Protein AF-0000000078787786 (afdb_homodimer)

Solvent-accessible surface area (backbone atoms only — not comparable to full-atom values): 36176 Å² total; per-residue (Å²): 115,69,46,60,46,60,42,38,33,33,38,33,33,24,65,62,28,63,72,50,50,63,59,51,37,56,68,69,70,52,68,28,29,32,33,30,22,33,55,64,39,53,73,71,43,48,48,46,62,55,50,49,53,33,54,74,64,67,44,51,71,46,81,47,42,77,45,44,83,74,20,34,51,67,42,32,54,52,46,40,52,50,42,66,71,64,69,38,66,29,35,36,20,39,29,42,47,34,21,37,24,38,44,34,52,30,20,31,26,71,51,30,58,92,35,67,80,49,68,67,39,44,38,74,38,89,70,77,41,58,26,44,50,28,40,23,31,46,36,55,36,18,70,22,42,44,35,17,33,50,35,56,39,24,38,73,91,74,49,35,58,33,55,22,37,35,85,45,40,42,22,55,30,23,32,45,20,26,64,50,37,40,79,50,51,45,66,58,42,32,21,22,38,35,26,18,44,45,44,10,53,29,18,46,51,11,66,55,38,47,73,72,38,35,53,31,13,48,51,16,39,27,37,38,62,69,15,41,64,52,26,33,77,36,40,69,38,62,67,26,36,35,40,30,42,51,20,13,43,39,14,16,54,20,23,58,54,29,36,30,15,49,42,56,10,54,20,44,38,43,27,41,71,67,64,41,58,61,26,51,42,28,42,44,39,37,40,60,46,42,60,70,37,37,84,65,37,33,74,60,28,35,51,47,6,48,35,59,70,64,54,56,91,86,51,51,53,68,54,22,27,52,41,30,33,49,52,51,44,50,48,38,51,76,51,66,50,64,75,34,43,43,82,72,71,52,50,80,86,51,39,63,62,41,17,55,48,14,60,68,28,86,32,26,78,24,25,58,46,90,76,52,48,69,55,46,36,50,53,50,59,73,37,72,116,68,46,61,46,62,41,38,32,32,37,32,32,23,67,63,30,64,72,51,49,64,59,53,37,55,67,70,69,52,67,29,30,32,32,29,21,31,55,66,38,53,73,71,44,49,51,47,62,54,49,49,53,34,54,75,64,67,43,52,70,44,82,47,41,76,45,46,83,74,21,34,52,67,43,31,53,52,45,41,52,50,41,66,71,63,68,38,67,30,35,36,19,40,28,42,47,33,20,37,25,38,44,34,52,29,21,30,25,71,51,29,59,91,36,67,81,50,68,68,39,44,38,73,38,88,69,77,41,57,25,47,51,28,41,24,32,46,36,55,35,18,70,22,42,44,36,16,32,49,35,56,40,24,38,73,91,73,50,35,60,33,56,23,38,34,86,47,40,42,21,55,29,24,32,46,20,25,64,51,37,39,80,49,50,46,67,56,43,32,22,22,38,34,26,18,44,46,43,10,53,30,19,46,51,10,67,54,37,48,74,71,38,36,54,31,12,49,50,16,38,27,37,38,62,70,15,41,64,52,26,33,77,36,38,71,38,63,67,27,35,35,41,30,41,50,18,14,42,39,14,16,55,20,24,58,53,30,37,30,14,48,43,57,10,54,20,44,40,43,26,40,73,69,65,43,57,62,26,51,42,30,41,42,40,37,40,61,48,44,60,70,37,36,84,64,38,34,74,59,28,34,51,47,7,48,33,58,69,63,54,58,92,85,51,50,53,67,53,19,26,53,42,30,32,48,50,50,44,50,50,38,53,74,51,66,50,64,77,34,43,44,81,74,71,52,50,78,86,50,40,64,61,41,17,54,48,13,60,67,27,87,32,26,79,24,25,57,46,90,78,50,49,68,55,45,36,50,53,50,59,74,37,72

Structure (mmCIF, N/CA/C/O backbone):
data_AF-0000000078787786-model_v1
#
loop_
_entity.id
_entity.type
_entity.pdbx_description
1 polymer 'Lactaldehyde reductase'
#
loop_
_atom_site.group_PDB
_atom_site.id
_atom_site.type_symbol
_atom_site.label_atom_id
_atom_site.label_alt_id
_atom_site.label_comp_id
_atom_site.label_asym_id
_atom_site.label_entity_id
_atom_site.label_seq_id
_atom_site.pdbx_PDB_ins_code
_atom_site.Cartn_x
_atom_site.Cartn_y
_atom_site.Cartn_z
_atom_site.occupancy
_atom_site.B_iso_or_equiv
_atom_site.auth_seq_id
_atom_site.auth_comp_id
_atom_site.auth_asym_id
_atom_site.auth_atom_id
_atom_site.pdbx_PDB_model_num
ATOM 1 N N . MET A 1 1 ? -3.117 5.035 -19.766 1 86.44 1 MET A N 1
ATOM 2 C CA . MET A 1 1 ? -2.4 5.852 -18.781 1 86.44 1 MET A CA 1
ATOM 3 C C . MET A 1 1 ? -1.603 4.977 -17.828 1 86.44 1 MET A C 1
ATOM 5 O O . MET A 1 1 ? -2.059 3.9 -17.438 1 86.44 1 MET A O 1
ATOM 9 N N . ILE A 1 2 ? -0.351 5.309 -17.609 1 96.25 2 ILE A N 1
ATOM 10 C CA . ILE A 1 2 ? 0.52 4.586 -16.672 1 96.25 2 ILE A CA 1
ATOM 11 C C . ILE A 1 2 ? 0.457 5.234 -15.297 1 96.25 2 ILE A C 1
ATOM 13 O O . ILE A 1 2 ? 0.658 6.445 -15.164 1 96.25 2 ILE A O 1
ATOM 17 N N . ASN A 1 3 ? 0.019 4.5 -14.344 1 97.88 3 ASN A N 1
ATOM 18 C CA . ASN A 1 3 ? -0.032 4.965 -12.961 1 97.88 3 ASN A CA 1
ATOM 19 C C . ASN A 1 3 ? 1.188 4.5 -12.172 1 97.88 3 ASN A C 1
ATOM 21 O O . ASN A 1 3 ? 1.718 3.414 -12.422 1 97.88 3 ASN A O 1
ATOM 25 N N . ARG A 1 4 ? 1.645 5.301 -11.25 1 97.75 4 ARG A N 1
ATOM 26 C CA . ARG A 1 4 ? 2.754 4.977 -10.359 1 97.75 4 ARG A CA 1
ATOM 27 C C . ARG A 1 4 ? 2.318 5.023 -8.906 1 97.75 4 ARG A C 1
ATOM 29 O O . ARG A 1 4 ? 1.57 5.918 -8.5 1 97.75 4 ARG A O 1
ATOM 36 N N . PHE A 1 5 ? 2.779 4.102 -8.109 1 98.31 5 PHE A N 1
ATOM 37 C CA . PHE A 1 5 ? 2.664 4.168 -6.656 1 98.31 5 PHE A CA 1
ATOM 38 C C . PHE A 1 5 ? 4.035 4.094 -6 1 98.31 5 PHE A C 1
ATOM 40 O O . PHE A 1 5 ? 4.848 3.232 -6.34 1 98.31 5 PHE A O 1
ATOM 47 N N . ILE A 1 6 ? 4.262 5.004 -5.109 1 98.06 6 ILE A N 1
ATOM 48 C CA . ILE A 1 6 ? 5.422 4.996 -4.227 1 98.06 6 ILE A CA 1
ATOM 49 C C . ILE A 1 6 ? 4.965 4.816 -2.779 1 98.06 6 ILE A C 1
ATOM 51 O O . ILE A 1 6 ? 4.148 5.59 -2.277 1 98.06 6 ILE A O 1
ATOM 55 N N . LEU A 1 7 ? 5.453 3.752 -2.117 1 97.94 7 LEU A N 1
ATOM 56 C CA . LEU A 1 7 ? 5.094 3.406 -0.746 1 97.94 7 LEU A CA 1
ATOM 57 C C . LEU A 1 7 ? 6.336 3.09 0.078 1 97.94 7 LEU A C 1
ATOM 59 O O . LEU A 1 7 ? 7.414 2.873 -0.477 1 97.94 7 LEU A O 1
ATOM 63 N N . ASN A 1 8 ? 6.184 3.08 1.455 1 96.31 8 ASN A N 1
ATOM 64 C CA . ASN A 1 8 ? 7.238 2.508 2.287 1 96.31 8 ASN A CA 1
ATOM 65 C C . ASN A 1 8 ? 7.477 1.037 1.96 1 96.31 8 ASN A C 1
ATOM 67 O O . ASN A 1 8 ? 6.527 0.287 1.726 1 96.31 8 ASN A O 1
ATOM 71 N N . GLU A 1 9 ? 8.703 0.71 1.987 1 96.81 9 GLU A N 1
ATOM 72 C CA . GLU A 1 9 ? 8.938 -0.725 1.862 1 96.81 9 GLU A CA 1
ATOM 73 C C . GLU A 1 9 ? 8.492 -1.469 3.117 1 96.81 9 GLU A C 1
ATOM 75 O O . GLU A 1 9 ? 7.895 -2.541 3.029 1 96.81 9 GLU A O 1
ATOM 80 N N . VAL A 1 10 ? 8.82 -0.86 4.324 1 98 10 VAL A N 1
ATOM 81 C CA . VAL A 1 10 ? 8.5 -1.518 5.586 1 98 10 VAL A CA 1
ATOM 82 C C . VAL A 1 10 ? 7.707 -0.568 6.48 1 98 10 VAL A C 1
ATOM 84 O O . VAL A 1 10 ? 8.062 0.606 6.617 1 98 10 VAL A O 1
ATOM 87 N N . SER A 1 11 ? 6.629 -1.024 7.055 1 98.75 11 SER A N 1
ATOM 88 C CA . SER A 1 11 ? 5.844 -0.267 8.023 1 98.75 11 SER A CA 1
ATOM 89 C C . SER A 1 11 ? 5.352 -1.164 9.156 1 98.75 11 SER A C 1
ATOM 91 O O . SER A 1 11 ? 5.176 -2.369 8.969 1 98.75 11 SER A O 1
ATOM 93 N N . TYR A 1 12 ? 5.223 -0.622 10.312 1 98.81 12 TYR A N 1
ATOM 94 C CA . TYR A 1 12 ? 4.707 -1.3 11.492 1 98.81 12 TYR A CA 1
ATOM 95 C C . TYR A 1 12 ? 3.539 -0.53 12.102 1 98.81 12 TYR A C 1
ATOM 97 O O . TYR A 1 12 ? 3.518 0.703 12.07 1 98.81 12 TYR A O 1
ATOM 105 N N . PHE A 1 13 ? 2.621 -1.293 12.695 1 98.69 13 PHE A N 1
ATOM 106 C CA . PHE A 1 13 ? 1.399 -0.708 13.234 1 98.69 13 PHE A CA 1
ATOM 107 C C . PHE A 1 13 ? 1.06 -1.317 14.586 1 98.69 13 PHE A C 1
ATOM 109 O O . PHE A 1 13 ? 1.234 -2.52 14.797 1 98.69 13 PHE A O 1
ATOM 116 N N . GLY A 1 14 ? 0.566 -0.478 15.453 1 98.06 14 GLY A N 1
ATOM 117 C CA . GLY A 1 14 ? 0.041 -0.967 16.719 1 98.06 14 GLY A CA 1
ATOM 118 C C . GLY A 1 14 ? 0.709 -0.337 17.922 1 98.06 14 GLY A C 1
ATOM 119 O O . GLY A 1 14 ? 1.821 0.186 17.828 1 98.06 14 GLY A O 1
ATOM 120 N N . PRO A 1 15 ? -0.01 -0.318 19.125 1 97.12 15 PRO A N 1
ATOM 121 C CA . PRO A 1 15 ? 0.596 0.215 20.344 1 97.12 15 PRO A CA 1
ATOM 122 C C . PRO A 1 15 ? 1.897 -0.493 20.719 1 97.12 15 PRO A C 1
ATOM 124 O O . PRO A 1 15 ? 1.93 -1.723 20.812 1 97.12 15 PRO A O 1
ATOM 127 N N . GLY A 1 16 ? 2.971 0.284 20.828 1 97.88 16 GLY A N 1
ATOM 128 C CA . GLY A 1 16 ? 4.254 -0.281 21.219 1 97.88 16 GLY A CA 1
ATOM 129 C C . GLY A 1 16 ? 5.137 -0.629 20.047 1 97.88 16 GLY A C 1
ATOM 130 O O . GLY A 1 16 ? 6.246 -1.139 20.219 1 97.88 16 GLY A O 1
ATOM 131 N N . ALA A 1 17 ? 4.699 -0.266 18.859 1 98.62 17 ALA A N 1
ATOM 132 C CA . ALA A 1 17 ? 5.414 -0.636 17.641 1 98.62 17 ALA A CA 1
ATOM 133 C C . ALA A 1 17 ? 6.836 -0.077 17.656 1 98.62 17 ALA A C 1
ATOM 135 O O . ALA A 1 17 ? 7.711 -0.58 16.938 1 98.62 17 ALA A O 1
ATOM 136 N N . ARG A 1 18 ? 7.152 0.932 18.453 1 98.75 18 ARG A N 1
ATOM 137 C CA . ARG A 1 18 ? 8.477 1.536 18.547 1 98.75 18 ARG A CA 1
ATOM 138 C C . ARG A 1 18 ? 9.531 0.5 18.922 1 98.75 18 ARG A C 1
ATOM 140 O O . ARG A 1 18 ? 10.711 0.663 18.625 1 98.75 18 ARG A O 1
ATOM 147 N N . GLU A 1 19 ? 9.141 -0.578 19.516 1 98.56 19 GLU A N 1
ATOM 148 C CA . GLU A 1 19 ? 10.055 -1.597 20.016 1 98.56 19 GLU A CA 1
ATOM 149 C C . GLU A 1 19 ? 10.773 -2.307 18.875 1 98.56 19 GLU A C 1
ATOM 151 O O . GLU A 1 19 ? 11.773 -2.996 19.094 1 98.56 19 GLU A O 1
ATOM 156 N N . VAL A 1 20 ? 10.336 -2.105 17.625 1 98.31 20 VAL A N 1
ATOM 157 C CA . VAL A 1 20 ? 10.938 -2.775 16.484 1 98.31 20 VAL A CA 1
ATOM 158 C C . VAL A 1 20 ? 12.203 -2.031 16.047 1 98.31 20 VAL A C 1
ATOM 160 O O . VAL A 1 20 ? 12.992 -2.545 15.258 1 98.31 20 VAL A O 1
ATOM 163 N N . LEU A 1 21 ? 12.477 -0.837 16.562 1 98.62 21 LEU A N 1
ATOM 164 C CA . LEU A 1 21 ? 13.492 0.09 16.094 1 98.62 21 LEU A CA 1
ATOM 165 C C . LEU A 1 21 ? 14.867 -0.566 16.078 1 98.62 21 LEU A C 1
ATOM 167 O O . LEU A 1 21 ? 15.57 -0.547 15.07 1 98.62 21 LEU A O 1
ATOM 171 N N . PRO A 1 22 ? 15.281 -1.214 17.234 1 98.31 22 PRO A N 1
ATOM 172 C CA . PRO A 1 22 ? 16.625 -1.795 17.219 1 98.31 22 PRO A CA 1
ATOM 173 C C . PRO A 1 22 ? 16.812 -2.828 16.109 1 98.31 22 PRO A C 1
ATOM 175 O O . PRO A 1 22 ? 17.859 -2.846 15.461 1 98.31 22 PRO A O 1
ATOM 178 N N . LYS A 1 23 ? 15.82 -3.621 15.914 1 96.12 23 LYS A N 1
ATOM 179 C CA . LYS A 1 23 ? 15.875 -4.648 14.875 1 96.12 23 LYS A CA 1
ATOM 180 C C . LYS A 1 23 ? 16.016 -4.027 13.492 1 96.12 23 LYS A C 1
ATOM 182 O O . LYS A 1 23 ? 16.828 -4.469 12.688 1 96.12 23 LYS A O 1
ATOM 187 N N . GLU A 1 24 ? 15.242 -3.039 13.18 1 97 24 GLU A N 1
ATOM 188 C CA . GLU A 1 24 ? 15.258 -2.402 11.867 1 97 24 GLU A CA 1
ATOM 189 C C . GLU A 1 24 ? 16.547 -1.627 11.641 1 97 24 GLU A C 1
ATOM 191 O O . GLU A 1 24 ? 17.094 -1.614 10.531 1 97 24 GLU A O 1
ATOM 196 N N . ILE A 1 25 ? 17.031 -0.942 12.703 1 97.88 25 ILE A N 1
ATOM 197 C CA . ILE A 1 25 ? 18.297 -0.213 12.617 1 97.88 25 ILE A CA 1
ATOM 198 C C . ILE A 1 25 ? 19.422 -1.177 12.266 1 97.88 25 ILE A C 1
ATOM 200 O O . ILE A 1 25 ? 20.234 -0.899 11.383 1 97.88 25 ILE A O 1
ATOM 204 N N . ALA A 1 26 ? 19.438 -2.297 12.938 1 95.75 26 ALA A N 1
ATOM 205 C CA . ALA A 1 26 ? 20.453 -3.318 12.672 1 95.75 26 ALA A CA 1
ATOM 206 C C . ALA A 1 26 ? 20.297 -3.883 11.258 1 95.75 26 ALA A C 1
ATOM 208 O O . ALA A 1 26 ? 21.281 -4.043 10.539 1 95.75 26 ALA A O 1
ATOM 209 N N . ARG A 1 27 ? 19.109 -4.234 10.836 1 93.19 27 ARG A N 1
ATOM 210 C CA . ARG A 1 27 ? 18.828 -4.812 9.531 1 93.19 27 ARG A CA 1
ATOM 211 C C . ARG A 1 27 ? 19.312 -3.904 8.406 1 93.19 27 ARG A C 1
ATOM 213 O O . ARG A 1 27 ? 19.828 -4.383 7.395 1 93.19 27 ARG A O 1
ATOM 220 N N . LEU A 1 28 ? 19.219 -2.588 8.625 1 94.31 28 LEU A N 1
ATOM 221 C CA . LEU A 1 28 ? 19.547 -1.611 7.594 1 94.31 28 LEU A CA 1
ATOM 222 C C . LEU A 1 28 ? 21.031 -1.231 7.668 1 94.31 28 LEU A C 1
ATOM 224 O O . LEU A 1 28 ? 21.516 -0.476 6.828 1 94.31 28 LEU A O 1
ATOM 228 N N . GLY A 1 29 ? 21.719 -1.704 8.672 1 95.25 29 GLY A N 1
ATOM 229 C CA . GLY A 1 29 ? 23.125 -1.398 8.836 1 95.25 29 GLY A CA 1
ATOM 230 C C . GLY A 1 29 ? 23.391 0.025 9.297 1 95.25 29 GLY A C 1
ATOM 231 O O . GLY A 1 29 ? 24.391 0.631 8.93 1 95.25 29 GLY A O 1
ATOM 232 N N . LEU A 1 30 ? 22.438 0.604 9.977 1 97.69 30 LEU A N 1
ATOM 233 C CA . LEU A 1 30 ? 22.531 1.965 10.5 1 97.69 30 LEU A CA 1
ATOM 234 C C . LEU A 1 30 ? 23.172 1.974 11.883 1 97.69 30 LEU A C 1
ATOM 236 O O . LEU A 1 30 ? 23.062 0.996 12.625 1 97.69 30 LEU A O 1
ATOM 240 N N . HIS A 1 31 ? 23.75 3.127 12.266 1 98.25 31 HIS A N 1
ATOM 241 C CA . HIS A 1 31 ? 24.578 3.09 13.469 1 98.25 31 HIS A CA 1
ATOM 242 C C . HIS A 1 31 ? 24.203 4.223 14.422 1 98.25 31 HIS A C 1
ATOM 244 O O . HIS A 1 31 ? 24.062 3.998 15.625 1 98.25 31 HIS A O 1
ATOM 250 N N . LYS A 1 32 ? 24.141 5.453 13.93 1 98.69 32 LYS A N 1
ATOM 251 C CA . LYS A 1 32 ? 23.891 6.613 14.781 1 98.69 32 LYS A CA 1
ATOM 252 C C . LYS A 1 32 ? 22.766 7.484 14.203 1 98.69 32 LYS A C 1
ATOM 254 O O . LYS A 1 32 ? 22.781 7.805 13.008 1 98.69 32 LYS A O 1
ATOM 259 N N . ALA A 1 33 ? 21.891 7.926 15.055 1 98.88 33 ALA A N 1
ATOM 260 C CA . ALA A 1 33 ? 20.719 8.68 14.609 1 98.88 33 ALA A CA 1
ATOM 261 C C . ALA A 1 33 ? 20.875 10.164 14.922 1 98.88 33 ALA A C 1
ATOM 263 O O . ALA A 1 33 ? 21.422 10.531 15.961 1 98.88 33 ALA A O 1
ATOM 264 N N . LEU A 1 34 ? 20.484 10.977 14 1 98.94 34 LEU A N 1
ATOM 265 C CA . LEU A 1 34 ? 19.969 12.281 14.406 1 98.94 34 LEU A CA 1
ATOM 266 C C . LEU A 1 34 ? 18.469 12.227 14.656 1 98.94 34 LEU A C 1
ATOM 268 O O . LEU A 1 34 ? 17.688 12.016 13.727 1 98.94 34 LEU A O 1
ATOM 272 N N . VAL A 1 35 ? 18.109 12.422 15.875 1 98.88 35 VAL A N 1
ATOM 273 C CA . VAL A 1 35 ? 16.688 12.484 16.234 1 98.88 35 VAL A CA 1
ATOM 274 C C . VAL A 1 35 ? 16.156 13.883 15.953 1 98.88 35 VAL A C 1
ATOM 276 O O . VAL A 1 35 ? 16.656 14.867 16.5 1 98.88 35 VAL A O 1
ATOM 279 N N . VAL A 1 36 ? 15.211 13.953 15.07 1 98.81 36 VAL A N 1
ATOM 280 C CA . VAL A 1 36 ? 14.555 15.219 14.742 1 98.81 36 VAL A CA 1
ATOM 281 C C . VAL A 1 36 ? 13.148 15.242 15.344 1 98.81 36 VAL A C 1
ATOM 283 O O . VAL A 1 36 ? 12.32 14.383 15.023 1 98.81 36 VAL A O 1
ATOM 286 N N . THR A 1 37 ? 12.898 16.172 16.203 1 98.31 37 THR A N 1
ATOM 287 C CA . THR A 1 37 ? 11.625 16.281 16.906 1 98.31 37 THR A CA 1
ATOM 288 C C . THR A 1 37 ? 11.352 17.734 17.312 1 98.31 37 THR A C 1
ATOM 290 O O . THR A 1 37 ? 11.938 18.656 16.75 1 98.31 37 THR A O 1
ATOM 293 N N . ASP A 1 38 ? 10.32 17.938 18.094 1 95.25 38 ASP A N 1
ATOM 294 C CA . ASP A 1 38 ? 10.047 19.297 18.578 1 95.25 38 ASP A CA 1
ATOM 295 C C . ASP A 1 38 ? 10.125 19.344 20.094 1 95.25 38 ASP A C 1
ATOM 297 O O . ASP A 1 38 ? 10.094 18.312 20.766 1 95.25 38 ASP A O 1
ATOM 301 N N . LYS A 1 39 ? 10.25 20.531 20.625 1 94.94 39 LYS A N 1
ATOM 302 C CA . LYS A 1 39 ? 10.523 20.75 22.031 1 94.94 39 LYS A CA 1
ATOM 303 C C . LYS A 1 39 ? 9.359 20.25 22.891 1 94.94 39 LYS A C 1
ATOM 305 O O . LYS A 1 39 ? 9.562 19.781 24.016 1 94.94 39 LYS A O 1
ATOM 310 N N . ASP A 1 40 ? 8.172 20.359 22.375 1 92.81 40 ASP A N 1
ATOM 311 C CA . ASP A 1 40 ? 6.996 19.938 23.141 1 92.81 40 ASP A CA 1
ATOM 312 C C . ASP A 1 40 ? 6.984 18.422 23.359 1 92.81 40 ASP A C 1
ATOM 314 O O . ASP A 1 40 ? 6.609 17.953 24.422 1 92.81 40 ASP A O 1
ATOM 318 N N . LEU A 1 41 ? 7.441 17.688 22.391 1 95.12 41 LEU A N 1
ATOM 319 C CA . LEU A 1 41 ? 7.457 16.234 22.484 1 95.12 41 LEU A CA 1
ATOM 320 C C . LEU A 1 41 ? 8.5 15.781 23.5 1 95.12 41 LEU A C 1
ATOM 322 O O . LEU A 1 41 ? 8.328 14.742 24.141 1 95.12 41 LEU A O 1
ATOM 326 N N . ILE A 1 42 ? 9.531 16.562 23.625 1 94.88 42 ILE A N 1
ATOM 327 C CA . ILE A 1 42 ? 10.516 16.281 24.672 1 94.88 42 ILE A CA 1
ATOM 328 C C . ILE A 1 42 ? 9.922 16.625 26.031 1 94.88 42 ILE A C 1
ATOM 330 O O . ILE A 1 42 ? 9.992 15.828 26.969 1 94.88 42 ILE A O 1
ATOM 334 N N . LYS A 1 43 ? 9.32 17.734 26.078 1 93.25 43 LYS A N 1
ATOM 335 C CA . LYS A 1 43 ? 8.766 18.25 27.328 1 93.25 43 LYS A CA 1
ATOM 336 C C . LYS A 1 43 ? 7.719 17.297 27.891 1 93.25 43 LYS A C 1
ATOM 338 O O . LYS A 1 43 ? 7.676 17.078 29.109 1 93.25 43 LYS A O 1
ATOM 343 N N . PHE A 1 44 ? 6.926 16.719 27.047 1 92.5 44 PHE A N 1
ATOM 344 C CA . PHE A 1 44 ? 5.801 15.914 27.516 1 92.5 44 PHE A CA 1
ATOM 345 C C . PHE A 1 44 ? 6.172 14.438 27.562 1 92.5 44 PHE A C 1
ATOM 347 O O . PHE A 1 44 ? 5.316 13.586 27.797 1 92.5 44 PHE A O 1
ATOM 354 N N . GLY A 1 45 ? 7.414 14.117 27.234 1 94.69 45 GLY A N 1
ATOM 355 C CA . GLY A 1 45 ? 7.93 12.773 27.438 1 94.69 45 GLY A CA 1
ATOM 356 C C . GLY A 1 45 ? 7.586 11.828 26.312 1 94.69 45 GLY A C 1
ATOM 357 O O . GLY A 1 45 ? 7.82 10.617 26.422 1 94.69 45 GLY A O 1
ATOM 358 N N . VAL A 1 46 ? 6.973 12.305 25.234 1 96.25 46 VAL A N 1
ATOM 359 C CA . VAL A 1 46 ? 6.602 11.453 24.109 1 96.25 46 VAL A CA 1
ATOM 360 C C . VAL A 1 46 ? 7.859 10.977 23.391 1 96.25 46 VAL A C 1
ATOM 362 O O . VAL A 1 46 ? 8.016 9.781 23.125 1 96.25 46 VAL A O 1
ATOM 365 N N . ALA A 1 47 ? 8.758 11.914 23.078 1 97.38 47 ALA A N 1
ATOM 366 C CA . ALA A 1 47 ? 10.023 11.555 22.438 1 97.38 47 ALA A CA 1
ATOM 367 C C . ALA A 1 47 ? 10.828 10.602 23.312 1 97.38 47 ALA A C 1
ATOM 369 O O . ALA A 1 47 ? 11.516 9.711 22.797 1 97.38 47 ALA A O 1
ATOM 370 N N . ASP A 1 48 ? 10.688 10.727 24.625 1 97.44 48 ASP A N 1
ATOM 371 C CA . ASP A 1 48 ? 11.438 9.922 25.594 1 97.44 48 ASP A CA 1
ATOM 372 C C . ASP A 1 48 ? 11.102 8.438 25.438 1 97.44 48 ASP A C 1
ATOM 374 O O . ASP A 1 48 ? 11.961 7.578 25.641 1 97.44 48 ASP A O 1
ATOM 378 N N . LYS A 1 49 ? 9.836 8.164 25.156 1 97.88 49 LYS A N 1
ATOM 379 C CA . LYS A 1 49 ? 9.43 6.773 24.953 1 97.88 49 LYS A CA 1
ATOM 380 C C . LYS A 1 49 ? 10.266 6.102 23.875 1 97.88 49 LYS A C 1
ATOM 382 O O . LYS A 1 49 ? 10.609 4.926 23.984 1 97.88 49 LYS A O 1
ATOM 387 N N . VAL A 1 50 ? 10.57 6.84 22.812 1 98.69 50 VAL A N 1
ATOM 388 C CA . VAL A 1 50 ? 11.336 6.316 21.688 1 98.69 50 VAL A CA 1
ATOM 389 C C . VAL A 1 50 ? 12.82 6.289 22.047 1 98.69 50 VAL A C 1
ATOM 391 O O . VAL A 1 50 ? 13.516 5.316 21.75 1 98.69 50 VAL A O 1
ATOM 394 N N . LEU A 1 51 ? 13.305 7.383 22.688 1 98.5 51 LEU A N 1
ATOM 395 C CA . LEU A 1 51 ? 14.711 7.488 23.047 1 98.5 51 LEU A CA 1
ATOM 396 C C . LEU A 1 51 ? 15.117 6.371 24.016 1 98.5 51 LEU A C 1
ATOM 398 O O . LEU A 1 51 ? 16.234 5.855 23.938 1 98.5 51 LEU A O 1
ATOM 402 N N . LYS A 1 52 ? 14.234 6.004 24.891 1 98.44 52 LYS A N 1
ATOM 403 C CA . LYS A 1 52 ? 14.5 4.918 25.844 1 98.44 52 LYS A CA 1
ATOM 404 C C . LYS A 1 52 ? 14.75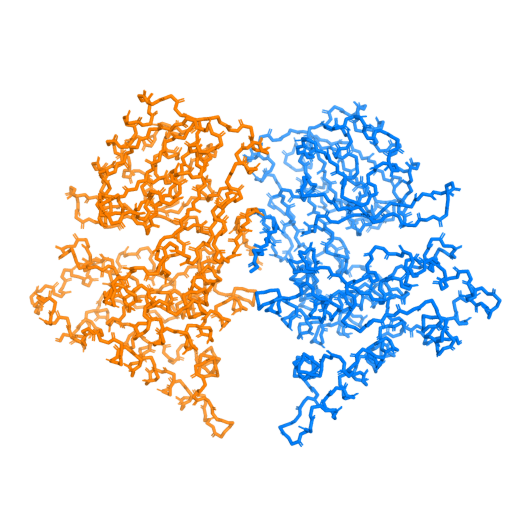8 3.605 25.094 1 98.44 52 LYS A C 1
ATOM 406 O O . LYS A 1 52 ? 15.586 2.801 25.531 1 98.44 52 LYS A O 1
ATOM 411 N N . VAL A 1 53 ? 13.984 3.375 24.031 1 98.69 53 VAL A N 1
ATOM 412 C CA . VAL A 1 53 ? 14.203 2.184 23.203 1 98.69 53 VAL A CA 1
ATOM 413 C C . VAL A 1 53 ? 15.617 2.207 22.625 1 98.69 53 VAL A C 1
ATOM 415 O O . VAL A 1 53 ? 16.312 1.189 22.641 1 98.69 53 VAL A O 1
ATOM 418 N N . LEU A 1 54 ? 16.094 3.365 22.109 1 98.69 54 LEU A N 1
ATOM 419 C CA . LEU A 1 54 ? 17.438 3.508 21.547 1 98.69 54 LEU A CA 1
ATOM 420 C C . LEU A 1 54 ? 18.484 3.279 22.625 1 98.69 54 LEU A C 1
ATOM 422 O O . LEU A 1 54 ? 19.484 2.594 22.391 1 98.69 54 LEU A O 1
ATOM 426 N N . GLU A 1 55 ? 18.234 3.863 23.781 1 98.56 55 GLU A N 1
ATOM 427 C CA . GLU A 1 55 ? 19.188 3.738 24.891 1 98.56 55 GLU A CA 1
ATOM 428 C C . GLU A 1 55 ? 19.312 2.285 25.344 1 98.56 55 GLU A C 1
ATOM 430 O O . GLU A 1 55 ? 20.422 1.796 25.547 1 98.56 55 GLU A O 1
ATOM 435 N N . THR A 1 56 ? 18.203 1.634 25.5 1 98.38 56 THR A N 1
ATOM 436 C CA . THR A 1 56 ? 18.203 0.236 25.906 1 98.38 56 THR A CA 1
ATOM 437 C C . THR A 1 56 ? 18.969 -0.626 24.922 1 98.38 56 THR A C 1
ATOM 439 O O . THR A 1 56 ? 19.641 -1.584 25.312 1 98.38 56 THR A O 1
ATOM 442 N N . ALA A 1 57 ? 18.906 -0.276 23.688 1 98.38 57 ALA A N 1
ATOM 443 C CA . ALA A 1 57 ? 19.578 -1.038 22.625 1 98.38 57 ALA A CA 1
ATOM 444 C C . ALA A 1 57 ? 20.984 -0.504 22.375 1 98.38 57 ALA A C 1
ATOM 446 O O . ALA A 1 57 ? 21.688 -1 21.484 1 98.38 57 ALA A O 1
ATOM 447 N N . SER A 1 58 ? 21.406 0.537 23.047 1 98.5 58 SER A N 1
ATOM 448 C CA . SER A 1 58 ? 22.719 1.157 22.938 1 98.5 58 SER A CA 1
ATOM 449 C C . SER A 1 58 ? 22.938 1.735 21.547 1 98.5 58 SER A C 1
ATOM 451 O O . SER A 1 58 ? 24.031 1.604 20.984 1 98.5 58 SER A O 1
ATOM 453 N N . VAL A 1 59 ? 21.922 2.283 20.922 1 98.62 59 VAL A N 1
ATOM 454 C CA . VAL A 1 59 ? 22.031 3.025 19.672 1 98.62 59 VAL A CA 1
ATOM 455 C C . VAL A 1 59 ? 22.375 4.488 19.969 1 98.62 59 VAL A C 1
ATOM 457 O O . VAL A 1 59 ? 21.578 5.191 20.609 1 98.62 59 VAL A O 1
ATOM 460 N N . PRO A 1 60 ? 23.516 4.945 19.547 1 98.75 60 PRO A N 1
ATOM 461 C CA . PRO A 1 60 ? 23.859 6.344 19.812 1 98.75 60 PRO A CA 1
ATOM 462 C C . PRO A 1 60 ? 22.984 7.316 19.031 1 98.75 60 PRO A C 1
ATOM 464 O O . PRO A 1 60 ? 22.547 7.012 17.922 1 98.75 60 PRO A O 1
ATOM 467 N N . TYR A 1 61 ? 22.75 8.484 19.594 1 98.75 61 TYR A N 1
ATOM 468 C CA . TYR A 1 61 ? 21.938 9.484 18.906 1 98.75 61 TYR A CA 1
ATOM 469 C C . TYR A 1 61 ? 22.266 10.891 19.406 1 98.75 61 TYR A C 1
ATOM 471 O O . TYR A 1 61 ? 22.844 11.047 20.484 1 98.75 61 TYR A O 1
ATOM 479 N N . GLU A 1 62 ? 22.016 11.906 18.609 1 98.69 62 GLU A N 1
ATOM 480 C CA . GLU A 1 62 ? 21.891 13.312 18.953 1 98.69 62 GLU A CA 1
ATOM 481 C C . GLU A 1 62 ? 20.484 13.844 18.688 1 98.69 62 GLU A C 1
ATOM 483 O O . GLU A 1 62 ? 19.781 13.312 17.828 1 98.69 62 GLU A O 1
ATOM 488 N N . VAL A 1 63 ? 20.094 14.867 19.469 1 98.56 63 VAL A N 1
ATOM 489 C CA . VAL A 1 63 ? 18.734 15.367 19.344 1 98.56 63 VAL A CA 1
ATOM 490 C C . VAL A 1 63 ? 18.75 16.781 18.75 1 98.56 63 VAL A C 1
ATOM 492 O O . VAL A 1 63 ? 19.516 17.641 19.188 1 98.56 63 VAL A O 1
ATOM 495 N N . PHE A 1 64 ? 18.047 16.969 17.688 1 98.5 64 PHE A N 1
ATOM 496 C CA . PHE A 1 64 ? 17.656 18.266 17.141 1 98.5 64 PHE A CA 1
ATOM 497 C C . PHE A 1 64 ? 16.172 18.531 17.375 1 98.5 64 PHE A C 1
ATOM 499 O O . PHE A 1 64 ? 15.32 17.969 16.688 1 98.5 64 PHE A O 1
ATOM 506 N N . SER A 1 65 ? 15.836 19.422 18.297 1 96.88 65 SER A N 1
ATOM 507 C CA . SER A 1 65 ? 14.445 19.578 18.719 1 96.88 65 SER A CA 1
ATOM 508 C C . SER A 1 65 ? 13.93 20.984 18.375 1 96.88 65 SER A C 1
ATOM 510 O O . SER A 1 65 ? 12.898 21.406 18.891 1 96.88 65 SER A O 1
ATOM 512 N N . ASP A 1 66 ? 14.617 21.672 17.547 1 93.94 66 ASP A N 1
ATOM 513 C CA . ASP A 1 66 ? 14.242 23.047 17.25 1 93.94 66 ASP A CA 1
ATOM 514 C C . ASP A 1 66 ? 13.352 23.125 16 1 93.94 66 ASP A C 1
ATOM 516 O O . ASP A 1 66 ? 13.562 23.969 15.133 1 93.94 66 ASP A O 1
ATOM 520 N N . VAL A 1 67 ? 12.492 22.156 15.844 1 94.44 67 VAL A N 1
ATOM 521 C CA . VAL A 1 67 ? 11.516 22.172 14.758 1 94.44 67 VAL A CA 1
ATOM 522 C C . VAL A 1 67 ? 10.242 22.859 15.211 1 94.44 67 VAL A C 1
ATOM 524 O O . VAL A 1 67 ? 9.703 22.562 16.281 1 94.44 67 VAL A O 1
ATOM 527 N N . LYS A 1 68 ? 9.797 23.797 14.453 1 89.25 68 LYS A N 1
ATOM 528 C CA . LYS A 1 68 ? 8.555 24.5 14.734 1 89.25 68 LYS A CA 1
ATOM 529 C C . LYS A 1 68 ? 7.418 23.984 13.852 1 89.25 68 LYS A C 1
ATOM 531 O O . LYS A 1 68 ? 7.664 23.406 12.789 1 89.25 68 LYS A O 1
ATOM 536 N N . PRO A 1 69 ? 6.125 24.156 14.367 1 86.88 69 PRO A N 1
ATOM 537 C CA . PRO A 1 69 ? 5.02 23.953 13.43 1 86.88 69 PRO A CA 1
ATOM 538 C C . PRO A 1 69 ? 5.16 24.781 12.156 1 86.88 69 PRO A C 1
ATOM 540 O O . PRO A 1 69 ? 5.613 25.938 12.219 1 86.88 69 PRO A O 1
ATOM 543 N N . ASN A 1 70 ? 4.812 24.266 11.039 1 89.12 70 ASN A N 1
ATOM 544 C CA . ASN A 1 70 ? 5.07 24.922 9.758 1 89.12 70 ASN A CA 1
ATOM 545 C C . ASN A 1 70 ? 6.555 25.219 9.57 1 89.12 70 ASN A C 1
ATOM 547 O O . ASN A 1 70 ? 6.953 26.375 9.484 1 89.12 70 ASN A O 1
ATOM 551 N N . PRO A 1 71 ? 7.293 24.094 9.445 1 94.38 71 PRO A N 1
ATOM 552 C CA . PRO A 1 71 ? 8.75 24.25 9.469 1 94.38 71 PRO A CA 1
ATOM 553 C C . PRO A 1 71 ? 9.266 25.172 8.375 1 94.38 71 PRO A C 1
ATOM 555 O O . PRO A 1 71 ? 8.75 25.156 7.254 1 94.38 71 PRO A O 1
ATOM 558 N N . THR A 1 72 ? 10.352 25.938 8.688 1 95.31 72 THR A N 1
ATOM 559 C CA . THR A 1 72 ? 10.859 27 7.824 1 95.31 72 THR A CA 1
ATOM 560 C C . THR A 1 72 ? 12.18 26.578 7.176 1 95.31 72 THR A C 1
ATOM 562 O O . THR A 1 72 ? 12.773 25.578 7.559 1 95.31 72 THR A O 1
ATOM 565 N N . VAL A 1 73 ? 12.586 27.422 6.215 1 97.38 73 VAL A N 1
ATOM 566 C CA . VAL A 1 73 ? 13.898 27.266 5.598 1 97.38 73 VAL A CA 1
ATOM 567 C C . VAL A 1 73 ? 14.984 27.328 6.672 1 97.38 73 VAL A C 1
ATOM 569 O O . VAL A 1 73 ? 15.938 26.547 6.641 1 97.38 73 VAL A O 1
ATOM 572 N N . ALA A 1 74 ? 14.789 28.188 7.625 1 96.81 74 ALA A N 1
ATOM 573 C CA . ALA A 1 74 ? 15.758 28.344 8.711 1 96.81 74 ALA A CA 1
ATOM 574 C C . ALA A 1 74 ? 15.844 27.062 9.547 1 96.81 74 ALA A C 1
ATOM 576 O O . ALA A 1 74 ? 16.938 26.672 9.961 1 96.81 74 ALA A O 1
ATOM 577 N N . ASN A 1 75 ? 14.758 26.438 9.836 1 96.88 75 ASN A N 1
ATOM 578 C CA . ASN A 1 75 ? 14.75 25.172 10.562 1 96.88 75 ASN A CA 1
ATOM 579 C C . ASN A 1 75 ? 15.547 24.094 9.828 1 96.88 75 ASN A C 1
ATOM 581 O O . ASN A 1 75 ? 16.328 23.359 10.445 1 96.88 75 ASN A O 1
ATOM 585 N N . VAL A 1 76 ? 15.32 24.016 8.516 1 98.38 76 VAL A N 1
ATOM 586 C CA . VAL A 1 76 ? 16 23.016 7.703 1 98.38 76 VAL A CA 1
ATOM 587 C C . VAL A 1 76 ? 17.5 23.25 7.738 1 98.38 76 VAL A C 1
ATOM 589 O O . VAL A 1 76 ? 18.281 22.297 7.918 1 98.38 76 VAL A O 1
ATOM 592 N N . LYS A 1 77 ? 17.906 24.516 7.59 1 98.19 77 LYS A N 1
ATOM 593 C CA . LYS A 1 77 ? 19.328 24.859 7.594 1 98.19 77 LYS A CA 1
ATOM 594 C C . LYS A 1 77 ? 19.969 24.516 8.938 1 98.19 77 LYS A C 1
ATOM 596 O O . LYS A 1 77 ? 21.078 23.969 8.984 1 98.19 77 LYS A O 1
ATOM 601 N N . ALA A 1 78 ? 19.297 24.844 9.984 1 98.31 78 ALA A N 1
ATOM 602 C CA . ALA A 1 78 ? 19.781 24.484 11.312 1 98.31 78 ALA A CA 1
ATOM 603 C C . ALA A 1 78 ? 19.891 22.969 11.469 1 98.31 78 ALA A C 1
ATOM 605 O O . ALA A 1 78 ? 20.844 22.469 12.07 1 98.31 78 ALA A O 1
ATOM 606 N N . GLY A 1 79 ? 18.906 22.234 10.969 1 98.5 79 GLY A N 1
ATOM 607 C CA . GLY A 1 79 ? 18.922 20.781 11.008 1 98.5 79 GLY A CA 1
ATOM 608 C C . GLY A 1 79 ? 20.062 20.172 10.211 1 98.5 79 GLY A C 1
ATOM 609 O O . GLY A 1 79 ? 20.641 19.156 10.609 1 98.5 79 GLY A O 1
ATOM 610 N N . LEU A 1 80 ? 20.359 20.797 9.047 1 98.62 80 LEU A N 1
ATOM 611 C CA . LEU A 1 80 ? 21.484 20.359 8.227 1 98.62 80 LEU A CA 1
ATOM 612 C C . LEU A 1 80 ? 22.797 20.469 9 1 98.62 80 LEU A C 1
ATOM 614 O O . LEU A 1 80 ? 23.625 19.547 8.945 1 98.62 80 LEU A O 1
ATOM 618 N N . GLN A 1 81 ? 22.938 21.578 9.672 1 98.56 81 GLN A N 1
ATOM 619 C CA . GLN A 1 81 ? 24.125 21.781 10.5 1 98.56 81 GLN A CA 1
ATOM 620 C C . GLN A 1 81 ? 24.203 20.75 11.617 1 98.56 81 GLN A C 1
ATOM 622 O O . GLN A 1 81 ? 25.266 20.188 11.891 1 98.56 81 GLN A O 1
ATOM 627 N N . ALA A 1 82 ? 23.094 20.5 12.25 1 98.69 82 ALA A N 1
ATOM 628 C CA . ALA A 1 82 ? 23.047 19.516 13.328 1 98.69 82 ALA A CA 1
ATOM 629 C C . ALA A 1 82 ? 23.391 18.125 12.82 1 98.69 82 ALA A C 1
ATOM 631 O O . ALA A 1 82 ? 24.109 17.375 13.492 1 98.69 82 ALA A O 1
ATOM 632 N N . PHE A 1 83 ? 22.844 17.75 11.68 1 98.75 83 PHE A N 1
ATOM 633 C CA . PHE A 1 83 ? 23.141 16.438 11.109 1 98.75 83 PHE A CA 1
ATOM 634 C C . PHE A 1 83 ? 24.625 16.281 10.828 1 98.75 83 PHE A C 1
ATOM 636 O O . PHE A 1 83 ? 25.234 15.281 11.203 1 98.75 83 PHE A O 1
ATOM 643 N N . ALA A 1 84 ? 25.156 17.281 10.172 1 98.56 84 ALA A N 1
ATOM 644 C CA . ALA A 1 84 ? 26.578 17.25 9.828 1 98.56 84 ALA A CA 1
ATOM 645 C C . ALA A 1 84 ? 27.438 17.141 11.078 1 98.56 84 ALA A C 1
ATOM 647 O O . ALA A 1 84 ? 28.422 16.391 11.102 1 98.56 84 ALA A O 1
ATOM 648 N N . ALA A 1 85 ? 27.094 17.875 12.102 1 98.56 85 ALA A N 1
ATOM 649 C CA . ALA A 1 85 ? 27.859 17.922 13.336 1 98.56 85 ALA A CA 1
ATOM 650 C C . ALA A 1 85 ? 27.734 16.625 14.109 1 98.56 85 ALA A C 1
ATOM 652 O O . ALA A 1 85 ? 28.656 16.234 14.836 1 98.56 85 ALA A O 1
ATOM 653 N N . SER A 1 86 ? 26.688 15.93 13.961 1 98.38 86 SER A N 1
ATOM 654 C CA . SER A 1 86 ? 26.375 14.758 14.773 1 98.38 86 SER A CA 1
ATOM 655 C C . SER A 1 86 ? 27.188 13.539 14.312 1 98.38 86 SER A C 1
ATOM 657 O O . SER A 1 86 ? 27.438 12.633 15.102 1 98.38 86 SER A O 1
ATOM 659 N N . GLY A 1 87 ? 27.469 13.477 12.984 1 98.12 87 GLY A N 1
ATOM 660 C CA . GLY A 1 87 ? 28.062 12.266 12.422 1 98.12 87 GLY A CA 1
ATOM 661 C C . GLY A 1 87 ? 27.062 11.141 12.25 1 98.12 87 GLY A C 1
ATOM 662 O O . GLY A 1 87 ? 27.438 9.977 12.109 1 98.12 87 GLY A O 1
ATOM 663 N N . ALA A 1 88 ? 25.812 11.445 12.312 1 98.75 88 ALA A N 1
ATOM 664 C CA . ALA A 1 88 ? 24.75 10.453 12.164 1 98.75 88 ALA A CA 1
ATOM 665 C C . ALA A 1 88 ? 24.703 9.914 10.734 1 98.75 88 ALA A C 1
ATOM 667 O O . ALA A 1 88 ? 25.141 10.586 9.797 1 98.75 88 ALA A O 1
ATOM 668 N N . ASP A 1 89 ? 24.219 8.695 10.602 1 98.81 89 ASP A N 1
ATOM 669 C CA . ASP A 1 89 ? 24.078 8.117 9.266 1 98.81 89 ASP A CA 1
ATOM 670 C C . ASP A 1 89 ? 22.609 7.867 8.93 1 98.81 89 ASP A C 1
ATOM 672 O O . ASP A 1 89 ? 22.281 7.363 7.848 1 98.81 89 ASP A O 1
ATOM 676 N N . PHE A 1 90 ? 21.719 8.133 9.82 1 98.88 90 PHE A N 1
ATOM 677 C CA . PHE A 1 90 ? 20.281 8.125 9.508 1 98.88 90 PHE A CA 1
ATOM 678 C C . PHE A 1 90 ? 19.531 9.125 10.375 1 98.88 90 PHE A C 1
ATOM 680 O O . PHE A 1 90 ? 20.094 9.664 11.336 1 98.88 90 PHE A O 1
ATOM 687 N N . ILE A 1 91 ? 18.297 9.445 10.016 1 98.94 91 ILE A N 1
ATOM 688 C CA . ILE A 1 91 ? 17.438 10.375 10.75 1 98.94 91 ILE A CA 1
ATOM 689 C C . ILE A 1 91 ? 16.281 9.609 11.375 1 98.94 91 ILE A C 1
ATOM 691 O O . ILE A 1 91 ? 15.648 8.781 10.711 1 98.94 91 ILE A O 1
ATOM 695 N N . LEU A 1 92 ? 16.094 9.758 12.617 1 98.94 92 LEU A N 1
ATOM 696 C CA . LEU A 1 92 ? 14.906 9.297 13.32 1 98.94 92 LEU A CA 1
ATOM 697 C C . LEU A 1 92 ? 13.93 10.445 13.555 1 98.94 92 LEU A C 1
ATOM 699 O O . LEU A 1 92 ? 14.148 11.289 14.43 1 98.94 92 LEU A O 1
ATOM 703 N N . ALA A 1 93 ? 12.883 10.477 12.766 1 98.88 93 ALA A N 1
ATOM 704 C CA . ALA A 1 93 ? 11.914 11.562 12.82 1 98.88 93 ALA A CA 1
ATOM 705 C C . ALA A 1 93 ? 10.766 11.227 13.773 1 98.88 93 ALA A C 1
ATOM 707 O O . ALA A 1 93 ? 10.008 10.289 13.539 1 98.88 93 ALA A O 1
ATOM 708 N N . ILE A 1 94 ? 10.664 11.938 14.852 1 98.69 94 ILE A N 1
ATOM 709 C CA . ILE A 1 94 ? 9.617 11.734 15.844 1 98.69 94 ILE A CA 1
ATOM 710 C C . ILE A 1 94 ? 8.727 12.969 15.906 1 98.69 94 ILE A C 1
ATOM 712 O O . ILE A 1 94 ? 9.172 14.055 16.297 1 98.69 94 ILE A O 1
ATOM 716 N N . GLY A 1 95 ? 7.5 12.867 15.5 1 97.56 95 GLY A N 1
ATOM 717 C CA . GLY A 1 95 ? 6.609 14.008 15.594 1 97.56 95 GLY A CA 1
ATOM 718 C C . GLY A 1 95 ? 5.539 14.023 14.523 1 97.56 95 GLY A C 1
ATOM 719 O O . GLY A 1 95 ? 5.234 12.992 13.93 1 97.56 95 GLY A O 1
ATOM 720 N N . GLY A 1 96 ? 4.898 15.141 14.406 1 94.69 96 GLY A N 1
ATOM 721 C CA . GLY A 1 96 ? 3.932 15.312 13.336 1 94.69 96 GLY A CA 1
ATOM 722 C C . GLY A 1 96 ? 4.574 15.648 12.008 1 94.69 96 GLY A C 1
ATOM 723 O O . GLY A 1 96 ? 5.723 15.289 11.75 1 94.69 96 GLY A O 1
ATOM 724 N N . GLY A 1 97 ? 3.787 16.25 11.164 1 95.5 97 GLY A N 1
ATOM 725 C CA . GLY A 1 97 ? 4.238 16.594 9.828 1 95.5 97 GLY A CA 1
ATOM 726 C C . GLY A 1 97 ? 5.449 17.516 9.82 1 95.5 97 GLY A C 1
ATOM 727 O O . GLY A 1 97 ? 6.348 17.359 8.992 1 95.5 97 GLY A O 1
ATOM 728 N N . SER A 1 98 ? 5.512 18.422 10.75 1 95.75 98 SER A N 1
ATOM 729 C CA . SER A 1 98 ? 6.594 19.406 10.766 1 95.75 98 SER A CA 1
ATOM 730 C C . SER A 1 98 ? 7.945 18.734 10.984 1 95.75 98 SER A C 1
ATOM 732 O O . SER A 1 98 ? 8.914 19.031 10.289 1 95.75 98 SER A O 1
ATOM 734 N N . SER A 1 99 ? 8.016 17.797 11.961 1 97.94 99 SER A N 1
ATOM 735 C CA . SER A 1 99 ? 9.258 17.094 12.25 1 97.94 99 SER A CA 1
ATOM 736 C C . SER A 1 99 ? 9.664 16.203 11.086 1 97.94 99 SER A C 1
ATOM 738 O O . SER A 1 99 ? 10.836 16.156 10.711 1 97.94 99 SER A O 1
ATOM 740 N N . ILE A 1 100 ? 8.742 15.539 10.516 1 98.62 100 ILE A N 1
ATOM 741 C CA . ILE A 1 100 ? 9.039 14.594 9.453 1 98.62 100 ILE A CA 1
ATOM 742 C C . ILE A 1 100 ? 9.383 15.344 8.172 1 98.62 100 ILE A C 1
ATOM 744 O O . ILE A 1 100 ? 10.305 14.969 7.445 1 98.62 100 ILE A O 1
ATOM 748 N N . ASP A 1 101 ? 8.656 16.422 7.875 1 98.31 101 ASP A N 1
ATOM 749 C CA . ASP A 1 101 ? 8.969 17.234 6.707 1 98.31 101 ASP A CA 1
ATOM 750 C C . ASP A 1 101 ? 10.367 17.828 6.805 1 98.31 101 ASP A C 1
ATOM 752 O O . ASP A 1 101 ? 11.117 17.844 5.824 1 98.31 101 ASP A O 1
ATOM 756 N N . THR A 1 102 ? 10.68 18.359 8 1 98.56 102 THR A N 1
ATOM 757 C CA . THR A 1 102 ? 12.023 18.875 8.227 1 98.56 102 THR A CA 1
ATOM 758 C C . THR A 1 102 ? 13.07 17.781 7.988 1 98.56 102 THR A C 1
ATOM 760 O O . THR A 1 102 ? 14.094 18.031 7.34 1 98.56 102 THR A O 1
ATOM 763 N N . SER A 1 103 ? 12.812 16.594 8.492 1 98.88 103 SER A N 1
ATOM 764 C CA . SER A 1 103 ? 13.703 15.461 8.32 1 98.88 103 SER A CA 1
ATOM 765 C C . SER A 1 103 ? 13.914 15.141 6.844 1 98.88 103 SER A C 1
ATOM 767 O O . SER A 1 103 ? 15.039 14.859 6.414 1 98.88 103 SER A O 1
ATOM 769 N N . LYS A 1 104 ? 12.836 15.164 6.09 1 98.69 104 LYS A N 1
ATOM 770 C CA . LYS A 1 104 ? 12.922 14.883 4.656 1 98.69 104 LYS A CA 1
ATOM 771 C C . LYS A 1 104 ? 13.805 15.906 3.947 1 98.69 104 LYS A C 1
ATOM 773 O O . LYS A 1 104 ? 14.648 15.539 3.125 1 98.69 104 LYS A O 1
ATOM 778 N N . ALA A 1 105 ? 13.617 17.172 4.27 1 98.69 105 ALA A N 1
ATOM 779 C CA . ALA A 1 105 ? 14.438 18.219 3.66 1 98.69 105 ALA A CA 1
ATOM 780 C C . ALA A 1 105 ? 15.906 18.047 4.027 1 98.69 105 ALA A C 1
ATOM 782 O O . ALA A 1 105 ? 16.781 18.125 3.16 1 98.69 105 ALA A O 1
ATOM 783 N N . ILE A 1 106 ? 16.172 17.781 5.332 1 98.75 106 ILE A N 1
ATOM 784 C CA . ILE A 1 106 ? 17.531 17.562 5.797 1 98.75 106 ILE A CA 1
ATOM 785 C C . ILE A 1 106 ? 18.156 16.391 5.043 1 98.75 106 ILE A C 1
ATOM 787 O O . ILE A 1 106 ? 19.266 16.5 4.504 1 98.75 106 ILE A O 1
ATOM 791 N N . GLY A 1 107 ? 17.453 15.266 4.973 1 98.75 107 GLY A N 1
ATOM 792 C CA . GLY A 1 107 ? 17.969 14.062 4.34 1 98.75 107 GLY A CA 1
ATOM 793 C C . GLY A 1 107 ? 18.234 14.234 2.859 1 98.75 107 GLY A C 1
ATOM 794 O O . GLY A 1 107 ? 19.297 13.844 2.369 1 98.75 107 GLY A O 1
ATOM 795 N N . ILE A 1 108 ? 17.312 14.844 2.119 1 98.69 108 ILE A N 1
ATOM 796 C CA . ILE A 1 108 ? 17.422 15.055 0.68 1 98.69 108 ILE A CA 1
ATOM 797 C C . ILE A 1 108 ? 18.609 15.961 0.383 1 98.69 108 ILE A C 1
ATOM 799 O O . ILE A 1 108 ? 19.453 15.641 -0.47 1 98.69 108 ILE A O 1
ATOM 803 N N . ILE A 1 109 ? 18.719 17.062 1.118 1 98.75 109 ILE A N 1
ATOM 804 C CA . ILE A 1 109 ? 19.766 18.047 0.834 1 98.75 109 ILE A CA 1
ATOM 805 C C . ILE A 1 109 ? 21.125 17.469 1.179 1 98.75 109 ILE A C 1
ATOM 807 O O . ILE A 1 109 ? 22.109 17.703 0.473 1 98.75 109 ILE A O 1
ATOM 811 N N . THR A 1 110 ? 21.188 16.703 2.252 1 98.75 110 THR A N 1
ATOM 812 C CA . THR A 1 110 ? 22.453 16.078 2.646 1 98.75 110 THR A CA 1
ATOM 813 C C . THR A 1 110 ? 23.031 15.258 1.5 1 98.75 110 THR A C 1
ATOM 815 O O . THR A 1 110 ? 24.234 15.336 1.218 1 98.75 110 THR A O 1
ATOM 818 N N . ASN A 1 111 ? 22.172 14.508 0.803 1 98.31 111 ASN A N 1
ATOM 819 C CA . ASN A 1 111 ? 22.641 13.641 -0.274 1 98.31 111 ASN A CA 1
ATOM 820 C C . ASN A 1 111 ? 22.547 14.336 -1.631 1 98.31 111 ASN A C 1
ATOM 822 O O . ASN A 1 111 ? 22.984 13.781 -2.646 1 98.31 111 ASN A O 1
ATOM 826 N N . ASN A 1 112 ? 21.969 15.5 -1.713 1 98.25 112 ASN A N 1
ATOM 827 C CA . ASN A 1 112 ? 21.844 16.344 -2.902 1 98.25 112 ASN A CA 1
ATOM 828 C C . ASN A 1 112 ? 22.172 17.797 -2.59 1 98.25 112 ASN A C 1
ATOM 830 O O . ASN A 1 112 ? 21.281 18.656 -2.674 1 98.25 112 ASN A O 1
ATOM 834 N N . PRO A 1 113 ? 23.406 18.141 -2.367 1 98.12 113 PRO A N 1
ATOM 835 C CA . PRO A 1 113 ? 23.797 19.438 -1.809 1 98.12 113 PRO A CA 1
ATOM 836 C C . PRO A 1 113 ? 23.531 20.594 -2.762 1 98.12 113 PRO A C 1
ATOM 838 O O . PRO A 1 113 ? 23.594 21.75 -2.355 1 98.12 113 PRO A O 1
ATOM 841 N N . GLU A 1 114 ? 23.266 20.344 -4.02 1 97.88 114 GLU A N 1
ATOM 842 C CA . GLU A 1 114 ? 22.922 21.406 -4.965 1 97.88 114 GLU A CA 1
ATOM 843 C C . GLU A 1 114 ? 21.609 22.078 -4.59 1 97.88 114 GLU A C 1
ATOM 845 O O . GLU A 1 114 ? 21.297 23.172 -5.078 1 97.88 114 GLU A O 1
ATOM 850 N N . PHE A 1 115 ? 20.859 21.484 -3.637 1 98.38 115 PHE A N 1
ATOM 851 C CA . PHE A 1 115 ? 19.594 22.047 -3.197 1 98.38 115 PHE A CA 1
ATOM 852 C C . PHE A 1 115 ? 19.719 22.672 -1.817 1 98.38 115 PHE A C 1
ATOM 854 O O . PHE A 1 115 ? 18.734 22.812 -1.095 1 98.38 115 PHE A O 1
ATOM 861 N N . SER A 1 116 ? 20.891 23.094 -1.433 1 97.81 116 SER A N 1
ATOM 862 C CA . SER A 1 116 ? 21.188 23.609 -0.099 1 97.81 116 SER A CA 1
ATOM 863 C C . SER A 1 116 ? 20.469 24.922 0.174 1 97.81 116 SER A C 1
ATOM 865 O O . SER A 1 116 ? 20.359 25.344 1.325 1 97.81 116 SER A O 1
ATOM 867 N N . ASP A 1 117 ? 19.953 25.609 -0.828 1 97.56 117 ASP A N 1
ATOM 868 C CA . ASP A 1 117 ? 19.188 26.828 -0.643 1 97.56 117 ASP A CA 1
ATOM 869 C C . ASP A 1 117 ? 17.766 26.516 -0.141 1 97.56 117 ASP A C 1
ATOM 871 O O . ASP A 1 117 ? 17.047 27.422 0.278 1 97.56 117 ASP A O 1
ATOM 875 N N . VAL A 1 118 ? 17.297 25.25 -0.117 1 97.75 118 VAL A N 1
ATOM 876 C CA . VAL A 1 118 ? 16.031 24.703 0.384 1 97.75 118 VAL A CA 1
ATOM 877 C C . VAL A 1 118 ? 14.891 25.109 -0.55 1 97.75 118 VAL A C 1
ATOM 879 O O . VAL A 1 118 ? 14.047 24.281 -0.895 1 97.75 118 VAL A O 1
ATOM 882 N N . VAL A 1 119 ? 14.805 26.297 -1.019 1 97 119 VAL A N 1
ATOM 883 C CA . VAL A 1 119 ? 13.688 26.812 -1.789 1 97 119 VAL A CA 1
ATOM 884 C C . VAL A 1 119 ? 13.617 26.109 -3.145 1 97 119 VAL A C 1
ATOM 886 O O . VAL A 1 119 ? 12.531 25.969 -3.717 1 97 119 VAL A O 1
ATOM 889 N N . SER A 1 120 ? 14.805 25.641 -3.623 1 97 120 SER A N 1
ATOM 890 C CA . SER A 1 120 ? 14.859 24.953 -4.91 1 97 120 SER A CA 1
ATOM 891 C C . SER A 1 120 ? 14.203 23.578 -4.836 1 97 120 SER A C 1
ATOM 893 O O . SER A 1 120 ? 13.992 22.938 -5.863 1 97 120 SER A O 1
ATOM 895 N N . LEU A 1 121 ? 13.836 23.125 -3.631 1 97.06 121 LEU A N 1
ATOM 896 C CA . LEU A 1 121 ? 13.156 21.844 -3.457 1 97.06 121 LEU A CA 1
ATOM 897 C C . LEU A 1 121 ? 11.688 21.938 -3.854 1 97.06 121 LEU A C 1
ATOM 899 O O . LEU A 1 121 ? 11.016 20.922 -4.02 1 97.06 121 LEU A O 1
ATOM 903 N N . GLU A 1 122 ? 11.094 23.109 -3.943 1 94.88 122 GLU A N 1
ATOM 904 C CA . GLU A 1 122 ? 9.672 23.281 -4.219 1 94.88 122 GLU A CA 1
ATOM 905 C C . GLU A 1 122 ? 9.258 22.562 -5.5 1 94.88 122 GLU A C 1
ATOM 907 O O . GLU A 1 122 ? 9.992 22.578 -6.488 1 94.88 122 GLU A O 1
ATOM 912 N N . GLY A 1 123 ? 8.07 21.984 -5.469 1 93.5 123 GLY A N 1
ATOM 913 C CA . GLY A 1 123 ? 7.625 21.188 -6.609 1 93.5 123 GLY A CA 1
ATOM 914 C C . GLY A 1 123 ? 8.359 19.875 -6.738 1 93.5 123 GLY A C 1
ATOM 915 O O . GLY A 1 123 ? 8.633 19.203 -5.738 1 93.5 123 GLY A O 1
ATOM 916 N N . VAL A 1 124 ? 8.531 19.453 -7.949 1 93.62 124 VAL A N 1
ATOM 917 C CA . VAL A 1 124 ? 9.234 18.219 -8.227 1 93.62 124 VAL A CA 1
ATOM 918 C C . VAL A 1 124 ? 10.711 18.5 -8.492 1 93.62 124 VAL A C 1
ATOM 920 O O . VAL A 1 124 ? 11.117 18.688 -9.641 1 93.62 124 VAL A O 1
ATOM 923 N N . ALA A 1 125 ? 11.453 18.516 -7.422 1 94 125 ALA A N 1
ATOM 924 C CA . ALA A 1 125 ? 12.883 18.781 -7.555 1 94 125 ALA A CA 1
ATOM 925 C C . ALA A 1 125 ? 13.602 17.625 -8.219 1 94 125 ALA A C 1
ATOM 927 O O . ALA A 1 125 ? 13.266 16.453 -7.977 1 94 125 ALA A O 1
ATOM 928 N N . ASP A 1 126 ? 14.578 17.875 -9.055 1 93.88 126 ASP A N 1
ATOM 929 C CA . ASP A 1 126 ? 15.312 16.844 -9.797 1 93.88 126 ASP A CA 1
ATOM 930 C C . ASP A 1 126 ? 16.484 16.312 -8.969 1 93.88 126 ASP A C 1
ATOM 932 O O . ASP A 1 126 ? 17.625 16.375 -9.406 1 93.88 126 ASP A O 1
ATOM 936 N N . THR A 1 127 ? 16.156 15.82 -7.793 1 96.12 127 THR A N 1
ATOM 937 C CA . THR A 1 127 ? 17.203 15.227 -6.965 1 96.12 127 THR A CA 1
ATOM 938 C C . THR A 1 127 ? 17.703 13.922 -7.578 1 96.12 127 THR A C 1
ATOM 940 O O . THR A 1 127 ? 16.922 13.164 -8.164 1 96.12 127 THR A O 1
ATOM 943 N N . LYS A 1 128 ? 18.984 13.68 -7.434 1 93.94 128 LYS A N 1
ATOM 944 C CA . LYS A 1 128 ? 19.594 12.523 -8.086 1 93.94 128 LYS A CA 1
ATOM 945 C C . LYS A 1 128 ? 19.75 11.359 -7.117 1 93.94 128 LYS A C 1
ATOM 947 O O . LYS A 1 128 ? 19.688 10.195 -7.516 1 93.94 128 LYS A O 1
ATOM 952 N N . ASN A 1 129 ? 19.984 11.766 -5.895 1 96.06 129 ASN A N 1
ATOM 953 C CA . ASN A 1 129 ? 20.281 10.742 -4.902 1 96.06 129 ASN A CA 1
ATOM 954 C C . ASN A 1 129 ? 19.141 10.57 -3.904 1 96.06 129 ASN A C 1
ATOM 956 O O . ASN A 1 129 ? 18.453 11.531 -3.576 1 96.06 129 ASN A O 1
ATOM 960 N N . LYS A 1 130 ? 19.016 9.305 -3.43 1 96.06 130 LYS A N 1
ATOM 961 C CA . LYS A 1 130 ? 18.078 9.039 -2.344 1 96.06 130 LYS A CA 1
ATOM 962 C C . LYS A 1 130 ? 18.453 9.82 -1.089 1 96.06 130 LYS A C 1
ATOM 964 O O . LYS A 1 130 ? 19.625 10.07 -0.834 1 96.06 130 LYS A O 1
ATOM 969 N N . SER A 1 131 ? 17.453 10.188 -0.32 1 98 131 SER A N 1
ATOM 970 C CA . SER A 1 131 ? 17.625 10.836 0.977 1 98 131 SER A CA 1
ATOM 971 C C . SER A 1 131 ? 18.438 9.953 1.924 1 98 131 SER A C 1
ATOM 973 O O . SER A 1 131 ? 18.469 8.734 1.771 1 98 131 SER A O 1
ATOM 975 N N . VAL A 1 132 ? 19.141 10.625 2.898 1 98.38 132 VAL A N 1
ATOM 976 C CA . VAL A 1 132 ? 19.578 9.898 4.086 1 98.38 132 VAL A CA 1
ATOM 977 C C . VAL A 1 132 ? 18.422 9.062 4.633 1 98.38 132 VAL A C 1
ATOM 979 O O . VAL A 1 132 ? 17.281 9.523 4.688 1 98.38 132 VAL A O 1
ATOM 982 N N . PRO A 1 133 ? 18.703 7.785 4.988 1 98.56 133 PRO A N 1
ATOM 983 C CA . PRO A 1 133 ? 17.609 6.965 5.488 1 98.56 133 PRO A CA 1
ATOM 984 C C . PRO A 1 133 ? 16.844 7.633 6.633 1 98.56 133 PRO A C 1
ATOM 986 O O . PRO A 1 133 ? 17.469 8.148 7.566 1 98.56 133 PRO A O 1
ATOM 989 N N . ILE A 1 134 ? 15.547 7.668 6.52 1 98.88 134 ILE A N 1
ATOM 990 C CA . ILE A 1 134 ? 14.672 8.219 7.551 1 98.88 134 ILE A CA 1
ATOM 991 C C . ILE A 1 134 ? 13.781 7.117 8.117 1 98.88 134 ILE A C 1
ATOM 993 O O . ILE A 1 134 ? 13.141 6.375 7.363 1 98.88 134 ILE A O 1
ATOM 997 N N . ILE A 1 135 ? 13.781 6.871 9.375 1 98.94 135 ILE A N 1
ATOM 998 C CA . ILE A 1 135 ? 12.773 6.105 10.102 1 98.94 135 ILE A CA 1
ATOM 999 C C . ILE A 1 135 ? 11.805 7.062 10.797 1 98.94 135 ILE A C 1
ATOM 1001 O O . ILE A 1 135 ? 12.219 7.879 11.625 1 98.94 135 ILE A O 1
ATOM 1005 N N . ALA A 1 136 ? 10.547 6.992 10.422 1 98.94 136 ALA A N 1
ATOM 1006 C CA . ALA A 1 136 ? 9.578 7.988 10.883 1 98.94 136 ALA A CA 1
ATOM 1007 C C . ALA A 1 136 ? 8.602 7.387 11.891 1 98.94 136 ALA A C 1
ATOM 1009 O O . ALA A 1 136 ? 8.102 6.277 11.688 1 98.94 136 ALA A O 1
ATOM 1010 N N . LEU A 1 137 ? 8.398 8.039 13 1 98.88 137 LEU A N 1
ATOM 1011 C CA . LEU A 1 137 ? 7.402 7.723 14.016 1 98.88 137 LEU A CA 1
ATOM 1012 C C . LEU A 1 137 ? 6.43 8.883 14.203 1 98.88 137 LEU A C 1
ATOM 1014 O O . LEU A 1 137 ? 6.684 9.789 14.992 1 98.88 137 LEU A O 1
ATOM 1018 N N . PRO A 1 138 ? 5.309 8.812 13.5 1 98.75 138 PRO A N 1
ATOM 1019 C CA . PRO A 1 138 ? 4.355 9.914 13.648 1 98.75 138 PRO A CA 1
ATOM 1020 C C . PRO A 1 138 ? 3.736 9.977 15.047 1 98.75 138 PRO A C 1
ATOM 1022 O O . PRO A 1 138 ? 3.477 8.938 15.656 1 98.75 138 PRO A O 1
ATOM 1025 N N . THR A 1 139 ? 3.498 11.195 15.469 1 98.06 139 THR A N 1
ATOM 1026 C CA . THR A 1 139 ? 2.893 11.391 16.781 1 98.06 139 THR A CA 1
ATOM 1027 C C . THR A 1 139 ? 1.523 12.055 16.656 1 98.06 139 THR A C 1
ATOM 1029 O O . THR A 1 139 ? 0.903 12.398 17.656 1 98.06 139 THR A O 1
ATOM 1032 N N . THR A 1 140 ? 1.114 12.32 15.453 1 96.81 140 THR A N 1
ATOM 1033 C CA . THR A 1 140 ? -0.239 12.758 15.133 1 96.81 140 THR A CA 1
ATOM 1034 C C . THR A 1 140 ? -0.835 11.898 14.023 1 96.81 140 THR A C 1
ATOM 1036 O O . THR A 1 140 ? -0.104 11.242 13.281 1 96.81 140 THR A O 1
ATOM 1039 N N . ALA A 1 141 ? -2.119 11.805 14.016 1 97.81 141 ALA A N 1
ATOM 1040 C CA . ALA A 1 141 ? -2.828 11.062 12.977 1 97.81 141 ALA A CA 1
ATOM 1041 C C . ALA A 1 141 ? -3.488 12.016 11.984 1 97.81 141 ALA A C 1
ATOM 1043 O O . ALA A 1 141 ? -4.715 12.133 11.945 1 97.81 141 ALA A O 1
ATOM 1044 N N . GLY A 1 142 ? -2.641 12.695 11.164 1 97.19 142 GLY A N 1
ATOM 1045 C CA . GLY A 1 142 ? -3.195 13.695 10.266 1 97.19 142 GLY A CA 1
ATOM 1046 C C . GLY A 1 142 ? -2.48 13.75 8.93 1 97.19 142 GLY A C 1
ATOM 1047 O O . GLY A 1 142 ? -3.004 13.281 7.914 1 97.19 142 GLY A O 1
ATOM 1048 N N . THR A 1 143 ? -1.23 14.062 8.914 1 95.44 143 THR A N 1
ATOM 1049 C CA . THR A 1 143 ? -0.488 14.422 7.711 1 95.44 143 THR A CA 1
ATOM 1050 C C . THR A 1 143 ? -0.056 13.172 6.949 1 95.44 143 THR A C 1
ATOM 1052 O O . THR A 1 143 ? 0.152 13.219 5.734 1 95.44 143 THR A O 1
ATOM 1055 N N . ALA A 1 144 ? 0.168 12.102 7.652 1 98.31 144 ALA A N 1
ATOM 1056 C CA . ALA A 1 144 ? 0.683 10.859 7.09 1 98.31 144 ALA A CA 1
ATOM 1057 C C . ALA A 1 144 ? 2.047 11.07 6.441 1 98.31 144 ALA A C 1
ATOM 1059 O O . ALA A 1 144 ? 2.404 10.375 5.488 1 98.31 144 ALA A O 1
ATOM 1060 N N . ALA A 1 145 ? 2.789 12.023 6.941 1 98.31 145 ALA A N 1
ATOM 1061 C CA . ALA A 1 145 ? 4.082 12.359 6.355 1 98.31 145 ALA A CA 1
ATOM 1062 C C . ALA A 1 145 ? 5.016 11.156 6.352 1 98.31 145 ALA A C 1
ATOM 1064 O O . ALA A 1 145 ? 5.93 11.07 5.527 1 98.31 145 ALA A O 1
ATOM 1065 N N . GLU A 1 146 ? 4.824 10.172 7.191 1 98.81 146 GLU A N 1
ATOM 1066 C CA . GLU A 1 146 ? 5.664 8.984 7.312 1 98.81 146 GLU A CA 1
ATOM 1067 C C . GLU A 1 146 ? 5.523 8.078 6.094 1 98.81 146 GLU A C 1
ATOM 1069 O O . GLU A 1 146 ? 6.344 7.18 5.879 1 98.81 146 GLU A O 1
ATOM 1074 N N . VAL A 1 147 ? 4.477 8.32 5.219 1 98.69 147 VAL A N 1
ATOM 1075 C CA . VAL A 1 147 ? 4.277 7.422 4.086 1 98.69 147 VAL A CA 1
ATOM 1076 C C . VAL A 1 147 ? 4.109 8.234 2.805 1 98.69 147 VAL A C 1
ATOM 1078 O O . VAL A 1 147 ? 3.605 7.73 1.799 1 98.69 147 VAL A O 1
ATOM 1081 N N . THR A 1 148 ? 4.465 9.5 2.799 1 98.31 148 THR A N 1
ATOM 1082 C CA . THR A 1 148 ? 4.273 10.32 1.612 1 98.31 148 THR A CA 1
ATOM 1083 C C . THR A 1 148 ? 5.621 10.734 1.018 1 98.31 148 THR A C 1
ATOM 1085 O O . THR A 1 148 ? 6.648 10.672 1.693 1 98.31 148 THR A O 1
ATOM 1088 N N . ILE A 1 149 ? 5.617 11.117 -0.241 1 97.88 149 ILE A N 1
ATOM 1089 C CA . ILE A 1 149 ? 6.793 11.68 -0.897 1 97.88 149 ILE A CA 1
ATOM 1090 C C . ILE A 1 149 ? 6.691 13.203 -0.919 1 97.88 149 ILE A C 1
ATOM 1092 O O . ILE A 1 149 ? 7.453 13.867 -1.624 1 97.88 149 ILE A O 1
ATOM 1096 N N . ASN A 1 150 ? 5.734 13.758 -0.147 1 96.88 150 ASN A N 1
ATOM 1097 C CA . ASN A 1 150 ? 5.492 15.188 -0.054 1 96.88 150 ASN A CA 1
ATOM 1098 C C . ASN A 1 150 ? 5.992 15.758 1.272 1 96.88 150 ASN A C 1
ATOM 1100 O O . ASN A 1 150 ? 5.926 15.086 2.305 1 96.88 150 ASN A O 1
ATOM 1104 N N . TYR A 1 151 ? 6.477 16.859 1.239 1 96.38 151 TYR A N 1
ATOM 1105 C CA . TYR A 1 151 ? 6.809 17.609 2.445 1 96.38 151 TYR A CA 1
ATOM 1106 C C . TYR A 1 151 ? 6.703 19.109 2.203 1 96.38 151 TYR A C 1
ATOM 1108 O O . TYR A 1 151 ? 6.812 19.578 1.063 1 96.38 151 TYR A O 1
ATOM 1116 N N . VAL A 1 152 ? 6.359 19.812 3.213 1 95.56 152 VAL A N 1
ATOM 1117 C CA . VAL A 1 152 ? 6.066 21.234 3.104 1 95.56 152 VAL A CA 1
ATOM 1118 C C . VAL A 1 152 ? 7.055 22.031 3.955 1 95.56 152 VAL A C 1
ATOM 1120 O O . VAL A 1 152 ? 7.258 21.734 5.133 1 95.56 152 VAL A O 1
ATOM 1123 N N . ILE A 1 153 ? 7.68 23 3.35 1 95.75 153 ILE A N 1
ATOM 1124 C CA . ILE A 1 153 ? 8.602 23.906 4.016 1 95.75 153 ILE A CA 1
ATOM 1125 C C . ILE A 1 153 ? 8.156 25.359 3.791 1 95.75 153 ILE A C 1
ATOM 1127 O O . ILE A 1 153 ? 7.77 25.734 2.68 1 95.75 153 ILE A O 1
ATOM 1131 N N . THR A 1 154 ? 8.125 26.109 4.852 1 94 154 THR A N 1
ATOM 1132 C CA . THR A 1 154 ? 7.742 27.5 4.75 1 94 154 THR A CA 1
ATOM 1133 C C . THR A 1 154 ? 8.93 28.359 4.328 1 94 154 THR A C 1
ATOM 1135 O O . THR A 1 154 ? 9.977 28.344 4.98 1 94 154 THR A O 1
ATOM 1138 N N . ASP A 1 155 ? 8.812 29.016 3.199 1 94.56 155 ASP A N 1
ATOM 1139 C CA . ASP A 1 155 ? 9.742 30.047 2.768 1 94.56 155 ASP A CA 1
ATOM 1140 C C . ASP A 1 155 ? 9.406 31.391 3.416 1 94.56 155 ASP A C 1
ATOM 1142 O O . ASP A 1 155 ? 8.586 32.156 2.898 1 94.56 155 ASP A O 1
ATOM 1146 N N . GLU A 1 156 ? 10.062 31.688 4.465 1 91.44 156 GLU A N 1
ATOM 1147 C CA . GLU A 1 156 ? 9.758 32.875 5.254 1 91.44 156 GLU A CA 1
ATOM 1148 C C . GLU A 1 156 ? 9.992 34.156 4.445 1 91.44 156 GLU A C 1
ATOM 1150 O O . GLU A 1 156 ? 9.242 35.125 4.574 1 91.44 156 GLU A O 1
ATOM 1155 N N . ALA A 1 157 ? 10.93 34.156 3.623 1 92.12 157 ALA A N 1
ATOM 1156 C CA . ALA A 1 157 ? 11.281 35.344 2.838 1 92.12 157 ALA A CA 1
ATOM 1157 C C . ALA A 1 157 ? 10.164 35.719 1.864 1 92.12 157 ALA A C 1
ATOM 1159 O O . ALA A 1 157 ? 9.883 36.875 1.644 1 92.12 157 ALA A O 1
ATOM 1160 N N . ASN A 1 158 ? 9.492 34.719 1.346 1 90.69 158 ASN A N 1
ATOM 1161 C CA . ASN A 1 158 ? 8.445 34.969 0.356 1 90.69 158 ASN A CA 1
ATOM 1162 C C . ASN A 1 158 ? 7.059 34.625 0.911 1 90.69 158 ASN A C 1
ATOM 1164 O O . ASN A 1 158 ? 6.078 34.625 0.166 1 90.69 158 ASN A O 1
ATOM 1168 N N . GLU A 1 159 ? 6.98 34.344 2.184 1 88 159 GLU A N 1
ATOM 1169 C CA . GLU A 1 159 ? 5.727 34.031 2.869 1 88 159 GLU A CA 1
ATOM 1170 C C . GLU A 1 159 ? 4.926 32.969 2.102 1 88 159 GLU A C 1
ATOM 1172 O O . GLU A 1 159 ? 3.742 33.188 1.818 1 88 159 GLU A O 1
ATOM 1177 N N . LYS A 1 160 ? 5.551 31.938 1.823 1 89.38 160 LYS A N 1
ATOM 1178 C CA . LYS A 1 160 ? 4.941 30.875 1.018 1 89.38 160 LYS A CA 1
ATOM 1179 C C . LYS A 1 160 ? 5.168 29.516 1.644 1 89.38 160 LYS A C 1
ATOM 1181 O O . LYS A 1 160 ? 6.266 29.219 2.119 1 89.38 160 LYS A O 1
ATOM 1186 N N . LYS A 1 161 ? 4.18 28.703 1.668 1 91.12 161 LYS A N 1
ATOM 1187 C CA . LYS A 1 161 ? 4.32 27.281 1.96 1 91.12 161 LYS A CA 1
ATOM 1188 C C . LYS A 1 161 ? 4.688 26.5 0.704 1 91.12 161 LYS A C 1
ATOM 1190 O O . LYS A 1 161 ? 3.855 26.328 -0.19 1 91.12 161 LYS A O 1
ATOM 1195 N N . MET A 1 162 ? 5.883 26.031 0.685 1 92.75 162 MET A N 1
ATOM 1196 C CA . MET A 1 162 ? 6.348 25.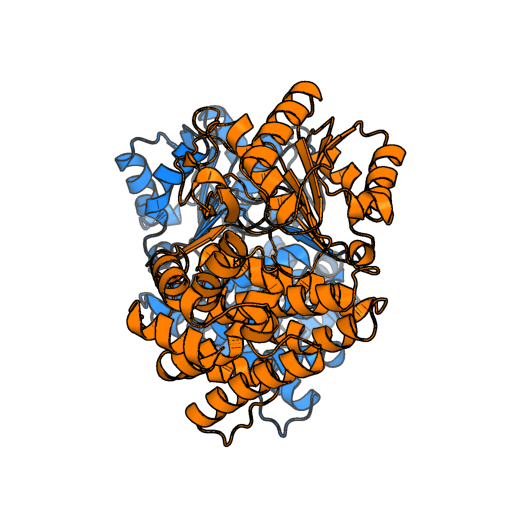281 -0.479 1 92.75 162 MET A CA 1
ATOM 1197 C C . MET A 1 162 ? 6.004 23.797 -0.35 1 92.75 162 MET A C 1
ATOM 1199 O O . MET A 1 162 ? 6.414 23.141 0.606 1 92.75 162 MET A O 1
ATOM 1203 N N . VAL A 1 163 ? 5.215 23.375 -1.263 1 94.06 163 VAL A N 1
ATOM 1204 C CA . VAL A 1 163 ? 4.977 21.938 -1.357 1 94.06 163 VAL A CA 1
ATOM 1205 C C . VAL A 1 163 ? 6.086 21.281 -2.178 1 94.06 163 VAL A C 1
ATOM 1207 O O . VAL A 1 163 ? 6.293 21.625 -3.342 1 94.06 163 VAL A O 1
ATOM 1210 N N . CYS A 1 164 ? 6.793 20.406 -1.511 1 95.94 164 CYS A N 1
ATOM 1211 C CA . CYS A 1 164 ? 7.863 19.656 -2.16 1 95.94 164 CYS A CA 1
ATOM 1212 C C . CYS A 1 164 ? 7.438 18.219 -2.436 1 95.94 164 CYS A C 1
ATOM 1214 O O . CYS A 1 164 ? 6.77 17.609 -1.61 1 95.94 164 CYS A O 1
ATOM 1216 N N . VAL A 1 165 ? 7.711 17.781 -3.611 1 96.19 165 VAL A N 1
ATOM 1217 C CA . VAL A 1 165 ? 7.398 16.422 -4.039 1 96.19 165 VAL A CA 1
ATOM 1218 C C . VAL A 1 165 ? 8.672 15.719 -4.5 1 96.19 165 VAL A C 1
ATOM 1220 O O . VAL A 1 165 ? 9.32 16.156 -5.457 1 96.19 165 VAL A O 1
ATOM 1223 N N . ASP A 1 166 ? 9.047 14.656 -3.846 1 96.69 166 ASP A N 1
ATOM 1224 C CA . ASP A 1 166 ? 10.305 13.984 -4.176 1 96.69 166 ASP A CA 1
ATOM 1225 C C . ASP A 1 166 ? 10.227 12.492 -3.869 1 96.69 166 ASP A C 1
ATOM 1227 O O . ASP A 1 166 ? 10.234 12.094 -2.703 1 96.69 166 ASP A O 1
ATOM 1231 N N . PRO A 1 167 ? 10.203 11.656 -4.871 1 94.94 167 PRO A N 1
ATOM 1232 C CA . PRO A 1 167 ? 10.164 10.211 -4.645 1 94.94 167 PRO A CA 1
ATOM 1233 C C . PRO A 1 167 ? 11.359 9.703 -3.832 1 94.94 167 PRO A C 1
ATOM 1235 O O . PRO A 1 167 ? 11.297 8.617 -3.254 1 94.94 167 PRO A O 1
ATOM 1238 N N . ASN A 1 168 ? 12.414 10.469 -3.721 1 96.38 168 ASN A N 1
ATOM 1239 C CA . ASN A 1 168 ? 13.641 10.047 -3.053 1 96.38 168 ASN A CA 1
ATOM 1240 C C . ASN A 1 168 ? 13.562 10.273 -1.545 1 96.38 168 ASN A C 1
ATOM 1242 O O . ASN A 1 168 ? 14.453 9.852 -0.802 1 96.38 168 ASN A O 1
ATOM 1246 N N . ASP A 1 169 ? 12.492 10.812 -1.092 1 97.38 169 ASP A N 1
ATOM 1247 C CA . ASP A 1 169 ? 12.508 11.273 0.292 1 97.38 169 ASP A CA 1
ATOM 1248 C C . ASP A 1 169 ? 11.703 10.344 1.192 1 97.38 169 ASP A C 1
ATOM 1250 O O . ASP A 1 169 ? 11.734 10.469 2.418 1 97.38 169 ASP A O 1
ATOM 1254 N N . ILE A 1 170 ? 10.914 9.414 0.664 1 97.88 170 ILE A N 1
ATOM 1255 C CA . ILE A 1 170 ? 9.984 8.633 1.471 1 97.88 170 ILE A CA 1
ATOM 1256 C C . ILE A 1 170 ? 10.75 7.871 2.551 1 97.88 170 ILE A C 1
ATOM 1258 O O . ILE A 1 170 ? 11.812 7.301 2.287 1 97.88 170 ILE A O 1
ATOM 1262 N N . PRO A 1 171 ? 10.258 7.879 3.809 1 98.69 171 PRO A N 1
ATOM 1263 C CA . PRO A 1 171 ? 10.93 7.145 4.883 1 98.69 171 PRO A CA 1
ATOM 1264 C C . PRO A 1 171 ? 11.102 5.66 4.559 1 98.69 171 PRO A C 1
ATOM 1266 O O . PRO A 1 171 ? 10.203 5.039 3.992 1 98.69 171 PRO A O 1
ATOM 1269 N N . VAL A 1 172 ? 12.227 5.082 4.922 1 97.69 172 VAL A N 1
ATOM 1270 C CA . VAL A 1 172 ? 12.523 3.684 4.621 1 97.69 172 VAL A CA 1
ATOM 1271 C C . VAL A 1 172 ? 11.711 2.775 5.539 1 97.69 172 VAL A C 1
ATOM 1273 O O . VAL A 1 172 ? 11.406 1.633 5.184 1 97.69 172 VAL A O 1
ATOM 1276 N N . VAL A 1 173 ? 11.391 3.27 6.742 1 98.62 173 VAL A N 1
ATOM 1277 C CA . VAL A 1 173 ? 10.531 2.564 7.691 1 98.62 173 VAL A CA 1
ATOM 1278 C C . VAL A 1 173 ? 9.555 3.547 8.336 1 98.62 173 VAL A C 1
ATOM 1280 O O . VAL A 1 173 ? 9.945 4.641 8.742 1 98.62 173 VAL A O 1
ATOM 1283 N N . ALA A 1 174 ? 8.32 3.223 8.336 1 98.88 174 ALA A N 1
ATOM 1284 C CA . ALA A 1 174 ? 7.309 3.936 9.109 1 98.88 174 ALA A CA 1
ATOM 1285 C C . ALA A 1 174 ? 6.859 3.111 10.312 1 98.88 174 ALA A C 1
ATOM 1287 O O . ALA A 1 174 ? 6.473 1.95 10.164 1 98.88 174 ALA A O 1
ATOM 1288 N N . VAL A 1 175 ? 6.965 3.65 11.492 1 98.88 175 VAL A N 1
ATOM 1289 C CA . VAL A 1 175 ? 6.508 3 12.719 1 98.88 175 VAL A CA 1
ATOM 1290 C C . VAL A 1 175 ? 5.305 3.75 13.281 1 98.88 175 VAL A C 1
ATOM 1292 O O . VAL A 1 175 ? 5.465 4.727 14.023 1 98.88 175 VAL A O 1
ATOM 1295 N N . VAL A 1 176 ? 4.125 3.27 12.992 1 98.81 176 VAL A N 1
ATOM 1296 C CA . VAL A 1 176 ? 2.871 3.883 13.414 1 98.81 176 VAL A CA 1
ATOM 1297 C C . VAL A 1 176 ? 2.453 3.33 14.773 1 98.81 176 VAL A C 1
ATOM 1299 O O . VAL A 1 176 ? 1.647 2.398 14.852 1 98.81 176 VAL A O 1
ATOM 1302 N N . ASP A 1 177 ? 2.994 3.945 15.812 1 98.5 177 ASP A N 1
ATOM 1303 C CA . ASP A 1 177 ? 2.812 3.541 17.203 1 98.5 177 ASP A CA 1
ATOM 1304 C C . ASP A 1 177 ? 1.766 4.41 17.906 1 98.5 177 ASP A C 1
ATOM 1306 O O . ASP A 1 177 ? 2.064 5.527 18.328 1 98.5 177 ASP A O 1
ATOM 1310 N N . ALA A 1 178 ? 0.571 3.861 18.141 1 96.75 178 ALA A N 1
ATOM 1311 C CA . ALA A 1 178 ? -0.547 4.633 18.672 1 96.75 178 ALA A CA 1
ATOM 1312 C C . ALA A 1 178 ? -0.231 5.156 20.078 1 96.75 178 ALA A C 1
ATOM 1314 O O . ALA A 1 178 ? -0.777 6.176 20.5 1 96.75 178 ALA A O 1
ATOM 1315 N N . GLU A 1 179 ? 0.659 4.535 20.781 1 96.75 179 GLU A N 1
ATOM 1316 C CA . GLU A 1 179 ? 0.985 4.957 22.141 1 96.75 179 GLU A CA 1
ATOM 1317 C C . GLU A 1 179 ? 1.638 6.336 22.156 1 96.75 179 GLU A C 1
ATOM 1319 O O . GLU A 1 179 ? 1.623 7.027 23.172 1 96.75 179 GLU A O 1
ATOM 1324 N N . LEU A 1 180 ? 2.176 6.723 21.047 1 97.5 180 LEU A N 1
ATOM 1325 C CA . LEU A 1 180 ? 2.82 8.031 20.953 1 97.5 180 LEU A CA 1
ATOM 1326 C C . LEU A 1 180 ? 1.787 9.133 20.766 1 97.5 180 LEU A C 1
ATOM 1328 O O . LEU A 1 180 ? 2.127 10.32 20.797 1 97.5 180 LEU A O 1
ATOM 1332 N N . MET A 1 181 ? 0.492 8.758 20.641 1 96.56 181 MET A N 1
ATOM 1333 C CA . MET A 1 181 ? -0.56 9.727 20.359 1 96.56 181 MET A CA 1
ATOM 1334 C C . MET A 1 181 ? -1.548 9.812 21.516 1 96.56 181 MET A C 1
ATOM 1336 O O . MET A 1 181 ? -2.51 10.586 21.469 1 96.56 181 MET A O 1
ATOM 1340 N N . TYR A 1 182 ? -1.308 9.117 22.609 1 93.75 182 TYR A N 1
ATOM 1341 C CA . TYR A 1 182 ? -2.271 8.992 23.703 1 93.75 182 TYR A CA 1
ATOM 1342 C C . TYR A 1 182 ? -2.416 10.312 24.453 1 93.75 182 TYR A C 1
ATOM 1344 O O . TYR A 1 182 ? -3.426 10.539 25.125 1 93.75 182 TYR A O 1
ATOM 1352 N N . THR A 1 183 ? -1.429 11.219 24.359 1 90.88 183 THR A N 1
ATOM 1353 C CA . THR A 1 183 ? -1.493 12.453 25.141 1 90.88 183 THR A CA 1
ATOM 1354 C C . THR A 1 183 ? -1.762 13.648 24.219 1 90.88 183 THR A C 1
ATOM 1356 O O . THR A 1 183 ? -1.627 14.797 24.641 1 90.88 183 THR A O 1
ATOM 1359 N N . LEU A 1 184 ? -2.062 13.367 23.016 1 93.69 184 LEU A N 1
ATOM 1360 C CA . LEU A 1 184 ? -2.398 14.445 22.094 1 93.69 184 LEU A CA 1
ATOM 1361 C C . LEU A 1 184 ? -3.607 15.234 22.594 1 93.69 184 LEU A C 1
ATOM 1363 O O . LEU A 1 184 ? -4.633 14.641 22.938 1 93.69 184 LEU A O 1
ATOM 1367 N N . PRO A 1 185 ? -3.473 16.547 22.641 1 93.81 185 PRO A N 1
ATOM 1368 C CA . PRO A 1 185 ? -4.613 17.359 23.078 1 93.81 185 PRO A CA 1
ATOM 1369 C C . PRO A 1 185 ? -5.836 17.188 22.172 1 93.81 185 PRO A C 1
ATOM 1371 O O . PRO A 1 185 ? -5.699 16.891 20.984 1 93.81 185 PRO A O 1
ATOM 1374 N N . LYS A 1 186 ? -7 17.438 22.781 1 95.44 186 LYS A N 1
ATOM 1375 C CA . LYS A 1 186 ? -8.281 17.281 22.094 1 95.44 186 LYS A CA 1
ATOM 1376 C C . LYS A 1 186 ? -8.32 18.094 20.797 1 95.44 186 LYS A C 1
ATOM 1378 O O . LYS A 1 186 ? -8.711 17.578 19.75 1 95.44 186 LYS A O 1
ATOM 1383 N N . GLY A 1 187 ? -7.941 19.328 20.938 1 95.5 187 GLY A N 1
ATOM 1384 C CA . GLY A 1 187 ? -7.98 20.203 19.781 1 95.5 187 GLY A CA 1
ATOM 1385 C C . GLY A 1 187 ? -7.098 19.719 18.641 1 95.5 187 GLY A C 1
ATOM 1386 O O . GLY A 1 187 ? -7.512 19.734 17.484 1 95.5 187 GLY A O 1
ATOM 1387 N N . LEU A 1 188 ? -5.914 19.281 18.938 1 95.06 188 LEU A N 1
ATOM 1388 C CA . LEU A 1 188 ? -4.98 18.797 17.938 1 95.06 188 LEU A CA 1
ATOM 1389 C C . LEU A 1 188 ? -5.457 17.469 17.359 1 95.06 188 LEU A C 1
ATOM 1391 O O . LEU A 1 188 ? -5.277 17.203 16.172 1 95.06 188 LEU A O 1
ATOM 1395 N N . THR A 1 189 ? -6.09 16.594 18.219 1 97.56 189 THR A N 1
ATOM 1396 C CA . THR A 1 189 ? -6.688 15.344 17.75 1 97.56 189 THR A CA 1
ATOM 1397 C C . THR A 1 189 ? -7.77 15.625 16.719 1 97.56 189 THR A C 1
ATOM 1399 O O . THR A 1 189 ? -7.793 14.992 15.656 1 97.56 189 THR A O 1
ATOM 1402 N N . ALA A 1 190 ? -8.555 16.625 17.016 1 98.06 190 ALA A N 1
ATOM 1403 C CA . ALA A 1 190 ? -9.656 16.984 16.125 1 98.06 190 ALA A CA 1
ATOM 1404 C C . ALA A 1 190 ? -9.141 17.516 14.797 1 98.06 190 ALA A C 1
ATOM 1406 O O . ALA A 1 190 ? -9.555 17.078 13.727 1 98.06 190 ALA A O 1
ATOM 1407 N N . SER A 1 191 ? -8.219 18.469 14.867 1 97 191 SER A N 1
ATOM 1408 C CA . SER A 1 191 ? -7.75 19.141 13.664 1 97 191 SER A CA 1
ATOM 1409 C C . SER A 1 191 ? -6.938 18.188 12.789 1 97 191 SER A C 1
ATOM 1411 O O . SER A 1 191 ? -7.086 18.188 11.562 1 97 191 SER A O 1
ATOM 1413 N N . THR A 1 192 ? -6.09 17.344 13.352 1 97.31 192 THR A N 1
ATOM 1414 C CA . THR A 1 192 ? -5.293 16.422 12.555 1 97.31 192 THR A CA 1
ATOM 1415 C C . THR A 1 192 ? -6.168 15.297 11.992 1 97.31 192 THR A C 1
ATOM 1417 O O . THR A 1 192 ? -5.953 14.844 10.867 1 97.31 192 THR A O 1
ATOM 1420 N N . GLY A 1 193 ? -7.16 14.828 12.797 1 98.5 193 GLY A N 1
ATOM 1421 C CA . GLY A 1 193 ? -8.102 13.852 12.281 1 98.5 193 GLY A CA 1
ATOM 1422 C C . GLY A 1 193 ? -8.875 14.344 11.07 1 98.5 193 GLY A C 1
ATOM 1423 O O . GLY A 1 193 ? -9.062 13.602 10.102 1 98.5 193 GLY A O 1
ATOM 1424 N N . LEU A 1 194 ? -9.312 15.578 11.133 1 98.44 194 LEU A N 1
ATOM 1425 C CA . LEU A 1 194 ? -10.039 16.141 10 1 98.44 194 LEU A CA 1
ATOM 1426 C C . LEU A 1 194 ? -9.094 16.453 8.844 1 98.44 194 LEU A C 1
ATOM 1428 O O . LEU A 1 194 ? -9.5 16.406 7.68 1 98.44 194 LEU A O 1
ATOM 1432 N N . ASP A 1 195 ? -7.848 16.766 9.156 1 98.25 195 ASP A N 1
ATOM 1433 C CA . ASP A 1 195 ? -6.844 16.844 8.102 1 98.25 195 ASP A CA 1
ATOM 1434 C C . ASP A 1 195 ? -6.738 15.531 7.336 1 98.25 195 ASP A C 1
ATOM 1436 O O . ASP A 1 195 ? -6.703 15.523 6.105 1 98.25 195 ASP A O 1
ATOM 1440 N N . ALA A 1 196 ? -6.711 14.414 8.078 1 98.81 196 ALA A N 1
ATOM 1441 C CA . ALA A 1 196 ? -6.68 13.094 7.457 1 98.81 196 ALA A CA 1
ATOM 1442 C C . ALA A 1 196 ? -7.914 12.859 6.594 1 98.81 196 ALA A C 1
ATOM 1444 O O . ALA A 1 196 ? -7.82 12.305 5.5 1 98.81 196 ALA A O 1
ATOM 1445 N N . LEU A 1 197 ? -9.055 13.266 7.113 1 98.88 197 LEU A N 1
ATOM 1446 C CA . LEU A 1 197 ? -10.289 13.133 6.348 1 98.88 197 LEU A CA 1
ATOM 1447 C C . LEU A 1 197 ? -10.227 13.961 5.07 1 98.88 197 LEU A C 1
ATOM 1449 O O . LEU A 1 197 ? -10.688 13.523 4.016 1 98.88 197 LEU A O 1
ATOM 1453 N N . THR A 1 198 ? -9.68 15.164 5.168 1 98.88 198 THR A N 1
ATOM 1454 C CA . THR A 1 198 ? -9.516 16.031 4.004 1 98.88 198 THR A CA 1
ATOM 1455 C C . THR A 1 198 ? -8.625 15.359 2.961 1 98.88 198 THR A C 1
ATOM 1457 O O . THR A 1 198 ? -8.938 15.367 1.77 1 98.88 198 THR A O 1
ATOM 1460 N N . HIS A 1 199 ? -7.52 14.805 3.436 1 98.88 199 HIS A N 1
ATOM 1461 C CA . HIS A 1 199 ? -6.648 14.055 2.541 1 98.88 199 HIS A CA 1
ATOM 1462 C C . HIS A 1 199 ? -7.422 12.953 1.818 1 98.88 199 HIS A C 1
ATOM 1464 O O . HIS A 1 199 ? -7.32 12.82 0.597 1 98.88 199 HIS A O 1
ATOM 1470 N N . ALA A 1 200 ? -8.164 12.203 2.568 1 98.94 200 ALA A N 1
ATOM 1471 C CA . ALA A 1 200 ? -8.875 11.055 2.016 1 98.94 200 ALA A CA 1
ATOM 1472 C C . ALA A 1 200 ? -9.914 11.492 0.985 1 98.94 200 ALA A C 1
ATOM 1474 O O . ALA A 1 200 ? -10.008 10.914 -0.098 1 98.94 200 ALA A O 1
ATOM 1475 N N . ILE A 1 201 ? -10.656 12.523 1.296 1 98.94 201 ILE A N 1
ATOM 1476 C CA . ILE A 1 201 ? -11.734 12.969 0.419 1 98.94 201 ILE A CA 1
ATOM 1477 C C . ILE A 1 201 ? -11.148 13.625 -0.826 1 98.94 201 ILE A C 1
ATOM 1479 O O . ILE A 1 201 ? -11.555 13.328 -1.949 1 98.94 201 ILE A O 1
ATOM 1483 N N . GLU A 1 202 ? -10.18 14.539 -0.657 1 98.88 202 GLU A N 1
ATOM 1484 C CA . GLU A 1 202 ? -9.562 15.156 -1.825 1 98.88 202 GLU A CA 1
ATOM 1485 C C . GLU A 1 202 ? -8.828 14.117 -2.674 1 98.88 202 GLU A C 1
ATOM 1487 O O . GLU A 1 202 ? -8.867 14.18 -3.904 1 98.88 202 GLU A O 1
ATOM 1492 N N . GLY A 1 203 ? -8.156 13.164 -2.014 1 98.81 203 GLY A N 1
ATOM 1493 C CA . GLY A 1 203 ? -7.473 12.109 -2.748 1 98.81 203 GLY A CA 1
ATOM 1494 C C . GLY A 1 203 ? -8.422 11.234 -3.547 1 98.81 203 GLY A C 1
ATOM 1495 O O . GLY A 1 203 ? -8.047 10.703 -4.594 1 98.81 203 GLY A O 1
ATOM 1496 N N . LEU A 1 204 ? -9.641 11.094 -3.072 1 98.94 204 LEU A N 1
ATOM 1497 C CA . LEU A 1 204 ? -10.664 10.273 -3.729 1 98.94 204 LEU A CA 1
ATOM 1498 C C . LEU A 1 204 ? -11.203 10.977 -4.973 1 98.94 204 LEU A C 1
ATOM 1500 O O . LEU A 1 204 ? -11.477 10.328 -5.984 1 98.94 204 LEU A O 1
ATOM 1504 N N . ILE A 1 205 ? -11.289 12.32 -4.941 1 98.88 205 ILE A N 1
ATOM 1505 C CA . ILE A 1 205 ? -12.055 12.992 -5.988 1 98.88 205 ILE A CA 1
ATOM 1506 C C . ILE A 1 205 ? -11.102 13.734 -6.922 1 98.88 205 ILE A C 1
ATOM 1508 O O . ILE A 1 205 ? -11.523 14.234 -7.973 1 98.88 205 ILE A O 1
ATOM 1512 N N . THR A 1 206 ? -9.75 13.852 -6.566 1 98.75 206 THR A N 1
ATOM 1513 C CA . THR A 1 206 ? -8.781 14.562 -7.391 1 98.75 206 THR A CA 1
ATOM 1514 C C . THR A 1 206 ? -8.711 13.953 -8.789 1 98.75 206 THR A C 1
ATOM 1516 O O . THR A 1 206 ? -9.086 12.797 -8.992 1 98.75 206 THR A O 1
ATOM 1519 N N . LYS A 1 207 ? -8.227 14.719 -9.75 1 98.12 207 LYS A N 1
ATOM 1520 C CA . LYS A 1 207 ? -8.156 14.297 -11.141 1 98.12 207 LYS A CA 1
ATOM 1521 C C . LYS A 1 207 ? -7.227 13.102 -11.305 1 98.12 207 LYS A C 1
ATOM 1523 O O . LYS A 1 207 ? -7.418 12.273 -12.203 1 98.12 207 LYS A O 1
ATOM 1528 N N . GLY A 1 208 ? -6.258 12.961 -10.406 1 97.81 208 GLY A N 1
ATOM 1529 C CA . GLY A 1 208 ? -5.273 11.898 -10.508 1 97.81 208 GLY A CA 1
ATOM 1530 C C . GLY A 1 208 ? -5.746 10.578 -9.922 1 97.81 208 GLY A C 1
ATOM 1531 O O . GLY A 1 208 ? -5.07 9.555 -10.047 1 97.81 208 GLY A O 1
ATOM 1532 N N . ALA A 1 209 ? -6.961 10.578 -9.352 1 98.56 209 ALA A N 1
ATOM 1533 C CA . ALA A 1 209 ? -7.453 9.398 -8.648 1 98.56 209 ALA A CA 1
ATOM 1534 C C . ALA A 1 209 ? -7.789 8.273 -9.633 1 98.56 209 ALA A C 1
ATOM 1536 O O . ALA A 1 209 ? -8.172 8.539 -10.773 1 98.56 209 ALA A O 1
ATOM 1537 N N . TRP A 1 210 ? -7.566 7.07 -9.227 1 98.19 210 TRP A N 1
ATOM 1538 C CA . TRP A 1 210 ? -7.941 5.875 -9.977 1 98.19 210 TRP A CA 1
ATOM 1539 C C . TRP A 1 210 ? -8.289 4.727 -9.039 1 98.19 210 TRP A C 1
ATOM 1541 O O . TRP A 1 210 ? -8.273 4.887 -7.816 1 98.19 210 TRP A O 1
ATOM 1551 N N . GLU A 1 211 ? -8.609 3.59 -9.484 1 98 211 GLU A N 1
ATOM 1552 C CA . GLU A 1 211 ? -9.297 2.537 -8.742 1 98 211 GLU A CA 1
ATOM 1553 C C . GLU A 1 211 ? -8.508 2.119 -7.508 1 98 211 GLU A C 1
ATOM 1555 O O . GLU A 1 211 ? -9.078 1.97 -6.426 1 98 211 GLU A O 1
ATOM 1560 N N . MET A 1 212 ? -7.215 1.892 -7.602 1 98.44 212 MET A N 1
ATOM 1561 C CA . MET A 1 212 ? -6.422 1.472 -6.449 1 98.44 212 MET A CA 1
ATOM 1562 C C . MET A 1 212 ? -6.359 2.578 -5.398 1 98.44 212 MET A C 1
ATOM 1564 O O . MET A 1 212 ? -6.496 2.314 -4.203 1 98.44 212 MET A O 1
ATOM 1568 N N . SER A 1 213 ? -6.094 3.828 -5.816 1 98.81 213 SER A N 1
ATOM 1569 C CA . SER A 1 213 ? -6.066 4.918 -4.852 1 98.81 213 SER A CA 1
ATOM 1570 C C . SER A 1 213 ? -7.418 5.09 -4.164 1 98.81 213 SER A C 1
ATOM 1572 O O . SER A 1 213 ? -7.48 5.422 -2.98 1 98.81 213 SER A O 1
ATOM 1574 N N . ASP A 1 214 ? -8.531 4.879 -4.945 1 98.88 214 ASP A N 1
ATOM 1575 C CA . ASP A 1 214 ? -9.875 4.98 -4.383 1 98.88 214 ASP A CA 1
ATOM 1576 C C . ASP A 1 214 ? -10.062 3.996 -3.232 1 98.88 214 ASP A C 1
ATOM 1578 O O . ASP A 1 214 ? -10.703 4.324 -2.227 1 98.88 214 ASP A O 1
ATOM 1582 N N . MET A 1 215 ? -9.484 2.801 -3.389 1 98.88 215 MET A N 1
ATOM 1583 C CA . MET A 1 215 ? -9.562 1.77 -2.359 1 98.88 215 MET A CA 1
ATOM 1584 C C . MET A 1 215 ? -9.031 2.287 -1.025 1 98.88 215 MET A C 1
ATOM 1586 O O . MET A 1 215 ? -9.711 2.174 0 1 98.88 215 MET A O 1
ATOM 1590 N N . PHE A 1 216 ? -7.91 2.926 -1.051 1 98.88 216 PHE A N 1
ATOM 1591 C CA . PHE A 1 216 ? -7.285 3.447 0.159 1 98.88 216 PHE A CA 1
ATOM 1592 C C . PHE A 1 216 ? -8.125 4.562 0.765 1 98.88 216 PHE A C 1
ATOM 1594 O O . PHE A 1 216 ? -8.398 4.559 1.967 1 98.88 216 PHE A O 1
ATOM 1601 N N . GLU A 1 217 ? -8.539 5.48 -0.108 1 98.94 217 GLU A N 1
ATOM 1602 C CA . GLU A 1 217 ? -9.211 6.676 0.39 1 98.94 217 GLU A CA 1
ATOM 1603 C C . GLU A 1 217 ? -10.586 6.34 0.973 1 98.94 217 GLU A C 1
ATOM 1605 O O . GLU A 1 217 ? -10.969 6.879 2.012 1 98.94 217 GLU A O 1
ATOM 1610 N N . ILE A 1 218 ? -11.305 5.445 0.344 1 98.94 218 ILE A N 1
ATOM 1611 C CA . ILE A 1 218 ? -12.617 5.039 0.849 1 98.94 218 ILE A CA 1
ATOM 1612 C C . ILE A 1 218 ? -12.461 4.375 2.215 1 98.94 218 ILE A C 1
ATOM 1614 O O . ILE A 1 218 ? -13.211 4.672 3.146 1 98.94 218 ILE A O 1
ATOM 1618 N N . LYS A 1 219 ? -11.438 3.502 2.367 1 98.94 219 LYS A N 1
ATOM 1619 C CA . LYS A 1 219 ? -11.188 2.846 3.648 1 98.94 219 LYS A CA 1
ATOM 1620 C C . LYS A 1 219 ? -10.82 3.863 4.723 1 98.94 219 LYS A C 1
ATOM 1622 O O . LYS A 1 219 ? -11.273 3.766 5.863 1 98.94 219 LYS A O 1
ATOM 1627 N N . ALA A 1 220 ? -10.016 4.824 4.363 1 98.94 220 ALA A N 1
ATOM 1628 C CA . ALA A 1 220 ? -9.617 5.859 5.312 1 98.94 220 ALA A CA 1
ATOM 1629 C C . ALA A 1 220 ? -10.828 6.656 5.793 1 98.94 220 ALA A C 1
ATOM 1631 O O . ALA A 1 220 ? -10.977 6.906 6.992 1 98.94 220 ALA A O 1
ATOM 1632 N N . ILE A 1 221 ? -11.711 7.059 4.859 1 98.94 221 ILE A N 1
ATOM 1633 C CA . ILE A 1 221 ? -12.906 7.812 5.215 1 98.94 221 ILE A CA 1
ATOM 1634 C C . ILE A 1 221 ? -13.75 7.004 6.191 1 98.94 221 ILE A C 1
ATOM 1636 O O . ILE A 1 221 ? -14.195 7.523 7.219 1 98.94 221 ILE A O 1
ATOM 1640 N N . GLU A 1 222 ? -13.914 5.73 5.898 1 98.88 222 GLU A N 1
ATOM 1641 C CA . GLU A 1 222 ? -14.703 4.84 6.75 1 98.88 222 GLU A CA 1
ATOM 1642 C C . GLU A 1 222 ? -14.133 4.777 8.164 1 98.88 222 GLU A C 1
ATOM 1644 O O . GLU A 1 222 ? -14.875 4.887 9.141 1 98.88 222 GLU A O 1
ATOM 1649 N N . MET A 1 223 ? -12.836 4.605 8.281 1 98.88 223 MET A N 1
ATOM 1650 C CA . MET A 1 223 ? -12.18 4.438 9.57 1 98.88 223 MET A CA 1
ATOM 1651 C C . MET A 1 223 ? -12.188 5.742 10.359 1 98.88 223 MET A C 1
ATOM 1653 O O . MET A 1 223 ? -12.406 5.738 11.578 1 98.88 223 MET A O 1
ATOM 1657 N N . ILE A 1 224 ? -11.977 6.852 9.68 1 98.88 224 ILE A N 1
ATOM 1658 C CA . ILE A 1 224 ? -11.969 8.148 10.352 1 98.88 224 ILE A CA 1
ATOM 1659 C C . ILE A 1 224 ? -13.367 8.453 10.891 1 98.88 224 ILE A C 1
ATOM 1661 O O . ILE A 1 224 ? -13.516 8.914 12.023 1 98.88 224 ILE A O 1
ATOM 1665 N N . ALA A 1 225 ? -14.383 8.203 10.062 1 98.75 225 ALA A N 1
ATOM 1666 C CA . ALA A 1 225 ? -15.758 8.383 10.508 1 98.75 225 ALA A CA 1
ATOM 1667 C C . ALA A 1 225 ? -16.047 7.547 11.75 1 98.75 225 ALA A C 1
ATOM 1669 O O . ALA A 1 225 ? -16.781 7.977 12.641 1 98.75 225 ALA A O 1
ATOM 1670 N N . ARG A 1 226 ? -15.445 6.395 11.891 1 98.62 226 ARG A N 1
ATOM 1671 C CA . ARG A 1 226 ? -15.688 5.453 12.977 1 98.62 226 ARG A CA 1
ATOM 1672 C C . ARG A 1 226 ? -14.938 5.871 14.234 1 98.62 226 ARG A C 1
ATOM 1674 O O . ARG A 1 226 ? -15.453 5.723 15.352 1 98.62 226 ARG A O 1
ATOM 1681 N N . TYR A 1 227 ? -13.703 6.469 14.07 1 98.75 227 TYR A N 1
ATOM 1682 C CA . TYR A 1 227 ? -12.82 6.496 15.234 1 98.75 227 TYR A CA 1
ATOM 1683 C C . TYR A 1 227 ? -12.578 7.926 15.703 1 98.75 227 TYR A C 1
ATOM 1685 O O . TYR A 1 227 ? -12.25 8.156 16.875 1 98.75 227 TYR A O 1
ATOM 1693 N N . LEU A 1 228 ? -12.75 8.93 14.891 1 98.69 228 LEU A N 1
ATOM 1694 C CA . LEU A 1 228 ? -12.242 10.266 15.188 1 98.69 228 LEU A CA 1
ATOM 1695 C C . LEU A 1 228 ? -12.93 10.852 16.406 1 98.69 228 LEU A C 1
ATOM 1697 O O . LEU A 1 228 ? -12.273 11.344 17.328 1 98.69 228 LEU A O 1
ATOM 1701 N N . GLU A 1 229 ? -14.234 10.836 16.422 1 98.5 229 GLU A N 1
ATOM 1702 C CA . GLU A 1 229 ? -14.961 11.445 17.531 1 98.5 229 GLU A CA 1
ATOM 1703 C C . GLU A 1 229 ? -14.57 10.82 18.859 1 98.5 229 GLU A C 1
ATOM 1705 O O . GLU A 1 229 ? -14.375 11.523 19.859 1 98.5 229 GLU A O 1
ATOM 1710 N N . THR A 1 230 ? -14.445 9.484 18.891 1 98.62 230 THR A N 1
ATOM 1711 C CA . THR A 1 230 ? -14.031 8.789 20.109 1 98.62 230 THR A CA 1
ATOM 1712 C C . THR A 1 230 ? -12.617 9.195 20.5 1 98.62 230 THR A C 1
ATOM 1714 O O . THR A 1 230 ? -12.344 9.445 21.688 1 98.62 230 THR A O 1
ATOM 1717 N N . ALA A 1 231 ? -11.695 9.305 19.531 1 98.31 231 ALA A N 1
ATOM 1718 C CA . ALA A 1 231 ? -10.32 9.688 19.828 1 98.31 231 ALA A CA 1
ATOM 1719 C C . ALA A 1 231 ? -10.25 11.102 20.406 1 98.31 231 ALA A C 1
ATOM 1721 O O . ALA A 1 231 ? -9.406 11.391 21.25 1 98.31 231 ALA A O 1
ATOM 1722 N N . VAL A 1 232 ? -11.148 11.953 19.969 1 98.06 232 VAL A N 1
ATOM 1723 C CA . VAL A 1 232 ? -11.195 13.336 20.453 1 98.06 232 VAL A CA 1
ATOM 1724 C C . VAL A 1 232 ? -11.758 13.367 21.859 1 98.06 232 VAL A C 1
ATOM 1726 O O . VAL A 1 232 ? -11.188 14 22.75 1 98.06 232 VAL A O 1
ATOM 1729 N N . ASN A 1 233 ? -12.781 12.656 22.125 1 97.5 233 ASN A N 1
ATOM 1730 C CA . ASN A 1 233 ? -13.508 12.742 23.375 1 97.5 233 ASN A CA 1
ATOM 1731 C C . ASN A 1 233 ? -12.898 11.844 24.453 1 97.5 233 ASN A C 1
ATOM 1733 O O . ASN A 1 233 ? -13.078 12.078 25.641 1 97.5 233 ASN A O 1
ATOM 1737 N N . GLU A 1 234 ? -12.242 10.797 24.016 1 96.25 234 GLU A N 1
ATOM 1738 C CA . GLU A 1 234 ? -11.547 9.852 24.891 1 96.25 234 GLU A CA 1
ATOM 1739 C C . GLU A 1 234 ? -10.086 9.695 24.469 1 96.25 234 GLU A C 1
ATOM 1741 O O . GLU A 1 234 ? -9.688 8.633 23.984 1 96.25 234 GLU A O 1
ATOM 1746 N N . PRO A 1 235 ? -9.297 10.594 24.812 1 89.44 235 PRO A N 1
ATOM 1747 C CA . PRO A 1 235 ? -7.945 10.688 24.266 1 89.44 235 PRO A CA 1
ATOM 1748 C C . PRO A 1 235 ? -7.098 9.461 24.578 1 89.44 235 PRO A C 1
ATOM 1750 O O . PRO A 1 235 ? -6.133 9.164 23.875 1 89.44 235 PRO A O 1
ATOM 1753 N N . SER A 1 236 ? -7.41 8.695 25.578 1 89.94 236 SER A N 1
ATOM 1754 C CA . SER A 1 236 ? -6.578 7.547 25.922 1 89.94 236 SER A CA 1
ATOM 1755 C C . SER A 1 236 ? -7.191 6.242 25.422 1 89.94 236 SER A C 1
ATOM 1757 O O . SER A 1 236 ? -6.75 5.156 25.797 1 89.94 236 SER A O 1
ATOM 1759 N N . ASN A 1 237 ? -8.266 6.43 24.609 1 96 237 ASN A N 1
ATOM 1760 C CA . ASN A 1 237 ? -8.883 5.238 24.047 1 96 237 ASN A CA 1
ATOM 1761 C C . ASN A 1 237 ? -7.961 4.555 23.031 1 96 237 ASN A C 1
ATOM 1763 O O . ASN A 1 237 ? -7.809 5.027 21.906 1 96 237 ASN A O 1
ATOM 1767 N N . ALA A 1 238 ? -7.422 3.436 23.422 1 96.06 238 ALA A N 1
ATOM 1768 C CA . ALA A 1 238 ? -6.379 2.762 22.656 1 96.06 238 ALA A CA 1
ATOM 1769 C C . ALA A 1 238 ? -6.883 2.365 21.266 1 96.06 238 ALA A C 1
ATOM 1771 O O . ALA A 1 238 ? -6.176 2.525 20.281 1 96.06 238 ALA A O 1
ATOM 1772 N N . GLU A 1 239 ? -8.078 1.868 21.203 1 97.38 239 GLU A N 1
ATOM 1773 C CA . GLU A 1 239 ? -8.648 1.409 19.938 1 97.38 239 GLU A CA 1
ATOM 1774 C C . GLU A 1 239 ? -8.852 2.572 18.969 1 97.38 239 GLU A C 1
ATOM 1776 O O . GLU A 1 239 ? -8.484 2.482 17.797 1 97.38 239 GLU A O 1
ATOM 1781 N N . ALA A 1 240 ? -9.438 3.652 19.469 1 98.31 240 ALA A N 1
ATOM 1782 C CA . ALA A 1 240 ? -9.703 4.816 18.641 1 98.31 240 ALA A CA 1
ATOM 1783 C C . ALA A 1 240 ? -8.406 5.457 18.156 1 98.31 240 ALA A C 1
ATOM 1785 O O . ALA A 1 240 ? -8.297 5.879 17 1 98.31 240 ALA A O 1
ATOM 1786 N N . ARG A 1 241 ? -7.426 5.512 19.078 1 98.25 241 ARG A N 1
ATOM 1787 C CA . ARG A 1 241 ? -6.133 6.082 18.734 1 98.25 241 ARG A CA 1
ATOM 1788 C C . ARG A 1 241 ? -5.438 5.238 17.672 1 98.25 241 ARG A C 1
ATOM 1790 O O . ARG A 1 241 ? -4.918 5.777 16.688 1 98.25 241 ARG A O 1
ATOM 1797 N N . ASN A 1 242 ? -5.449 3.963 17.844 1 98.38 242 ASN A N 1
ATOM 1798 C CA . ASN A 1 242 ? -4.852 3.084 16.844 1 98.38 242 ASN A CA 1
ATOM 1799 C C . ASN A 1 242 ? -5.609 3.145 15.516 1 98.38 242 ASN A C 1
ATOM 1801 O O . ASN A 1 242 ? -5 3.137 14.445 1 98.38 242 ASN A O 1
ATOM 1805 N N . GLY A 1 243 ? -6.934 3.148 15.617 1 98.62 243 GLY A N 1
ATOM 1806 C CA . GLY A 1 243 ? -7.75 3.281 14.422 1 98.62 243 GLY A CA 1
ATOM 1807 C C . GLY A 1 243 ? -7.426 4.523 13.609 1 98.62 243 GLY A C 1
ATOM 1808 O O . GLY A 1 243 ? -7.25 4.445 12.391 1 98.62 243 GLY A O 1
ATOM 1809 N N . MET A 1 244 ? -7.285 5.68 14.297 1 98.81 244 MET A N 1
ATOM 1810 C CA . MET A 1 244 ? -6.965 6.934 13.617 1 98.81 244 MET A CA 1
ATOM 1811 C C . MET A 1 244 ? -5.555 6.898 13.047 1 98.81 244 MET A C 1
ATOM 1813 O O . MET A 1 244 ? -5.312 7.414 11.953 1 98.81 244 MET A O 1
ATOM 1817 N N . ALA A 1 245 ? -4.633 6.293 13.805 1 98.69 245 ALA A N 1
ATOM 1818 C CA . ALA A 1 245 ? -3.246 6.199 13.352 1 98.69 245 ALA A CA 1
ATOM 1819 C C . ALA A 1 245 ? -3.146 5.41 12.047 1 98.69 245 ALA A C 1
ATOM 1821 O O . ALA A 1 245 ? -2.463 5.832 11.109 1 98.69 245 ALA A O 1
ATOM 1822 N N . VAL A 1 246 ? -3.891 4.336 11.961 1 98.81 246 VAL A N 1
ATOM 1823 C CA . VAL A 1 246 ? -3.875 3.488 10.773 1 98.81 246 VAL A CA 1
ATOM 1824 C C . VAL A 1 246 ? -4.621 4.18 9.633 1 98.81 246 VAL A C 1
ATOM 1826 O O . VAL A 1 246 ? -4.18 4.148 8.484 1 98.81 246 VAL A O 1
ATOM 1829 N N . ALA A 1 247 ? -5.715 4.867 9.961 1 98.88 247 ALA A N 1
ATOM 1830 C CA . ALA A 1 247 ? -6.555 5.512 8.953 1 98.88 247 ALA A CA 1
ATOM 1831 C C . ALA A 1 247 ? -5.781 6.594 8.203 1 98.88 247 ALA A C 1
ATOM 1833 O O . ALA A 1 247 ? -5.824 6.66 6.977 1 98.88 247 ALA A O 1
ATOM 1834 N N . GLN A 1 248 ? -5.145 7.434 9.008 1 98.81 248 GLN A N 1
ATOM 1835 C CA . GLN A 1 248 ? -4.398 8.5 8.344 1 98.81 248 GLN A CA 1
ATOM 1836 C C . GLN A 1 248 ? -3.275 7.93 7.48 1 98.81 248 GLN A C 1
ATOM 1838 O O . GLN A 1 248 ? -2.957 8.477 6.422 1 98.81 248 GLN A O 1
ATOM 1843 N N . TYR A 1 249 ? -2.592 6.867 7.906 1 98.88 249 TYR A N 1
ATOM 1844 C CA . TYR A 1 249 ? -1.56 6.199 7.121 1 98.88 249 TYR A CA 1
ATOM 1845 C C . TYR A 1 249 ? -2.123 5.688 5.801 1 98.88 249 TYR A C 1
ATOM 1847 O O . TYR A 1 249 ? -1.521 5.887 4.742 1 98.88 249 TYR A O 1
ATOM 1855 N N . ILE A 1 250 ? -3.273 5.008 5.852 1 98.94 250 ILE A N 1
ATOM 1856 C CA . ILE A 1 250 ? -3.932 4.469 4.668 1 98.94 250 ILE A CA 1
ATOM 1857 C C . ILE A 1 250 ? -4.254 5.605 3.697 1 98.94 250 ILE A C 1
ATOM 1859 O O . ILE A 1 250 ? -4.027 5.484 2.492 1 98.94 250 ILE A O 1
ATOM 1863 N N . ALA A 1 251 ? -4.746 6.723 4.223 1 98.88 251 ALA A N 1
ATOM 1864 C CA . ALA A 1 251 ? -5 7.883 3.373 1 98.88 251 ALA A CA 1
ATOM 1865 C C . ALA A 1 251 ? -3.721 8.344 2.68 1 98.88 251 ALA A C 1
ATOM 1867 O O . ALA A 1 251 ? -3.736 8.672 1.489 1 98.88 251 ALA A O 1
ATOM 1868 N N . GLY A 1 252 ? -2.633 8.367 3.436 1 98.75 252 GLY A N 1
ATOM 1869 C CA . GLY A 1 252 ? -1.354 8.828 2.916 1 98.75 252 GLY A CA 1
ATOM 1870 C C . GLY A 1 252 ? -0.818 7.953 1.795 1 98.75 252 GLY A C 1
ATOM 1871 O O . GLY A 1 252 ? -0.135 8.445 0.894 1 98.75 252 GLY A O 1
ATOM 1872 N N . MET A 1 253 ? -1.156 6.676 1.815 1 98.69 253 MET A N 1
ATOM 1873 C CA . MET A 1 253 ? -0.718 5.754 0.771 1 98.69 253 MET A CA 1
ATOM 1874 C C . MET A 1 253 ? -1.251 6.184 -0.592 1 98.69 253 MET A C 1
ATOM 1876 O O . MET A 1 253 ? -0.605 5.953 -1.616 1 98.69 253 MET A O 1
ATOM 1880 N N . ALA A 1 254 ? -2.373 6.863 -0.547 1 98.69 254 ALA A N 1
ATOM 1881 C CA . ALA A 1 254 ? -3.025 7.164 -1.82 1 98.69 254 ALA A CA 1
ATOM 1882 C C . ALA A 1 254 ? -2.799 8.617 -2.227 1 98.69 254 ALA A C 1
ATOM 1884 O O . ALA A 1 254 ? -2.275 8.891 -3.309 1 98.69 254 ALA A O 1
ATOM 1885 N N . PHE A 1 255 ? -3.084 9.555 -1.34 1 98.56 255 PHE A N 1
ATOM 1886 C CA . PHE A 1 255 ? -3.062 10.938 -1.788 1 98.56 255 PHE A CA 1
ATOM 1887 C C . PHE A 1 255 ? -1.652 11.359 -2.193 1 98.56 255 PHE A C 1
ATOM 1889 O O . PHE A 1 255 ? -1.478 12.188 -3.084 1 98.56 255 PHE A O 1
ATOM 1896 N N . SER A 1 256 ? -0.667 10.75 -1.582 1 98.06 256 SER A N 1
ATOM 1897 C CA . SER A 1 256 ? 0.728 11.023 -1.914 1 98.06 256 SER A CA 1
ATOM 1898 C C . SER A 1 256 ? 1.021 10.695 -3.375 1 98.06 256 SER A C 1
ATOM 1900 O O . SER A 1 256 ? 1.985 11.203 -3.949 1 98.06 256 SER A O 1
ATOM 1902 N N . ASN A 1 257 ? 0.157 9.898 -4 1 98.06 257 ASN A N 1
ATOM 1903 C CA . ASN A 1 257 ? 0.422 9.383 -5.336 1 98.06 257 ASN A CA 1
ATOM 1904 C C . ASN A 1 257 ? -0.54 9.961 -6.367 1 98.06 257 ASN A C 1
ATOM 1906 O O . ASN A 1 257 ? -0.311 9.844 -7.57 1 98.06 257 ASN A O 1
ATOM 1910 N N . VAL A 1 258 ? -1.597 10.609 -5.895 1 98.06 258 VAL A N 1
ATOM 1911 C CA . VAL A 1 258 ? -2.604 11 -6.879 1 98.06 258 VAL A CA 1
ATOM 1912 C C . VAL A 1 258 ? -2.912 12.484 -6.738 1 98.06 258 VAL A C 1
ATOM 1914 O O . VAL A 1 258 ? -3.51 13.086 -7.633 1 98.06 258 VAL A O 1
ATOM 1917 N N . GLY A 1 259 ? -2.52 13.062 -5.57 1 97.06 259 GLY A N 1
ATOM 1918 C CA . GLY A 1 259 ? -2.691 14.5 -5.406 1 97.06 259 GLY A CA 1
ATOM 1919 C C . GLY A 1 259 ? -3.879 14.859 -4.535 1 97.06 259 GLY A C 1
ATOM 1920 O O . GLY A 1 259 ? -4.48 13.992 -3.906 1 97.06 259 GLY A O 1
ATOM 1921 N N . LEU A 1 260 ? -4.094 16.125 -4.422 1 97.94 260 LEU A N 1
ATOM 1922 C CA . LEU A 1 260 ? -5.145 16.703 -3.59 1 97.94 260 LEU A CA 1
ATOM 1923 C C . LEU A 1 260 ? -5.984 17.703 -4.387 1 97.94 260 LEU A C 1
ATOM 1925 O O . LEU A 1 260 ? -6.328 17.438 -5.543 1 97.94 260 LEU A O 1
ATOM 1929 N N . GLY A 1 261 ? -6.496 18.781 -3.668 1 98.12 261 GLY A N 1
ATOM 1930 C CA . GLY A 1 261 ? -7.359 19.719 -4.375 1 98.12 261 GLY A CA 1
ATOM 1931 C C . GLY A 1 261 ? -7.414 21.094 -3.723 1 98.12 261 GLY A C 1
ATOM 1932 O O . GLY A 1 261 ? -6.422 21.562 -3.164 1 98.12 261 GLY A O 1
ATOM 1933 N N . VAL A 1 262 ? -8.539 21.719 -3.875 1 98.56 262 VAL A N 1
ATOM 1934 C CA . VAL A 1 262 ? -8.688 23.141 -3.596 1 98.56 262 VAL A CA 1
ATOM 1935 C C . VAL A 1 262 ? -8.766 23.375 -2.088 1 98.56 262 VAL A C 1
ATOM 1937 O O . VAL A 1 262 ? -8.391 24.438 -1.593 1 98.56 262 VAL A O 1
ATOM 1940 N N . VAL A 1 263 ? -9.188 22.375 -1.289 1 98.75 263 VAL A N 1
ATOM 1941 C CA . VAL A 1 263 ? -9.148 22.562 0.158 1 98.75 263 VAL A CA 1
ATOM 1942 C C . VAL A 1 263 ? -7.727 22.891 0.606 1 98.75 263 VAL A C 1
ATOM 1944 O O . VAL A 1 263 ? -7.492 23.906 1.263 1 98.75 263 VAL A O 1
ATOM 1947 N N . HIS A 1 264 ? -6.785 22.047 0.205 1 98.06 264 HIS A N 1
ATOM 1948 C CA . HIS A 1 264 ? -5.391 22.281 0.546 1 98.06 264 HIS A CA 1
ATOM 1949 C C . HIS A 1 264 ? -4.883 23.578 -0.098 1 98.06 264 HIS A C 1
ATOM 1951 O O . HIS A 1 264 ? -4.152 24.344 0.532 1 98.06 264 HIS A O 1
ATOM 1957 N N . GLY A 1 265 ? -5.266 23.781 -1.346 1 97.44 265 GLY A N 1
ATOM 1958 C CA . GLY A 1 265 ? -4.891 25.016 -2.018 1 97.44 265 GLY A CA 1
ATOM 1959 C C . GLY A 1 265 ? -5.285 26.266 -1.246 1 97.44 265 GLY A C 1
ATOM 1960 O O . GLY A 1 265 ? -4.535 27.234 -1.207 1 97.44 265 GLY A O 1
ATOM 1961 N N . MET A 1 266 ? -6.441 26.219 -0.644 1 98.38 266 MET A N 1
ATOM 1962 C CA . MET A 1 266 ? -6.965 27.359 0.103 1 98.38 266 MET A CA 1
ATOM 1963 C C . MET A 1 266 ? -6.41 27.375 1.521 1 98.38 266 MET A C 1
ATOM 1965 O O . MET A 1 266 ? -6.285 28.453 2.127 1 98.38 266 MET A O 1
ATOM 1969 N N . ALA A 1 267 ? -6.031 26.234 2.074 1 97.44 267 ALA A N 1
ATOM 1970 C CA . ALA A 1 267 ? -5.551 26.125 3.449 1 97.44 267 ALA A CA 1
ATOM 1971 C C . ALA A 1 267 ? -4.098 26.578 3.561 1 97.44 267 ALA A C 1
ATOM 1973 O O . ALA A 1 267 ? -3.705 27.203 4.555 1 97.44 267 ALA A O 1
ATOM 1974 N N . HIS A 1 268 ? -3.287 26.312 2.539 1 95.38 268 HIS A N 1
ATOM 1975 C CA . HIS A 1 268 ? -1.854 26.578 2.59 1 95.38 268 HIS A CA 1
ATOM 1976 C C . HIS A 1 268 ? -1.578 28.062 2.814 1 95.38 268 HIS A C 1
ATOM 1978 O O . HIS A 1 268 ? -0.801 28.438 3.699 1 95.38 268 HIS A O 1
ATOM 1984 N N . PRO A 1 269 ? -2.26 28.969 2.102 1 95.75 269 PRO A N 1
ATOM 1985 C CA . PRO A 1 269 ? -1.992 30.391 2.328 1 95.75 269 PRO A CA 1
ATOM 1986 C C . PRO A 1 269 ? -2.408 30.859 3.721 1 95.75 269 PRO A C 1
ATOM 1988 O O . PRO A 1 269 ? -1.791 31.766 4.281 1 95.75 269 PRO A O 1
ATOM 1991 N N . LEU A 1 270 ? -3.467 30.25 4.309 1 96.06 270 LEU A N 1
ATOM 1992 C CA . LEU A 1 270 ? -3.869 30.594 5.668 1 96.06 270 LEU A CA 1
ATOM 1993 C C . LEU A 1 270 ? -2.748 30.297 6.656 1 96.06 270 LEU A C 1
ATOM 1995 O O . LEU A 1 270 ? -2.52 31.062 7.594 1 96.06 270 LEU A O 1
ATOM 1999 N N . GLY A 1 271 ? -2.068 29.234 6.434 1 91.94 271 GLY A N 1
ATOM 2000 C CA . GLY A 1 271 ? -0.929 28.891 7.27 1 91.94 271 GLY A CA 1
ATOM 2001 C C . GLY A 1 271 ? 0.279 29.766 7.02 1 91.94 271 GLY A C 1
ATOM 2002 O O . GLY A 1 271 ? 0.9 30.266 7.965 1 91.94 271 GLY A O 1
ATOM 2003 N N . ALA A 1 272 ? 0.6 30 5.789 1 91.06 272 ALA A N 1
ATOM 2004 C CA . ALA A 1 272 ? 1.807 30.734 5.406 1 91.06 272 ALA A CA 1
ATOM 2005 C C . ALA A 1 272 ? 1.724 32.188 5.832 1 91.06 272 ALA A C 1
ATOM 2007 O O . ALA A 1 272 ? 2.723 32.781 6.258 1 91.06 272 ALA A O 1
ATOM 2008 N N . ILE A 1 273 ? 0.501 32.781 5.762 1 91.62 273 ILE A N 1
ATOM 2009 C CA . ILE A 1 273 ? 0.343 34.219 5.938 1 91.62 273 ILE A CA 1
ATOM 2010 C C . ILE A 1 273 ? -0.099 34.531 7.371 1 91.62 273 ILE A C 1
ATOM 2012 O O . ILE A 1 273 ? 0.334 35.5 7.969 1 91.62 273 ILE A O 1
ATOM 2016 N N . PHE A 1 274 ? -0.894 33.656 7.949 1 93.5 274 PHE A N 1
ATOM 2017 C CA . PHE A 1 274 ? -1.499 33.969 9.234 1 93.5 274 PHE A CA 1
ATOM 2018 C C . PHE A 1 274 ? -1.108 32.938 10.289 1 93.5 274 PHE A C 1
ATOM 2020 O O . PHE A 1 274 ? -1.605 33 11.422 1 93.5 274 PHE A O 1
ATOM 2027 N N . ASP A 1 275 ? -0.301 31.969 9.891 1 90.62 275 ASP A N 1
ATOM 2028 C CA . ASP A 1 275 ? 0.23 30.938 10.789 1 90.62 275 ASP A CA 1
ATOM 2029 C C . ASP A 1 275 ? -0.894 30.094 11.383 1 90.62 275 ASP A C 1
ATOM 2031 O O . ASP A 1 275 ? -0.803 29.656 12.539 1 90.62 275 ASP A O 1
ATOM 2035 N N . ILE A 1 276 ? -2.025 30.016 10.664 1 91.75 276 ILE A N 1
ATOM 2036 C CA . ILE A 1 276 ? -3.121 29.141 11.086 1 91.75 276 ILE A CA 1
ATOM 2037 C C . ILE A 1 276 ? -2.686 27.688 10.992 1 91.75 276 ILE A C 1
ATOM 2039 O O . ILE A 1 276 ? -2.117 27.266 9.984 1 91.75 276 ILE A O 1
ATOM 2043 N N . PRO A 1 277 ? -2.932 26.891 12.047 1 89.5 277 PRO A N 1
ATOM 2044 C CA . PRO A 1 277 ? -2.586 25.469 11.977 1 89.5 277 PRO A CA 1
ATOM 2045 C C . PRO A 1 277 ? -3.236 24.766 10.789 1 89.5 277 PRO A C 1
ATOM 2047 O O . PRO A 1 277 ? -4.43 24.953 10.531 1 89.5 277 PRO A O 1
ATOM 2050 N N . HIS A 1 278 ? -2.465 23.984 10.109 1 91 278 HIS A N 1
ATOM 2051 C CA . HIS A 1 278 ? -2.834 23.344 8.852 1 91 278 HIS A CA 1
ATOM 2052 C C . HIS A 1 278 ? -4.121 22.547 8.992 1 91 278 HIS A C 1
ATOM 2054 O O . HIS A 1 278 ? -5.047 22.703 8.195 1 91 278 HIS A O 1
ATOM 2060 N N . GLY A 1 279 ? -4.25 21.719 10.031 1 92.12 279 GLY A N 1
ATOM 2061 C CA . GLY A 1 279 ? -5.414 20.875 10.242 1 92.12 279 GLY A CA 1
ATOM 2062 C C . GLY A 1 279 ? -6.688 21.656 10.484 1 92.12 279 GLY A C 1
ATOM 2063 O O . GLY A 1 279 ? -7.766 21.25 10.039 1 92.12 279 GLY A O 1
ATOM 2064 N N . VAL A 1 280 ? -6.566 22.781 11.164 1 94.38 280 VAL A N 1
ATOM 2065 C CA . VAL A 1 280 ? -7.719 23.625 11.453 1 94.38 280 VAL A CA 1
ATOM 2066 C C . VAL A 1 280 ? -8.227 24.266 10.164 1 94.38 280 VAL A C 1
ATOM 2068 O O . VAL A 1 280 ? -9.43 24.281 9.898 1 94.38 280 VAL A O 1
ATOM 2071 N N . ALA A 1 281 ? -7.281 24.781 9.398 1 95.88 281 ALA A N 1
ATOM 2072 C CA . ALA A 1 281 ? -7.641 25.406 8.125 1 95.88 281 ALA A CA 1
ATOM 2073 C C . ALA A 1 281 ? -8.352 24.422 7.207 1 95.88 281 ALA A C 1
ATOM 2075 O O . ALA A 1 281 ? -9.406 24.719 6.648 1 95.88 281 ALA A O 1
ATOM 2076 N N . ASN A 1 282 ? -7.812 23.219 7.027 1 97.19 282 ASN A N 1
ATOM 2077 C CA . ASN A 1 282 ? -8.406 22.188 6.184 1 97.19 282 ASN A CA 1
ATOM 2078 C C . ASN A 1 282 ? -9.797 21.797 6.676 1 97.19 282 ASN A C 1
ATOM 2080 O O . ASN A 1 282 ? -10.734 21.672 5.879 1 97.19 282 ASN A O 1
ATOM 2084 N N . ALA A 1 283 ? -9.883 21.609 7.969 1 96 283 ALA A N 1
ATOM 2085 C CA . ALA A 1 283 ? -11.133 21.156 8.57 1 96 283 ALA A CA 1
ATOM 2086 C C . ALA A 1 283 ? -12.25 22.172 8.336 1 96 283 ALA A C 1
ATOM 2088 O O . ALA A 1 283 ? -13.391 21.797 8.055 1 96 283 ALA A O 1
ATOM 2089 N N . LEU A 1 284 ? -11.914 23.406 8.523 1 97.31 284 LEU A N 1
ATOM 2090 C CA . LEU A 1 284 ? -12.891 24.484 8.383 1 97.31 284 LEU A CA 1
ATOM 2091 C C . LEU A 1 284 ? -13.367 24.594 6.934 1 97.31 284 LEU A C 1
ATOM 2093 O O . LEU A 1 284 ? -14.555 24.797 6.68 1 97.31 284 LEU A O 1
ATOM 2097 N N . LEU A 1 285 ? -12.492 24.422 5.961 1 98.69 285 LEU A N 1
ATOM 2098 C CA . LEU A 1 285 ? -12.758 24.688 4.555 1 98.69 285 LEU A CA 1
ATOM 2099 C C . LEU A 1 285 ? -13.414 23.484 3.887 1 98.69 285 LEU A C 1
ATOM 2101 O O . LEU A 1 285 ? -14.109 23.625 2.879 1 98.69 285 LEU A O 1
ATOM 2105 N N . LEU A 1 286 ? -13.234 22.266 4.418 1 98.75 286 LEU A N 1
ATOM 2106 C CA . LEU A 1 286 ? -13.547 21.016 3.742 1 98.75 286 LEU A CA 1
ATOM 2107 C C . LEU A 1 286 ? -15.016 20.953 3.346 1 98.75 286 LEU A C 1
ATOM 2109 O O . LEU A 1 286 ? -15.344 20.734 2.176 1 98.75 286 LEU A O 1
ATOM 2113 N N . PRO A 1 287 ? -15.992 21.219 4.266 1 98.56 287 PRO A N 1
ATOM 2114 C CA . PRO A 1 287 ? -17.391 21.078 3.869 1 98.56 287 PRO A CA 1
ATOM 2115 C C . PRO A 1 287 ? -17.812 22.094 2.814 1 98.56 287 PRO A C 1
ATOM 2117 O O . PRO A 1 287 ? -18.656 21.797 1.962 1 98.56 287 PRO A O 1
ATOM 2120 N N . ILE A 1 288 ? -17.203 23.266 2.83 1 98.56 288 ILE A N 1
ATOM 2121 C CA . ILE A 1 288 ? -17.531 24.328 1.878 1 98.56 288 ILE A CA 1
ATOM 2122 C C . ILE A 1 288 ? -17.062 23.922 0.48 1 98.56 288 ILE A C 1
ATOM 2124 O O . ILE A 1 288 ? -17.812 24.031 -0.488 1 98.56 288 ILE A O 1
ATOM 2128 N N . VAL A 1 289 ? -15.844 23.453 0.404 1 98.88 289 VAL A N 1
ATOM 2129 C CA . VAL A 1 289 ? -15.281 23.062 -0.885 1 98.88 289 VAL A CA 1
ATOM 2130 C C . VAL A 1 289 ? -15.953 21.781 -1.381 1 98.88 289 VAL A C 1
ATOM 2132 O O . VAL A 1 289 ? -16.172 21.609 -2.584 1 98.88 289 VAL A O 1
ATOM 2135 N N . MET A 1 290 ? -16.312 20.891 -0.442 1 98.88 290 MET A N 1
ATOM 2136 C CA . MET A 1 290 ? -17.062 19.703 -0.817 1 98.88 290 MET A CA 1
ATOM 2137 C C . MET A 1 290 ? -18.359 20.078 -1.523 1 98.88 290 MET A C 1
ATOM 2139 O O . MET A 1 290 ? -18.703 19.484 -2.549 1 98.88 290 MET A O 1
ATOM 2143 N N . GLU A 1 291 ? -19.031 20.984 -0.938 1 98.62 291 GLU A N 1
ATOM 2144 C CA . GLU A 1 291 ? -20.297 21.422 -1.545 1 98.62 291 GLU A CA 1
ATOM 2145 C C . GLU A 1 291 ? -20.062 21.953 -2.959 1 98.62 291 GLU A C 1
ATOM 2147 O O . GLU A 1 291 ? -20.844 21.641 -3.869 1 98.62 291 GLU A O 1
ATOM 2152 N N . PHE A 1 292 ? -19.047 22.672 -3.143 1 98.75 292 PHE A N 1
ATOM 2153 C CA . PHE A 1 292 ? -18.688 23.219 -4.449 1 98.75 292 PHE A CA 1
ATOM 2154 C C . PHE A 1 292 ? -18.344 22.094 -5.426 1 98.75 292 PHE A C 1
ATOM 2156 O O . PHE A 1 292 ? -18.766 22.125 -6.578 1 98.75 292 PHE A O 1
ATOM 2163 N N . ASN A 1 293 ? -17.594 21.047 -5.012 1 98.81 293 ASN A N 1
ATOM 2164 C CA . ASN A 1 293 ? -17.016 20.016 -5.875 1 98.81 293 ASN A CA 1
ATOM 2165 C C . ASN A 1 293 ? -18.047 18.938 -6.211 1 98.81 293 ASN A C 1
ATOM 2167 O O . ASN A 1 293 ? -17.891 18.203 -7.188 1 98.81 293 ASN A O 1
ATOM 2171 N N . ALA A 1 294 ? -19.141 18.844 -5.469 1 98.56 294 ALA A N 1
ATOM 2172 C CA . ALA A 1 294 ? -20.062 17.719 -5.496 1 98.56 294 ALA A CA 1
ATOM 2173 C C . ALA A 1 294 ? -20.562 17.438 -6.914 1 98.56 294 ALA A C 1
ATOM 2175 O O . ALA A 1 294 ? -20.531 16.297 -7.379 1 98.56 294 ALA A O 1
ATOM 2176 N N . PRO A 1 295 ? -20.906 18.469 -7.742 1 98.38 295 PRO A N 1
ATOM 2177 C CA . PRO A 1 295 ? -21.438 18.188 -9.078 1 98.38 295 PRO A CA 1
ATOM 2178 C C . PRO A 1 295 ? -20.422 17.516 -9.992 1 98.38 295 PRO A C 1
ATOM 2180 O O . PRO A 1 295 ? -20.797 16.812 -10.93 1 98.38 295 PRO A O 1
ATOM 2183 N N . ALA A 1 296 ? -19.172 17.672 -9.719 1 98.44 296 ALA A N 1
ATOM 2184 C CA . ALA A 1 296 ? -18.125 17.156 -10.602 1 98.44 296 ALA A CA 1
ATOM 2185 C C . ALA A 1 296 ? -17.719 15.742 -10.195 1 98.44 296 ALA A C 1
ATOM 2187 O O . ALA A 1 296 ? -16.953 15.078 -10.898 1 98.44 296 ALA A O 1
ATOM 2188 N N . ALA A 1 297 ? -18.266 15.211 -9.086 1 98.44 297 ALA A N 1
ATOM 2189 C CA . ALA A 1 297 ? -17.781 13.93 -8.578 1 98.44 297 ALA A CA 1
ATOM 2190 C C . ALA A 1 297 ? -18.891 13.172 -7.859 1 98.44 297 ALA A C 1
ATOM 2192 O O . ALA A 1 297 ? -18.656 12.539 -6.832 1 98.44 297 ALA A O 1
ATOM 2193 N N . LEU A 1 298 ? -20.094 13.211 -8.352 1 98.56 298 LEU A N 1
ATOM 2194 C CA . LEU A 1 298 ? -21.281 12.688 -7.68 1 98.56 298 LEU A CA 1
ATOM 2195 C C . LEU A 1 298 ? -21.094 11.211 -7.328 1 98.56 298 LEU A C 1
ATOM 2197 O O . LEU A 1 298 ? -21.453 10.781 -6.227 1 98.56 298 LEU A O 1
ATOM 2201 N N . ASP A 1 299 ? -20.578 10.391 -8.25 1 98.38 299 ASP A N 1
ATOM 2202 C CA . ASP A 1 299 ? -20.406 8.961 -7.992 1 98.38 299 ASP A CA 1
ATOM 2203 C C . ASP A 1 299 ? -19.484 8.727 -6.793 1 98.38 299 ASP A C 1
ATOM 2205 O O . ASP A 1 299 ? -19.75 7.867 -5.957 1 98.38 299 ASP A O 1
ATOM 2209 N N . LYS A 1 300 ? -18.391 9.492 -6.711 1 98.75 300 LYS A N 1
ATOM 2210 C CA . LYS A 1 300 ? -17.453 9.375 -5.598 1 98.75 300 LYS A CA 1
ATOM 2211 C C . LYS A 1 300 ? -18.078 9.875 -4.297 1 98.75 300 LYS A C 1
ATOM 2213 O O . LYS A 1 300 ? -17.781 9.359 -3.221 1 98.75 300 LYS A O 1
ATOM 2218 N N . TYR A 1 301 ? -18.953 10.883 -4.383 1 98.88 301 TYR A N 1
ATOM 2219 C CA . TYR A 1 301 ? -19.625 11.383 -3.191 1 98.88 301 TYR A CA 1
ATOM 2220 C C . TYR A 1 301 ? -20.594 10.344 -2.633 1 98.88 301 TYR A C 1
ATOM 2222 O O . TYR A 1 301 ? -20.797 10.266 -1.42 1 98.88 301 TYR A O 1
ATOM 2230 N N . VAL A 1 302 ? -21.219 9.555 -3.504 1 98.75 302 VAL A N 1
ATOM 2231 C CA . VAL A 1 302 ? -22.031 8.438 -3.039 1 98.75 302 VAL A CA 1
ATOM 2232 C C . VAL A 1 302 ? -21.172 7.492 -2.195 1 98.75 302 VAL A C 1
ATOM 2234 O O . VAL A 1 302 ? -21.609 7.039 -1.134 1 98.75 302 VAL A O 1
ATOM 2237 N N . GLU A 1 303 ? -19.938 7.207 -2.635 1 98.75 303 GLU A N 1
ATOM 2238 C CA . GLU A 1 303 ? -19.016 6.359 -1.879 1 98.75 303 GLU A CA 1
ATOM 2239 C C . GLU A 1 303 ? -18.641 7.004 -0.545 1 98.75 303 GLU A C 1
ATOM 2241 O O . GLU A 1 303 ? -18.484 6.309 0.461 1 98.75 303 GLU A O 1
ATOM 2246 N N . ILE A 1 304 ? -18.469 8.312 -0.521 1 98.94 304 ILE A N 1
ATOM 2247 C CA . ILE A 1 304 ? -18.188 9.016 0.725 1 98.94 304 ILE A CA 1
ATOM 2248 C C . ILE A 1 304 ? -19.359 8.852 1.687 1 98.94 304 ILE A C 1
ATOM 2250 O O . ILE A 1 304 ? -19.156 8.578 2.873 1 98.94 304 ILE A O 1
ATOM 2254 N N . ALA A 1 305 ? -20.578 9.016 1.161 1 98.88 305 ALA A N 1
ATOM 2255 C CA . ALA A 1 305 ? -21.766 8.875 1.988 1 98.88 305 ALA A CA 1
ATOM 2256 C C . ALA A 1 305 ? -21.859 7.477 2.596 1 98.88 305 ALA A C 1
ATOM 2258 O O . ALA A 1 305 ? -22.219 7.32 3.766 1 98.88 305 ALA A O 1
ATOM 2259 N N . LYS A 1 306 ? -21.562 6.461 1.753 1 98.56 306 LYS A N 1
ATOM 2260 C CA . LYS A 1 306 ? -21.531 5.09 2.25 1 98.56 306 LYS A CA 1
ATOM 2261 C C . LYS A 1 306 ? -20.484 4.918 3.34 1 98.56 306 LYS A C 1
ATOM 2263 O O . LYS A 1 306 ? -20.766 4.359 4.402 1 98.56 306 LYS A O 1
ATOM 2268 N N . ALA A 1 307 ? -19.312 5.453 3.109 1 98.69 307 ALA A N 1
ATOM 2269 C CA . ALA A 1 307 ? -18.188 5.301 4.039 1 98.69 307 ALA A CA 1
ATOM 2270 C C . ALA A 1 307 ? -18.484 6.008 5.363 1 98.69 307 ALA A C 1
ATOM 2272 O O . ALA A 1 307 ? -18.047 5.555 6.422 1 98.69 307 ALA A O 1
ATOM 2273 N N . MET A 1 308 ? -19.25 7.09 5.309 1 98.69 308 MET A N 1
ATOM 2274 C CA . MET A 1 308 ? -19.562 7.855 6.508 1 98.69 308 MET A CA 1
ATOM 2275 C C . MET A 1 308 ? -20.859 7.355 7.145 1 98.69 308 MET A C 1
ATOM 2277 O O . MET A 1 308 ? -21.312 7.922 8.133 1 98.69 308 MET A O 1
ATOM 2281 N N . ASN A 1 309 ? -21.469 6.355 6.555 1 97.81 309 ASN A N 1
ATOM 2282 C CA . ASN A 1 309 ? -22.641 5.656 7.074 1 97.81 309 ASN A CA 1
ATOM 2283 C C . ASN A 1 309 ? -23.875 6.559 7.074 1 97.81 309 ASN A C 1
ATOM 2285 O O . ASN A 1 309 ? -24.656 6.543 8.023 1 97.81 309 ASN A O 1
ATOM 2289 N N . VAL A 1 310 ? -24.016 7.336 6.012 1 98.5 310 VAL A N 1
ATOM 2290 C CA . VAL A 1 310 ? -25.188 8.211 5.938 1 98.5 310 VAL A CA 1
ATOM 2291 C C . VAL A 1 310 ? -25.953 7.953 4.641 1 98.5 310 VAL A C 1
ATOM 2293 O O . VAL A 1 310 ? -26.875 8.688 4.305 1 98.5 310 VAL A O 1
ATOM 2296 N N . TYR A 1 311 ? -25.547 6.918 3.898 1 97.94 311 TYR A N 1
ATOM 2297 C CA . TYR A 1 311 ? -26.172 6.555 2.631 1 97.94 311 TYR A CA 1
ATOM 2298 C C . TYR A 1 311 ? -27.359 5.641 2.855 1 97.94 311 TYR A C 1
ATOM 2300 O O . TYR A 1 311 ? -27.328 4.754 3.711 1 97.94 311 TYR A O 1
ATOM 2308 N N . THR A 1 312 ? -28.438 5.836 2.156 1 96.81 312 THR A N 1
ATOM 2309 C CA . THR A 1 312 ? -29.547 4.891 2.027 1 96.81 312 THR A CA 1
ATOM 2310 C C . THR A 1 312 ? -29.844 4.602 0.559 1 96.81 312 THR A C 1
ATOM 2312 O O . THR A 1 312 ? -29.688 5.477 -0.296 1 96.81 312 THR A O 1
ATOM 2315 N N . PRO A 1 313 ? -30.234 3.424 0.22 1 92.88 313 PRO A N 1
ATOM 2316 C CA . PRO A 1 313 ? -30.406 3.006 -1.174 1 92.88 313 PRO A CA 1
ATOM 2317 C C . PRO A 1 313 ? -31.422 3.857 -1.924 1 92.88 313 PRO A C 1
ATOM 2319 O O . PRO A 1 313 ? -31.406 3.912 -3.156 1 92.88 313 PRO A O 1
ATOM 2322 N N . ASP A 1 314 ? -32.281 4.559 -1.284 1 96.06 314 ASP A N 1
ATOM 2323 C CA . ASP A 1 314 ? -33.344 5.336 -1.923 1 96.06 314 ASP A CA 1
ATOM 2324 C C . ASP A 1 314 ? -32.875 6.734 -2.293 1 96.06 314 ASP A C 1
ATOM 2326 O O . ASP A 1 314 ? -33.562 7.473 -3 1 96.06 314 ASP A O 1
ATOM 2330 N N . MET A 1 315 ? -31.641 7.047 -1.95 1 97.94 315 MET A N 1
ATOM 2331 C CA . MET A 1 315 ? -31.094 8.367 -2.25 1 97.94 315 MET A CA 1
ATOM 2332 C C . MET A 1 315 ? -30.672 8.461 -3.711 1 97.94 315 MET A C 1
ATOM 2334 O O . MET A 1 315 ? -30.125 7.504 -4.266 1 97.94 315 MET A O 1
ATOM 2338 N N . THR A 1 316 ? -31.031 9.602 -4.32 1 98.44 316 THR A N 1
ATOM 2339 C CA . THR A 1 316 ? -30.375 9.914 -5.582 1 98.44 316 THR A CA 1
ATOM 2340 C C . THR A 1 316 ? -28.891 10.227 -5.355 1 98.44 316 THR A C 1
ATOM 2342 O O . THR A 1 316 ? -28.453 10.375 -4.215 1 98.44 316 THR A O 1
ATOM 2345 N N . ARG A 1 317 ? -28.125 10.273 -6.402 1 98.06 317 ARG A N 1
ATOM 2346 C CA . ARG A 1 317 ? -26.719 10.617 -6.285 1 98.06 317 ARG A CA 1
ATOM 2347 C C . ARG A 1 317 ? -26.547 12.008 -5.676 1 98.06 317 ARG A C 1
ATOM 2349 O O . ARG A 1 317 ? -25.625 12.234 -4.887 1 98.06 317 ARG A O 1
ATOM 2356 N N . GLU A 1 318 ? -27.359 12.93 -5.992 1 98.62 318 GLU A N 1
ATOM 2357 C CA . GLU A 1 318 ? -27.312 14.289 -5.473 1 98.62 318 GLU A CA 1
ATOM 2358 C C . GLU A 1 318 ? -27.641 14.328 -3.984 1 98.62 318 GLU A C 1
ATOM 2360 O O . GLU A 1 318 ? -27 15.062 -3.221 1 98.62 318 GLU A O 1
ATOM 2365 N N . GLU A 1 319 ? -28.609 13.555 -3.562 1 98.75 319 GLU A N 1
ATOM 2366 C CA . GLU A 1 319 ? -28.969 13.469 -2.152 1 98.75 319 GLU A CA 1
ATOM 2367 C C . GLU A 1 319 ? -27.844 12.867 -1.321 1 98.75 319 GLU A C 1
ATOM 2369 O O . GLU A 1 319 ? -27.562 13.328 -0.211 1 98.75 319 GLU A O 1
ATOM 2374 N N . ALA A 1 320 ? -27.234 11.828 -1.887 1 98.75 320 ALA A N 1
ATOM 2375 C CA . ALA A 1 320 ? -26.094 11.195 -1.218 1 98.75 320 ALA A CA 1
ATOM 2376 C C . ALA A 1 320 ? -24.953 12.188 -1.054 1 98.75 320 ALA A C 1
ATOM 2378 O O . ALA A 1 320 ? -24.297 12.227 -0.005 1 98.75 320 ALA A O 1
ATOM 2379 N N . ALA A 1 321 ? -24.719 12.953 -2.102 1 98.75 321 ALA A N 1
ATOM 2380 C CA . ALA A 1 321 ? -23.672 13.961 -2.045 1 98.75 321 ALA A CA 1
ATOM 2381 C C . ALA A 1 321 ? -23.953 14.992 -0.961 1 98.75 321 ALA A C 1
ATOM 2383 O O . ALA A 1 321 ? -23.062 15.359 -0.193 1 98.75 321 ALA A O 1
ATOM 2384 N N . ALA A 1 322 ? -25.156 15.461 -0.852 1 98.75 322 ALA A N 1
ATOM 2385 C CA . ALA A 1 322 ? -25.562 16.422 0.169 1 98.75 322 ALA A CA 1
ATOM 2386 C C . ALA A 1 322 ? -25.422 15.836 1.568 1 98.75 322 ALA A C 1
ATOM 2388 O O . ALA A 1 322 ? -25 16.531 2.5 1 98.75 322 ALA A O 1
ATOM 2389 N N . ALA A 1 323 ? -25.781 14.562 1.672 1 98.88 323 ALA A N 1
ATOM 2390 C CA . ALA A 1 323 ? -25.672 13.875 2.955 1 98.88 323 ALA A CA 1
ATOM 2391 C C . ALA A 1 323 ? -24.203 13.758 3.379 1 98.88 323 ALA A C 1
ATOM 2393 O O . ALA A 1 323 ? -23.875 13.891 4.562 1 98.88 323 ALA A O 1
ATOM 2394 N N . ALA A 1 324 ? -23.344 13.461 2.414 1 98.88 324 ALA A N 1
ATOM 2395 C CA . ALA A 1 324 ? -21.922 13.367 2.697 1 98.88 324 ALA A CA 1
ATOM 2396 C C . ALA A 1 324 ? -21.375 14.695 3.207 1 98.88 324 ALA A C 1
ATOM 2398 O O . ALA A 1 324 ? -20.641 14.734 4.203 1 98.88 324 ALA A O 1
ATOM 2399 N N . VAL A 1 325 ? -21.719 15.789 2.539 1 98.81 325 VAL A N 1
ATOM 2400 C CA . VAL A 1 325 ? -21.266 17.125 2.928 1 98.81 325 VAL A CA 1
ATOM 2401 C C 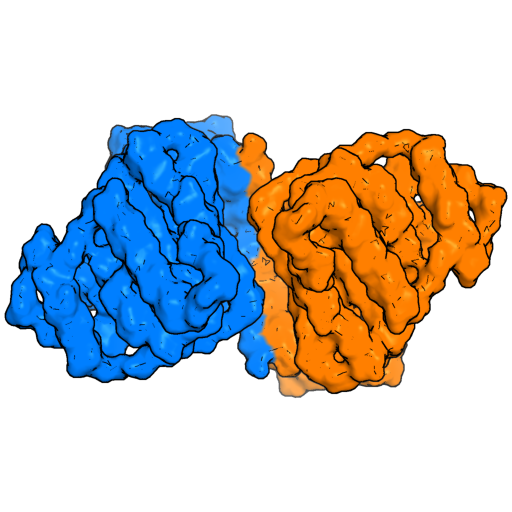. VAL A 1 325 ? -21.781 17.453 4.332 1 98.81 325 VAL A C 1
ATOM 2403 O O . VAL A 1 325 ? -21.016 17.938 5.172 1 98.81 325 VAL A O 1
ATOM 2406 N N . LYS A 1 326 ? -23 17.156 4.586 1 98.75 326 LYS A N 1
ATOM 2407 C CA . LYS A 1 326 ? -23.609 17.406 5.891 1 98.75 326 LYS A CA 1
ATOM 2408 C C . LYS A 1 326 ? -22.922 16.609 6.984 1 98.75 326 LYS A C 1
ATOM 2410 O O . LYS A 1 326 ? -22.688 17.125 8.086 1 98.75 326 LYS A O 1
ATOM 2415 N N . ALA A 1 327 ? -22.656 15.352 6.676 1 98.81 327 ALA A N 1
ATOM 2416 C CA . ALA A 1 327 ? -21.984 14.484 7.648 1 98.81 327 ALA A CA 1
ATOM 2417 C C . ALA A 1 327 ? -20.625 15.047 8.047 1 98.81 327 ALA A C 1
ATOM 2419 O O . ALA A 1 327 ? -20.266 15.031 9.219 1 98.81 327 ALA A O 1
ATOM 2420 N N . VAL A 1 328 ? -19.875 15.523 7.086 1 98.75 328 VAL A N 1
ATOM 2421 C CA . VAL A 1 328 ? -18.547 16.094 7.34 1 98.75 328 VAL A CA 1
ATOM 2422 C C . VAL A 1 328 ? -18.688 17.375 8.156 1 98.75 328 VAL A C 1
ATOM 2424 O O . VAL A 1 328 ? -17.953 17.594 9.117 1 98.75 328 VAL A O 1
ATOM 2427 N N . ARG A 1 329 ? -19.609 18.219 7.809 1 98.19 329 ARG A N 1
ATOM 2428 C CA . ARG A 1 329 ? -19.859 19.469 8.539 1 98.19 329 ARG A CA 1
ATOM 2429 C C . ARG A 1 329 ? -20.234 19.188 9.992 1 98.19 329 ARG A C 1
ATOM 2431 O O . ARG A 1 329 ? -19.703 19.812 10.906 1 98.19 329 ARG A O 1
ATOM 2438 N N . GLU A 1 330 ? -21.094 18.25 10.18 1 98.5 330 GLU A N 1
ATOM 2439 C CA . GLU A 1 330 ? -21.547 17.906 11.523 1 98.5 330 GLU A CA 1
ATOM 2440 C C . GLU A 1 330 ? -20.406 17.312 12.352 1 98.5 330 GLU A C 1
ATOM 2442 O O . GLU A 1 330 ? -20.297 17.578 13.555 1 98.5 330 GLU A O 1
ATOM 2447 N N . LEU A 1 331 ? -19.641 16.484 11.711 1 98.44 331 LEU A N 1
ATOM 2448 C CA . LEU A 1 331 ? -18.484 15.93 12.398 1 98.44 331 LEU A CA 1
ATOM 2449 C C . LEU A 1 331 ? -17.547 17.031 12.844 1 98.44 331 LEU A C 1
ATOM 2451 O O . LEU A 1 331 ? -17.047 17.016 13.977 1 98.44 331 LEU A O 1
ATOM 2455 N N . SER A 1 332 ? -17.266 17.984 11.969 1 97.75 332 SER A N 1
ATOM 2456 C CA . SER A 1 332 ? -16.406 19.109 12.273 1 97.75 332 SER A CA 1
ATOM 2457 C C . SER A 1 332 ? -16.922 19.891 13.484 1 97.75 332 SER A C 1
ATOM 2459 O O . SER A 1 332 ? -16.141 20.281 14.359 1 97.75 332 SER A O 1
ATOM 2461 N N . VAL A 1 333 ? -18.188 20.047 13.586 1 97.62 333 VAL A N 1
ATOM 2462 C CA . VAL A 1 333 ? -18.812 20.75 14.695 1 97.62 333 VAL A CA 1
ATOM 2463 C C . VAL A 1 333 ? -18.688 19.922 15.969 1 97.62 333 VAL A C 1
ATOM 2465 O O . VAL A 1 333 ? -18.297 20.422 17.016 1 97.62 333 VAL A O 1
ATOM 2468 N N . ARG A 1 334 ? -18.953 18.625 15.844 1 97.81 334 ARG A N 1
ATOM 2469 C CA . ARG A 1 334 ? -18.969 17.75 17 1 97.81 334 ARG A CA 1
ATOM 2470 C C . ARG A 1 334 ? -17.578 17.656 17.641 1 97.81 334 ARG A C 1
ATOM 2472 O O . ARG A 1 334 ? -17.469 17.5 18.859 1 97.81 334 ARG A O 1
ATOM 2479 N N . VAL A 1 335 ? -16.562 17.859 16.844 1 97.5 335 VAL A N 1
ATOM 2480 C CA . VAL A 1 335 ? -15.227 17.672 17.406 1 97.5 335 VAL A CA 1
ATOM 2481 C C . VAL A 1 335 ? -14.602 19.031 17.719 1 97.5 335 VAL A C 1
ATOM 2483 O O . VAL A 1 335 ? -13.43 19.109 18.094 1 97.5 335 VAL A O 1
ATOM 2486 N N . GLY A 1 336 ? -15.305 20.109 17.469 1 96.69 33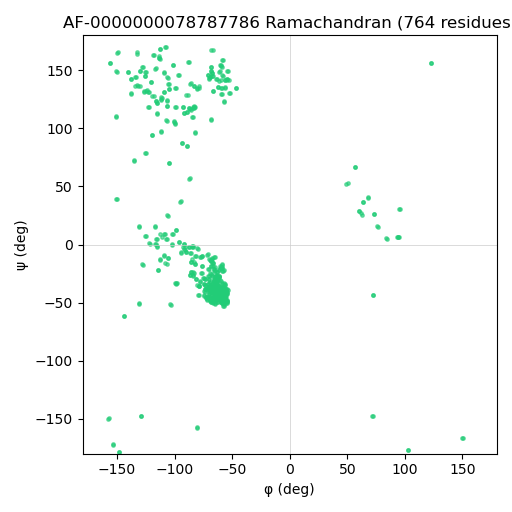6 GLY A N 1
ATOM 2487 C CA . GLY A 1 336 ? -14.93 21.406 18.016 1 96.69 336 GLY A CA 1
ATOM 2488 C C . GLY A 1 336 ? -14.094 22.234 17.078 1 96.69 336 GLY A C 1
ATOM 2489 O O . GLY A 1 336 ? -13.297 23.078 17.516 1 96.69 336 GLY A O 1
ATOM 2490 N N . ILE A 1 337 ? -14.273 22.094 15.805 1 96.81 337 ILE A N 1
ATOM 2491 C CA . ILE A 1 337 ? -13.555 22.891 14.82 1 96.81 337 ILE A CA 1
ATOM 2492 C C . ILE A 1 337 ? -14.25 24.234 14.641 1 96.81 337 ILE A C 1
ATOM 2494 O O . ILE A 1 337 ? -15.477 24.297 14.555 1 96.81 337 ILE A O 1
ATOM 2498 N N . PRO A 1 338 ? -13.461 25.328 14.578 1 96.75 338 PRO A N 1
ATOM 2499 C CA . PRO A 1 338 ? -14.078 26.609 14.195 1 96.75 338 PRO A CA 1
ATOM 2500 C C . PRO A 1 338 ? -14.836 26.531 12.875 1 96.75 338 PRO A C 1
ATOM 2502 O O . PRO A 1 338 ? -14.422 25.797 11.961 1 96.75 338 PRO A O 1
ATOM 2505 N N . GLN A 1 339 ? -15.859 27.312 12.75 1 96.75 339 GLN A N 1
ATOM 2506 C CA . GLN A 1 339 ? -16.75 27.156 11.594 1 96.75 339 GLN A CA 1
ATOM 2507 C C . GLN A 1 339 ? -16.578 28.312 10.617 1 96.75 339 GLN A C 1
ATOM 2509 O O . GLN A 1 339 ? -17 28.234 9.461 1 96.75 339 GLN A O 1
ATOM 2514 N N . HIS A 1 340 ? -15.945 29.391 11.117 1 97.5 340 HIS A N 1
ATOM 2515 C CA . HIS A 1 340 ? -15.766 30.562 10.273 1 97.5 340 HIS A CA 1
ATOM 2516 C C . HIS A 1 340 ? -14.336 31.094 10.352 1 97.5 340 HIS A C 1
ATOM 2518 O O . HIS A 1 340 ? -13.727 31.078 11.422 1 97.5 340 HIS A O 1
ATOM 2524 N N . LEU A 1 341 ? -13.836 31.594 9.195 1 97.88 341 LEU A N 1
ATOM 2525 C CA . LEU A 1 341 ? -12.484 32.125 9.117 1 97.88 341 LEU A CA 1
ATOM 2526 C C . LEU A 1 341 ? -12.32 33.312 10.047 1 97.88 341 LEU A C 1
ATOM 2528 O O . LEU A 1 341 ? -11.227 33.594 10.555 1 97.88 341 LEU A O 1
ATOM 2532 N N . SER A 1 342 ? -13.453 34 10.289 1 97.56 342 SER A N 1
ATOM 2533 C CA . SER A 1 342 ? -13.422 35.156 11.18 1 97.56 342 SER A CA 1
ATOM 2534 C C . SER A 1 342 ? -13.023 34.75 12.594 1 97.56 342 SER A C 1
ATOM 2536 O O . SER A 1 342 ? -12.406 35.531 13.32 1 97.56 342 SER A O 1
ATOM 2538 N N . GLU A 1 343 ? -13.352 33.5 12.977 1 96.81 343 GLU A N 1
ATOM 2539 C CA . GLU A 1 343 ? -12.969 33 14.289 1 96.81 343 GLU A CA 1
ATOM 2540 C C . GLU A 1 343 ? -11.461 32.812 14.391 1 96.81 343 GLU A C 1
ATOM 2542 O O . GLU A 1 343 ? -10.914 32.656 15.492 1 96.81 343 GLU A O 1
ATOM 2547 N N . LEU A 1 344 ? -10.836 32.844 13.258 1 96.44 344 LEU A N 1
ATOM 2548 C CA . LEU A 1 344 ? -9.391 32.656 13.203 1 96.44 344 LEU A CA 1
ATOM 2549 C C . LEU A 1 344 ? -8.672 33.969 12.922 1 96.44 344 LEU A C 1
ATOM 2551 O O . LEU A 1 344 ? -7.477 33.969 12.609 1 96.44 344 LEU A O 1
ATOM 2555 N N . GLY A 1 345 ? -9.422 35.031 12.867 1 96.62 345 GLY A N 1
ATOM 2556 C CA . GLY A 1 345 ? -8.828 36.344 12.727 1 96.62 345 GLY A CA 1
ATOM 2557 C C . GLY A 1 345 ? -8.727 36.812 11.281 1 96.62 345 GLY A C 1
ATOM 2558 O O . GLY A 1 345 ? -8.133 37.844 10.992 1 96.62 345 GLY A O 1
ATOM 2559 N N . ILE A 1 346 ? -9.242 36.125 10.391 1 97.94 346 ILE A N 1
ATOM 2560 C CA . ILE A 1 346 ? -9.211 36.469 8.977 1 97.94 346 ILE A CA 1
ATOM 2561 C C . ILE A 1 346 ? -10.289 37.5 8.68 1 97.94 346 ILE A C 1
ATOM 2563 O O . ILE A 1 346 ? -11.43 37.375 9.148 1 97.94 346 ILE A O 1
ATOM 2567 N N . LYS A 1 347 ? -9.953 38.531 7.949 1 97.5 347 LYS A N 1
ATOM 2568 C CA . LYS A 1 347 ? -10.867 39.625 7.582 1 97.5 347 LYS A CA 1
ATOM 2569 C C . LYS A 1 347 ? -11.133 39.625 6.078 1 97.5 347 LYS A C 1
ATOM 2571 O O . LYS A 1 347 ? -10.391 39.031 5.309 1 97.5 347 LYS A O 1
ATOM 2576 N N . GLU A 1 348 ? -12.148 40.25 5.754 1 97.56 348 GLU A N 1
ATOM 2577 C CA . GLU A 1 348 ? -12.539 40.312 4.352 1 97.56 348 GLU A CA 1
ATOM 2578 C C . GLU A 1 348 ? -11.414 40.906 3.496 1 97.56 348 GLU A C 1
ATOM 2580 O O . GLU A 1 348 ? -11.227 40.5 2.35 1 97.56 348 GLU A O 1
ATOM 2585 N N . GLU A 1 349 ? -10.734 41.844 4.008 1 97.88 349 GLU A N 1
ATOM 2586 C CA . GLU A 1 349 ? -9.672 42.531 3.264 1 97.88 349 GLU A CA 1
ATOM 2587 C C . GLU A 1 349 ? -8.523 41.562 2.945 1 97.88 349 GLU A C 1
ATOM 2589 O O . GLU A 1 349 ? -7.711 41.844 2.061 1 97.88 349 GLU A O 1
ATOM 2594 N N . ASP A 1 350 ? -8.422 40.438 3.672 1 97.88 350 ASP A N 1
ATOM 2595 C CA . ASP A 1 350 ? -7.348 39.469 3.482 1 97.88 350 ASP A CA 1
ATOM 2596 C C . ASP A 1 350 ? -7.668 38.531 2.336 1 97.88 350 ASP A C 1
ATOM 2598 O O . ASP A 1 350 ? -6.777 37.812 1.829 1 97.88 350 ASP A O 1
ATOM 2602 N N . LEU A 1 351 ? -8.867 38.469 1.891 1 98.31 351 LEU A N 1
ATOM 2603 C CA . LEU A 1 351 ? -9.367 37.375 1.068 1 98.31 351 LEU A CA 1
ATOM 2604 C C . LEU A 1 351 ? -8.758 37.438 -0.332 1 98.31 351 LEU A C 1
ATOM 2606 O O . LEU A 1 351 ? -8.508 36.375 -0.942 1 98.31 351 LEU A O 1
ATOM 2610 N N . ASP A 1 352 ? -8.562 38.594 -0.842 1 98 352 ASP A N 1
ATOM 2611 C CA . ASP A 1 352 ? -8.008 38.719 -2.188 1 98 352 ASP A CA 1
ATOM 2612 C C . ASP A 1 352 ? -6.598 38.156 -2.254 1 98 352 ASP A C 1
ATOM 2614 O O . ASP A 1 352 ? -6.262 37.406 -3.191 1 98 352 ASP A O 1
ATOM 2618 N N . LYS A 1 353 ? -5.82 38.5 -1.298 1 97.31 353 LYS A N 1
ATOM 2619 C CA . LYS A 1 353 ? -4.461 37.969 -1.219 1 97.31 353 LYS A CA 1
ATOM 2620 C C . LYS A 1 353 ? -4.465 36.438 -1.039 1 97.31 353 LYS A C 1
ATOM 2622 O O . LYS A 1 353 ? -3.68 35.75 -1.671 1 97.31 353 LYS A O 1
ATOM 2627 N N . LEU A 1 354 ? -5.352 35.969 -0.244 1 97.94 354 LEU A N 1
ATOM 2628 C CA . LEU A 1 354 ? -5.48 34.562 -0.002 1 97.94 354 LEU A CA 1
ATOM 2629 C C . LEU A 1 354 ? -5.902 33.812 -1.272 1 97.94 354 LEU A C 1
ATOM 2631 O O . LEU A 1 354 ? -5.359 32.75 -1.596 1 97.94 354 LEU A O 1
ATOM 2635 N N . ALA A 1 355 ? -6.824 34.406 -1.979 1 98.5 355 ALA A N 1
ATOM 2636 C CA . ALA A 1 355 ? -7.328 33.781 -3.201 1 98.5 355 ALA A CA 1
ATOM 2637 C C . ALA A 1 355 ? -6.234 33.688 -4.262 1 98.5 355 ALA A C 1
ATOM 2639 O O . ALA A 1 355 ? -6.145 32.688 -4.992 1 98.5 355 ALA A O 1
ATOM 2640 N N . THR A 1 356 ? -5.414 34.719 -4.383 1 97.88 356 THR A N 1
ATOM 2641 C CA . THR A 1 356 ? -4.305 34.719 -5.328 1 97.88 356 THR A CA 1
ATOM 2642 C C . THR A 1 356 ? -3.314 33.594 -5.012 1 97.88 356 THR A C 1
ATOM 2644 O O . THR A 1 356 ? -2.924 32.844 -5.898 1 97.88 356 THR A O 1
ATOM 2647 N N . ALA A 1 357 ? -2.979 33.5 -3.775 1 95.94 357 ALA A N 1
ATOM 2648 C CA . ALA A 1 357 ? -2.029 32.469 -3.344 1 95.94 357 ALA A CA 1
ATOM 2649 C C . ALA A 1 357 ? -2.611 31.062 -3.529 1 95.94 357 ALA A C 1
ATOM 2651 O O . ALA A 1 357 ? -1.906 30.141 -3.947 1 95.94 357 ALA A O 1
ATOM 2652 N N . ALA A 1 358 ? -3.879 30.922 -3.213 1 97.5 358 ALA A N 1
ATOM 2653 C CA . ALA A 1 358 ? -4.547 29.625 -3.318 1 97.5 358 ALA A CA 1
ATOM 2654 C C . ALA A 1 358 ? -4.609 29.156 -4.77 1 97.5 358 ALA A C 1
ATOM 2656 O O . ALA A 1 358 ? -4.434 27.969 -5.051 1 97.5 358 ALA A O 1
ATOM 2657 N N . PHE A 1 359 ? -4.883 30.062 -5.652 1 97.81 359 PHE A N 1
ATOM 2658 C CA . PHE A 1 359 ? -4.977 29.734 -7.07 1 97.81 359 PHE A CA 1
ATOM 2659 C C . PHE A 1 359 ? -3.631 29.266 -7.605 1 97.81 359 PHE A C 1
ATOM 2661 O O . PHE A 1 359 ? -3.572 28.391 -8.469 1 97.81 359 PHE A O 1
ATOM 2668 N N . ALA A 1 360 ? -2.576 29.781 -7.059 1 94.19 360 ALA A N 1
ATOM 2669 C CA . ALA A 1 360 ? -1.228 29.453 -7.516 1 94.19 360 ALA A CA 1
ATOM 2670 C C . ALA A 1 360 ? -0.705 28.188 -6.832 1 94.19 360 ALA A C 1
ATOM 2672 O O . ALA A 1 360 ? 0.333 27.656 -7.219 1 94.19 360 ALA A O 1
ATOM 2673 N N . ASP A 1 361 ? -1.413 27.688 -5.879 1 93.75 361 ASP A N 1
ATOM 2674 C CA . ASP A 1 361 ? -0.956 26.562 -5.07 1 93.75 361 ASP A CA 1
ATOM 2675 C C . ASP A 1 361 ? -0.876 25.297 -5.902 1 93.75 361 ASP A C 1
ATOM 2677 O O . ASP A 1 361 ? -1.744 25.031 -6.742 1 93.75 361 ASP A O 1
ATOM 2681 N N . VAL A 1 362 ? 0.063 24.438 -5.57 1 91.94 362 VAL A N 1
ATOM 2682 C CA . VAL A 1 362 ? 0.411 23.25 -6.34 1 91.94 362 VAL A CA 1
ATOM 2683 C C . VAL A 1 362 ? -0.723 22.234 -6.262 1 91.94 362 VAL A C 1
ATOM 2685 O O . VAL A 1 362 ? -0.89 21.406 -7.16 1 91.94 362 VAL A O 1
ATOM 2688 N N . CYS A 1 363 ? -1.558 22.25 -5.23 1 94.94 363 CYS A N 1
ATOM 2689 C CA . CYS A 1 363 ? -2.617 21.266 -5.039 1 94.94 363 CYS A CA 1
ATOM 2690 C C . CYS A 1 363 ? -3.859 21.641 -5.84 1 94.94 363 CYS A C 1
ATOM 2692 O O . CYS A 1 363 ? -4.668 20.766 -6.184 1 94.94 363 CYS A O 1
ATOM 2694 N N . THR A 1 364 ? -4.02 22.922 -6.148 1 97.25 364 THR A N 1
ATOM 2695 C CA . THR A 1 364 ? -5.258 23.469 -6.688 1 97.25 364 THR A CA 1
ATOM 2696 C C . THR A 1 364 ? -5.602 22.812 -8.023 1 97.25 364 THR A C 1
ATOM 2698 O O . THR A 1 364 ? -6.754 22.453 -8.266 1 97.25 364 THR A O 1
ATOM 2701 N N . PRO A 1 365 ? -4.629 22.516 -8.891 1 96.69 365 PRO A N 1
ATOM 2702 C CA . PRO A 1 365 ? -4.953 21.969 -10.203 1 96.69 365 PRO A CA 1
ATOM 2703 C C . PRO A 1 365 ? -5.527 20.547 -10.117 1 96.69 365 PRO A C 1
ATOM 2705 O O . PRO A 1 365 ? -6.152 20.078 -11.07 1 96.69 365 PRO A O 1
ATOM 2708 N N . GLY A 1 366 ? -5.336 19.859 -9.016 1 97.69 366 GLY A N 1
ATOM 2709 C CA . GLY A 1 366 ? -5.82 18.5 -8.883 1 97.69 366 GLY A CA 1
ATOM 2710 C C . GLY A 1 366 ? -7.312 18.422 -8.609 1 97.69 366 GLY A C 1
ATOM 2711 O O . GLY A 1 366 ? -7.91 17.344 -8.703 1 97.69 366 GLY A O 1
ATOM 2712 N N . ASN A 1 367 ? -7.922 19.562 -8.312 1 98.69 367 ASN A N 1
ATOM 2713 C CA . ASN A 1 367 ? -9.328 19.609 -7.941 1 98.69 367 ASN A CA 1
ATOM 2714 C C . ASN A 1 367 ? -10.227 19.125 -9.078 1 98.69 367 ASN A C 1
ATOM 2716 O O . ASN A 1 367 ? -9.984 19.422 -10.242 1 98.69 367 ASN A O 1
ATOM 2720 N N . PRO A 1 368 ? -11.219 18.297 -8.805 1 98.5 368 PRO A N 1
ATOM 2721 C CA . PRO A 1 368 ? -12.039 17.719 -9.859 1 98.5 368 PRO A CA 1
ATOM 2722 C C . PRO A 1 368 ? -12.82 18.766 -10.656 1 98.5 368 PRO A C 1
ATOM 2724 O O . PRO A 1 368 ? -13.086 18.562 -11.844 1 98.5 368 PRO A O 1
ATOM 2727 N N . ARG A 1 369 ? -13.234 19.812 -9.992 1 98.12 369 ARG A N 1
ATOM 2728 C CA . ARG A 1 369 ? -13.906 20.922 -10.648 1 98.12 369 ARG A CA 1
ATOM 2729 C C . ARG A 1 369 ? -12.938 22.078 -10.898 1 98.12 369 ARG A C 1
ATOM 2731 O O . ARG A 1 369 ? -12.188 22.469 -10.008 1 98.12 369 ARG A O 1
ATOM 2738 N N . GLU A 1 370 ? -12.992 22.625 -12.102 1 96.81 370 GLU A N 1
ATOM 2739 C CA . GLU A 1 370 ? -12.102 23.734 -12.438 1 96.81 370 GLU A CA 1
ATOM 2740 C C . GLU A 1 370 ? -12.398 24.953 -11.562 1 96.81 370 GLU A C 1
ATOM 2742 O O . GLU A 1 370 ? -13.555 25.25 -11.273 1 96.81 370 GLU A O 1
ATOM 2747 N N . VAL A 1 371 ? -11.328 25.609 -11.219 1 98.19 371 VAL A N 1
ATOM 2748 C CA . VAL A 1 371 ? -11.508 26.797 -10.398 1 98.19 371 VAL A CA 1
ATOM 2749 C C . VAL A 1 371 ? -10.734 27.969 -11.008 1 98.19 371 VAL A C 1
ATOM 2751 O O . VAL A 1 371 ? -9.75 27.766 -11.711 1 98.19 371 VAL A O 1
ATOM 2754 N N . SER A 1 372 ? -11.258 29.141 -10.797 1 98.19 372 SER A N 1
ATOM 2755 C CA . SER A 1 372 ? -10.578 30.422 -11.039 1 98.19 372 SER A CA 1
ATOM 2756 C C . SER A 1 372 ? -10.312 31.156 -9.727 1 98.19 372 SER A C 1
ATOM 2758 O O . SER A 1 372 ? -10.789 30.734 -8.672 1 98.19 372 SER A O 1
ATOM 2760 N N . LYS A 1 373 ? -9.492 32.188 -9.805 1 98.31 373 LYS A N 1
ATOM 2761 C CA . LYS A 1 373 ? -9.266 33 -8.617 1 98.31 373 LYS A CA 1
ATOM 2762 C C . LYS A 1 373 ? -10.578 33.531 -8.047 1 98.31 373 LYS A C 1
ATOM 2764 O O . LYS A 1 373 ? -10.758 33.594 -6.832 1 98.31 373 LYS A O 1
ATOM 2769 N N . GLU A 1 374 ? -11.477 33.938 -8.922 1 98.5 374 GLU A N 1
ATOM 2770 C CA . GLU A 1 374 ? -12.766 34.469 -8.516 1 98.5 374 GLU A CA 1
ATOM 2771 C C . GLU A 1 374 ? -13.602 33.438 -7.77 1 98.5 374 GLU A C 1
ATOM 2773 O O . GLU A 1 374 ? -14.25 33.75 -6.77 1 98.5 374 GLU A O 1
ATOM 2778 N N . ILE A 1 375 ? -13.594 32.219 -8.266 1 98.69 375 ILE A N 1
ATOM 2779 C CA . ILE A 1 375 ? -14.328 31.141 -7.613 1 98.69 375 ILE A CA 1
ATOM 2780 C C . ILE A 1 375 ? -13.75 30.891 -6.227 1 98.69 375 ILE A C 1
ATOM 2782 O O . ILE A 1 375 ? -14.492 30.75 -5.25 1 98.69 375 ILE A O 1
ATOM 2786 N N . ILE A 1 376 ? -12.43 30.859 -6.113 1 98.81 376 ILE A N 1
ATOM 2787 C CA . ILE A 1 376 ? -11.75 30.641 -4.84 1 98.81 376 ILE A CA 1
ATOM 2788 C C . ILE A 1 376 ? -12.086 31.766 -3.869 1 98.81 376 ILE A C 1
ATOM 2790 O O . ILE A 1 376 ? -12.328 31.531 -2.684 1 98.81 376 ILE A O 1
ATOM 2794 N N . LEU A 1 377 ? -12.086 33 -4.406 1 98.62 377 LEU A N 1
ATOM 2795 C CA . LEU A 1 377 ? -12.461 34.156 -3.586 1 98.62 377 LEU A CA 1
ATOM 2796 C C . LEU A 1 377 ? -13.859 34 -3.014 1 98.62 377 LEU A C 1
ATOM 2798 O O . LEU A 1 377 ? -14.094 34.25 -1.834 1 98.62 377 LEU A O 1
ATOM 2802 N N . GLU A 1 378 ? -14.766 33.562 -3.803 1 98.56 378 GLU A N 1
ATOM 2803 C CA . GLU A 1 378 ? -16.141 33.344 -3.354 1 98.56 378 GLU A CA 1
ATOM 2804 C C . GLU A 1 378 ? -16.203 32.25 -2.293 1 98.56 378 GLU A C 1
ATOM 2806 O O . GLU A 1 378 ? -17.016 32.344 -1.365 1 98.56 378 GLU A O 1
ATOM 2811 N N . LEU A 1 379 ? -15.43 31.188 -2.467 1 98.69 379 LEU A N 1
ATOM 2812 C CA . LEU A 1 379 ? -15.375 30.125 -1.474 1 98.69 379 LEU A CA 1
ATOM 2813 C C . LEU A 1 379 ? -14.852 30.656 -0.14 1 98.69 379 LEU A C 1
ATOM 2815 O O . LEU A 1 379 ? -15.367 30.281 0.92 1 98.69 379 LEU A O 1
ATOM 2819 N N . TYR A 1 380 ? -13.797 31.516 -0.17 1 98.69 380 TYR A N 1
ATOM 2820 C CA . TYR A 1 380 ? -13.312 32.156 1.051 1 98.69 380 TYR A CA 1
ATOM 2821 C C . TYR A 1 380 ? -14.398 33 1.698 1 98.69 380 TYR A C 1
ATOM 2823 O O . TYR A 1 380 ? -14.547 33 2.924 1 98.69 380 TYR A O 1
ATOM 2831 N N . LYS A 1 381 ? -15.18 33.719 0.889 1 98.44 381 LYS A N 1
ATOM 2832 C CA . LYS A 1 381 ? -16.266 34.562 1.41 1 98.44 381 LYS A CA 1
ATOM 2833 C C . LYS A 1 381 ? -17.312 33.719 2.119 1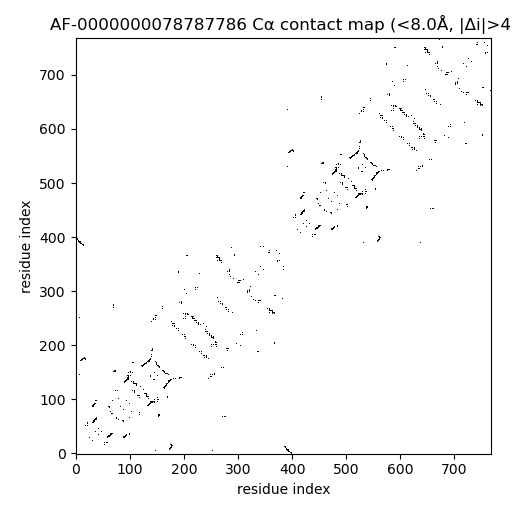 98.44 381 LYS A C 1
ATOM 2835 O O . LYS A 1 381 ? -17.812 34.094 3.176 1 98.44 381 LYS A O 1
ATOM 2840 N N . LYS A 1 382 ? -17.594 32.594 1.524 1 98 382 LYS A N 1
ATOM 2841 C CA . LYS A 1 382 ? -18.547 31.672 2.135 1 98 382 LYS A CA 1
ATOM 2842 C C . LYS A 1 382 ? -18.047 31.172 3.486 1 98 382 LYS A C 1
ATOM 2844 O O . LYS A 1 382 ? -18.844 30.859 4.375 1 98 382 LYS A O 1
ATOM 2849 N N . ALA A 1 383 ? -16.766 31.078 3.623 1 97.88 383 ALA A N 1
ATOM 2850 C CA . ALA A 1 383 ? -16.141 30.531 4.836 1 97.88 383 ALA A CA 1
ATOM 2851 C C . ALA A 1 383 ? -15.969 31.625 5.887 1 97.88 383 ALA A C 1
ATOM 2853 O O . ALA A 1 383 ? -15.672 31.344 7.051 1 97.88 383 ALA A O 1
ATOM 2854 N N . LEU A 1 384 ? -16.094 32.938 5.488 1 96.75 384 LEU A N 1
ATOM 2855 C CA . LEU A 1 384 ? -15.82 34.062 6.375 1 96.75 384 LEU A CA 1
ATOM 2856 C C . LEU A 1 384 ? -16.906 34.188 7.43 1 96.75 384 LEU A C 1
ATOM 2858 O O . LEU A 1 384 ? -16.625 34.5 8.586 1 96.75 384 LEU A O 1
ATOM 2862 N N . MET B 1 1 ? -1.149 -6.086 19.547 1 86.69 1 MET B N 1
ATOM 2863 C CA . MET B 1 1 ? -0.429 -6.816 18.516 1 86.69 1 MET B CA 1
ATOM 2864 C C . MET B 1 1 ? 0.2 -5.859 17.516 1 86.69 1 MET B C 1
ATOM 2866 O O . MET B 1 1 ? -0.394 -4.832 17.172 1 86.69 1 MET B O 1
ATOM 2870 N N . ILE B 1 2 ? 1.46 -6.055 17.203 1 96.25 2 ILE B N 1
ATOM 2871 C CA . ILE B 1 2 ? 2.18 -5.242 16.219 1 96.25 2 ILE B CA 1
ATOM 2872 C C . ILE B 1 2 ? 2.102 -5.898 14.844 1 96.25 2 ILE B C 1
ATOM 2874 O O . ILE B 1 2 ? 2.441 -7.074 14.695 1 96.25 2 ILE B O 1
ATOM 2878 N N . ASN B 1 3 ? 1.518 -5.23 13.93 1 97.88 3 ASN B N 1
ATOM 2879 C CA . ASN B 1 3 ? 1.429 -5.703 12.547 1 97.88 3 ASN B CA 1
ATOM 2880 C C . ASN B 1 3 ? 2.529 -5.102 11.68 1 97.88 3 ASN B C 1
ATOM 2882 O O . ASN B 1 3 ? 2.945 -3.961 11.898 1 97.88 3 ASN B O 1
ATOM 2886 N N . ARG B 1 4 ? 3.016 -5.852 10.734 1 97.75 4 ARG B N 1
ATOM 2887 C CA . ARG B 1 4 ? 4.02 -5.402 9.773 1 97.75 4 ARG B CA 1
ATOM 2888 C C . ARG B 1 4 ? 3.496 -5.508 8.344 1 97.75 4 ARG B C 1
ATOM 2890 O O . ARG B 1 4 ? 2.83 -6.484 7.996 1 97.75 4 ARG B O 1
ATOM 2897 N N . PHE B 1 5 ? 3.799 -4.543 7.527 1 98.31 5 PHE B N 1
ATOM 2898 C CA . PHE B 1 5 ? 3.592 -4.629 6.086 1 98.31 5 PHE B CA 1
ATOM 2899 C C . PHE B 1 5 ? 4.898 -4.402 5.34 1 98.31 5 PHE B C 1
ATOM 2901 O O . PHE B 1 5 ? 5.633 -3.455 5.625 1 98.31 5 PHE B O 1
ATOM 2908 N N . ILE B 1 6 ? 5.164 -5.281 4.434 1 98.06 6 ILE B N 1
ATOM 2909 C CA . ILE B 1 6 ? 6.254 -5.145 3.473 1 98.06 6 ILE B CA 1
ATOM 2910 C C . ILE B 1 6 ? 5.688 -5.031 2.059 1 98.06 6 ILE B C 1
ATOM 2912 O O . ILE B 1 6 ? 4.93 -5.898 1.614 1 98.06 6 ILE B O 1
ATOM 2916 N N . LEU B 1 7 ? 6 -3.928 1.366 1 97.81 7 LEU B N 1
ATOM 2917 C CA . LEU B 1 7 ? 5.52 -3.643 0.019 1 97.81 7 LEU B CA 1
ATOM 2918 C C . LEU B 1 7 ? 6.664 -3.197 -0.884 1 97.81 7 LEU B C 1
ATOM 2920 O O . LEU B 1 7 ? 7.746 -2.855 -0.399 1 97.81 7 LEU B O 1
ATOM 2924 N N . ASN B 1 8 ? 6.426 -3.186 -2.246 1 95.69 8 ASN B N 1
ATOM 2925 C CA . ASN B 1 8 ? 7.348 -2.5 -3.146 1 95.69 8 ASN B CA 1
ATOM 2926 C C . ASN B 1 8 ? 7.426 -1.007 -2.836 1 95.69 8 ASN B C 1
ATOM 2928 O O . ASN B 1 8 ? 6.406 -0.375 -2.547 1 95.69 8 ASN B O 1
ATOM 2932 N N . GLU B 1 9 ? 8.602 -0.556 -2.943 1 96.75 9 GLU B N 1
ATOM 2933 C CA . GLU B 1 9 ? 8.672 0.897 -2.826 1 96.75 9 GLU B CA 1
ATOM 2934 C C . GLU B 1 9 ? 8.062 1.581 -4.047 1 96.75 9 GLU B C 1
ATOM 2936 O O . GLU B 1 9 ? 7.348 2.576 -3.918 1 96.75 9 GLU B O 1
ATOM 2941 N N . VAL B 1 10 ? 8.383 1.018 -5.277 1 98 10 VAL B N 1
ATOM 2942 C CA . VAL B 1 10 ? 7.918 1.632 -6.516 1 98 10 VAL B CA 1
ATOM 2943 C C . VAL B 1 10 ? 7.18 0.598 -7.363 1 98 10 VAL B C 1
ATOM 2945 O O . VAL B 1 10 ? 7.656 -0.525 -7.539 1 98 10 VAL B O 1
ATOM 2948 N N . SER B 1 11 ? 6.023 0.936 -7.848 1 98.75 11 SER B N 1
ATOM 2949 C CA . SER B 1 11 ? 5.266 0.092 -8.766 1 98.75 11 SER B CA 1
ATOM 2950 C C . SER B 1 11 ? 4.602 0.923 -9.859 1 98.75 11 SER B C 1
ATOM 2952 O O . SER B 1 11 ? 4.305 2.102 -9.656 1 98.75 11 SER B O 1
ATOM 2954 N N . TYR B 1 12 ? 4.461 0.364 -11 1 98.81 12 TYR B N 1
ATOM 2955 C CA . TYR B 1 12 ? 3.793 0.973 -12.148 1 98.81 12 TYR B CA 1
ATOM 2956 C C . TYR B 1 12 ? 2.682 0.073 -12.672 1 98.81 12 TYR B C 1
ATOM 2958 O O . TYR B 1 12 ? 2.803 -1.153 -12.648 1 98.81 12 TYR B O 1
ATOM 2966 N N . PHE B 1 13 ? 1.644 0.725 -13.203 1 98.69 13 PHE B N 1
ATOM 2967 C CA . PHE B 1 13 ? 0.462 0.004 -13.664 1 98.69 13 PHE B CA 1
ATOM 2968 C C . PHE B 1 13 ? -0.032 0.565 -14.992 1 98.69 13 PHE B C 1
ATOM 2970 O O . PHE B 1 13 ? -0.006 1.779 -15.203 1 98.69 13 PHE B O 1
ATOM 2977 N N . GLY B 1 14 ? -0.493 -0.333 -15.828 1 98.06 14 GLY B N 1
ATOM 2978 C CA . GLY B 1 14 ? -1.151 0.092 -17.047 1 98.06 14 GLY B CA 1
ATOM 2979 C C . GLY B 1 14 ? -0.496 -0.46 -18.297 1 98.06 14 GLY B C 1
ATOM 2980 O O . GLY B 1 14 ? 0.672 -0.852 -18.281 1 98.06 14 GLY B O 1
ATOM 2981 N N . PRO B 1 15 ? -1.285 -0.558 -19.453 1 97.12 15 PRO B N 1
ATOM 2982 C CA . PRO B 1 15 ? -0.706 -1.024 -20.703 1 97.12 15 PRO B CA 1
ATOM 2983 C C . PRO B 1 15 ? 0.481 -0.177 -21.156 1 97.12 15 PRO B C 1
ATOM 2985 O O . PRO B 1 15 ? 0.368 1.048 -21.266 1 97.12 15 PRO B O 1
ATOM 2988 N N . GLY B 1 16 ? 1.625 -0.834 -21.359 1 97.88 16 GLY B N 1
ATOM 2989 C CA . GLY B 1 16 ? 2.805 -0.13 -21.828 1 97.88 16 GLY B CA 1
ATOM 2990 C C . GLY B 1 16 ? 3.721 0.32 -20.703 1 97.88 16 GLY B C 1
ATOM 2991 O O . GLY B 1 16 ? 4.75 0.951 -20.953 1 97.88 16 GLY B O 1
ATOM 2992 N N . ALA B 1 17 ? 3.412 -0.08 -19.5 1 98.62 17 ALA B N 1
ATOM 2993 C CA . ALA B 1 17 ? 4.16 0.374 -18.328 1 98.62 17 ALA B CA 1
ATOM 2994 C C . ALA B 1 17 ? 5.633 -0.02 -18.438 1 98.62 17 ALA B C 1
ATOM 2996 O O . ALA B 1 17 ? 6.492 0.583 -17.781 1 98.62 17 ALA B O 1
ATOM 2997 N N . ARG B 1 18 ? 6.012 -0.986 -19.266 1 98.75 18 ARG B N 1
ATOM 2998 C CA . ARG B 1 18 ? 7.387 -1.437 -19.438 1 98.75 18 ARG B CA 1
ATOM 2999 C C . ARG B 1 18 ? 8.289 -0.291 -19.891 1 98.75 18 ARG B C 1
ATOM 3001 O O . ARG B 1 18 ? 9.5 -0.321 -19.672 1 98.75 18 ARG B O 1
ATOM 3008 N N . GLU B 1 19 ? 7.734 0.731 -20.438 1 98.56 19 GLU B N 1
ATOM 3009 C CA . GLU B 1 19 ? 8.492 1.844 -21 1 98.56 19 GLU B CA 1
ATOM 3010 C C . GLU B 1 19 ? 9.211 2.635 -19.906 1 98.56 19 GLU B C 1
ATOM 3012 O O . GLU B 1 19 ? 10.102 3.43 -20.188 1 98.56 19 GLU B O 1
ATOM 3017 N N . VAL B 1 20 ? 8.875 2.391 -18.641 1 98.31 20 VAL B N 1
ATOM 3018 C CA . VAL B 1 20 ? 9.469 3.129 -17.531 1 98.31 20 VAL B CA 1
ATOM 3019 C C . VAL B 1 20 ? 10.836 2.533 -17.188 1 98.31 20 VAL B C 1
ATOM 3021 O O . VAL B 1 20 ? 11.617 3.135 -16.453 1 98.31 20 VAL B O 1
ATOM 3024 N N . LEU B 1 21 ? 11.211 1.374 -17.734 1 98.62 21 LEU B N 1
ATOM 3025 C CA . LEU B 1 21 ? 12.352 0.57 -17.328 1 98.62 21 LEU B CA 1
ATOM 3026 C C . LEU B 1 21 ? 13.641 1.38 -17.406 1 98.62 21 LEU B C 1
ATOM 3028 O O . LEU B 1 21 ? 14.406 1.443 -16.453 1 98.62 21 LEU B O 1
ATOM 3032 N N . PRO B 1 22 ? 13.906 2.066 -18.578 1 98.31 22 PRO B N 1
ATOM 3033 C CA . PRO B 1 22 ? 15.172 2.799 -18.656 1 98.31 22 PRO B CA 1
ATOM 3034 C C . PRO B 1 22 ? 15.32 3.848 -17.562 1 98.31 22 PRO B C 1
ATOM 3036 O O . PRO B 1 22 ? 16.391 3.988 -16.969 1 98.31 22 PRO B O 1
ATOM 3039 N N . LYS B 1 23 ? 14.258 4.527 -17.297 1 96.12 23 LYS B N 1
ATOM 3040 C CA . LYS B 1 23 ? 14.266 5.559 -16.25 1 96.12 23 LYS B CA 1
ATOM 3041 C C . LYS B 1 23 ? 14.562 4.957 -14.883 1 96.12 23 LYS B C 1
ATOM 3043 O O . LYS B 1 23 ? 15.375 5.492 -14.133 1 96.12 23 LYS B O 1
ATOM 3048 N N . GLU B 1 24 ? 13.93 3.887 -14.531 1 96.94 24 GLU B N 1
ATOM 3049 C CA . GLU B 1 24 ? 14.109 3.26 -13.219 1 96.94 24 GLU B CA 1
ATOM 3050 C C . GLU B 1 24 ? 15.492 2.635 -13.086 1 96.94 24 GLU B C 1
ATOM 3052 O O . GLU B 1 24 ? 16.109 2.684 -12.016 1 96.94 24 GLU B O 1
ATOM 3057 N N . ILE B 1 25 ? 15.977 2.006 -14.18 1 97.88 25 ILE B N 1
ATOM 3058 C CA . ILE B 1 25 ? 17.312 1.424 -14.18 1 97.88 25 ILE B CA 1
ATOM 3059 C C . ILE B 1 25 ? 18.344 2.512 -13.906 1 97.88 25 ILE B C 1
ATOM 3061 O O . ILE B 1 25 ? 19.25 2.328 -13.078 1 97.88 25 ILE B O 1
ATOM 3065 N N . ALA B 1 26 ? 18.188 3.623 -14.562 1 95.75 26 ALA B N 1
ATOM 3066 C CA . ALA B 1 26 ? 19.078 4.754 -14.359 1 95.75 26 ALA B CA 1
ATOM 3067 C C . ALA B 1 26 ? 18.969 5.301 -12.938 1 95.75 26 ALA B C 1
ATOM 3069 O O . ALA B 1 26 ? 19.969 5.57 -12.281 1 95.75 26 ALA B O 1
ATOM 3070 N N . ARG B 1 27 ? 17.766 5.512 -12.438 1 93.12 27 ARG B N 1
ATOM 3071 C CA . ARG B 1 27 ? 17.5 6.059 -11.117 1 93.12 27 ARG B CA 1
ATOM 3072 C C . ARG B 1 27 ? 18.172 5.215 -10.031 1 93.12 27 ARG B C 1
ATOM 3074 O O . ARG B 1 27 ? 18.703 5.75 -9.055 1 93.12 27 ARG B O 1
ATOM 3081 N N . LEU B 1 28 ? 18.219 3.898 -10.25 1 94.31 28 LEU B N 1
ATOM 3082 C CA . LEU B 1 28 ? 18.734 2.971 -9.25 1 94.31 28 LEU B CA 1
ATOM 3083 C C . LEU B 1 28 ? 20.234 2.76 -9.422 1 94.31 28 LEU B C 1
ATOM 3085 O O . LEU B 1 28 ? 20.859 2.066 -8.625 1 94.31 28 LEU B O 1
ATOM 3089 N N . GLY B 1 29 ? 20.797 3.307 -10.461 1 95.25 29 GLY B N 1
ATOM 3090 C CA . GLY B 1 29 ? 22.219 3.16 -10.719 1 95.25 29 GLY B CA 1
ATOM 3091 C C . GLY B 1 29 ? 22.594 1.772 -11.203 1 95.25 29 GLY B C 1
ATOM 3092 O O . GLY B 1 29 ? 23.688 1.282 -10.898 1 95.25 29 GLY B O 1
ATOM 3093 N N . LEU B 1 30 ? 21.672 1.083 -11.82 1 97.62 30 LEU B N 1
ATOM 3094 C CA . LEU B 1 30 ? 21.891 -0.258 -12.352 1 97.62 30 LEU B CA 1
ATOM 3095 C C . LEU B 1 30 ? 22.422 -0.199 -13.781 1 97.62 30 LEU B C 1
ATOM 3097 O O . LEU B 1 30 ? 22.156 0.759 -14.508 1 97.62 30 LEU B O 1
ATOM 3101 N N . HIS B 1 31 ? 23.094 -1.277 -14.203 1 98.25 31 HIS B N 1
ATOM 3102 C CA . HIS B 1 31 ? 23.844 -1.148 -15.453 1 98.25 31 HIS B CA 1
ATOM 3103 C C . HIS B 1 31 ? 23.547 -2.316 -16.391 1 98.25 31 HIS B C 1
ATOM 3105 O O . HIS B 1 31 ? 23.297 -2.115 -17.578 1 98.25 31 HIS B O 1
ATOM 3111 N N . LYS B 1 32 ? 23.641 -3.547 -15.898 1 98.69 32 LYS B N 1
ATOM 3112 C CA . LYS B 1 32 ? 23.469 -4.73 -16.734 1 98.69 32 LYS B CA 1
ATOM 3113 C C . LYS B 1 32 ? 22.516 -5.723 -16.094 1 98.69 32 LYS B C 1
ATOM 3115 O O . LYS B 1 32 ? 22.625 -6.035 -14.906 1 98.69 32 LYS B O 1
ATOM 3120 N N . ALA B 1 33 ? 21.625 -6.27 -16.891 1 98.88 33 ALA B N 1
ATOM 3121 C CA . ALA B 1 33 ? 20.578 -7.148 -16.375 1 98.88 33 ALA B CA 1
ATOM 3122 C C . ALA B 1 33 ? 20.891 -8.609 -16.703 1 98.88 33 ALA B C 1
ATOM 3124 O O . ALA B 1 33 ? 21.391 -8.914 -17.781 1 98.88 33 ALA B O 1
ATOM 3125 N N . LEU B 1 34 ? 20.656 -9.453 -15.758 1 98.94 34 LEU B N 1
ATOM 3126 C CA . LEU B 1 34 ? 20.266 -10.812 -16.125 1 98.94 34 LEU B CA 1
ATOM 3127 C C . LEU B 1 34 ? 18.75 -10.922 -16.281 1 98.94 34 LEU B C 1
ATOM 3129 O O . LEU B 1 34 ? 18.016 -10.797 -15.305 1 98.94 34 LEU B O 1
ATOM 3133 N N . VAL B 1 35 ? 18.344 -11.164 -17.469 1 98.88 35 VAL B N 1
ATOM 3134 C CA . VAL B 1 35 ? 16.922 -11.383 -17.734 1 98.88 35 VAL B CA 1
ATOM 3135 C C . VAL B 1 35 ? 16.562 -12.836 -17.438 1 98.88 35 VAL B C 1
ATOM 3137 O O . VAL B 1 35 ? 17.141 -13.766 -18.016 1 98.88 35 VAL B O 1
ATOM 3140 N N . VAL B 1 36 ? 15.688 -13.008 -16.484 1 98.81 36 VAL B N 1
ATOM 3141 C CA . VAL B 1 36 ? 15.203 -14.336 -16.125 1 98.81 36 VAL B CA 1
ATOM 3142 C C . VAL B 1 36 ? 13.773 -14.523 -16.625 1 98.81 36 VAL B C 1
ATOM 3144 O O . VAL B 1 36 ? 12.875 -13.758 -16.25 1 98.81 36 VAL B O 1
ATOM 3147 N N . THR B 1 37 ? 13.57 -15.477 -17.469 1 98.31 37 THR B N 1
ATOM 3148 C CA . THR B 1 37 ? 12.281 -15.734 -18.094 1 98.31 37 THR B CA 1
ATOM 3149 C C . THR B 1 37 ? 12.141 -17.203 -18.484 1 98.31 37 THR B C 1
ATOM 3151 O O . THR B 1 37 ? 12.859 -18.062 -17.953 1 98.31 37 THR B O 1
ATOM 3154 N N . ASP B 1 38 ? 11.094 -17.531 -19.188 1 95.31 38 ASP B N 1
ATOM 3155 C CA . ASP B 1 38 ? 10.938 -18.906 -19.656 1 95.31 38 ASP B CA 1
ATOM 3156 C C . ASP B 1 38 ? 10.93 -18.969 -21.188 1 95.31 38 ASP B C 1
ATOM 3158 O O . ASP B 1 38 ? 10.734 -17.938 -21.844 1 95.31 38 ASP B O 1
ATOM 3162 N N . LYS B 1 39 ? 11.148 -20.141 -21.719 1 95 39 LYS B N 1
ATOM 3163 C CA . LYS B 1 39 ? 11.336 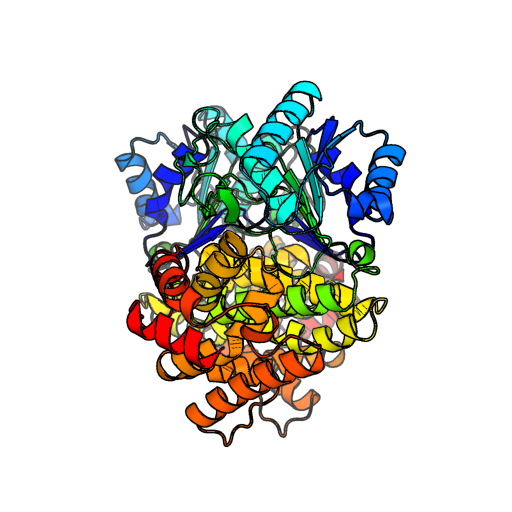-20.328 -23.156 1 95 39 LYS B CA 1
ATOM 3164 C C . LYS B 1 39 ? 10.07 -19.953 -23.938 1 95 39 LYS B C 1
ATOM 3166 O O . LYS B 1 39 ? 10.148 -19.453 -25.062 1 95 39 LYS B O 1
ATOM 3171 N N . ASP B 1 40 ? 8.945 -20.188 -23.344 1 92.88 40 ASP B N 1
ATOM 3172 C CA . ASP B 1 40 ? 7.68 -19.906 -24.016 1 92.88 40 ASP B CA 1
ATOM 3173 C C . ASP B 1 40 ? 7.488 -18.406 -24.219 1 92.88 40 ASP B C 1
ATOM 3175 O O . ASP B 1 40 ? 6.992 -17.969 -25.266 1 92.88 40 ASP B O 1
ATOM 3179 N N . LEU B 1 41 ? 7.918 -17.625 -23.281 1 95.12 41 LEU B N 1
ATOM 3180 C CA . LEU B 1 41 ? 7.762 -16.172 -23.375 1 95.12 41 LEU B CA 1
ATOM 3181 C C . LEU B 1 41 ? 8.68 -15.602 -24.453 1 95.12 41 LEU B C 1
ATOM 3183 O O . LEU B 1 41 ? 8.352 -14.586 -25.078 1 95.12 41 LEU B O 1
ATOM 3187 N N . ILE B 1 42 ? 9.789 -16.266 -24.641 1 94.88 42 ILE B N 1
ATOM 3188 C CA . ILE B 1 42 ? 10.664 -15.883 -25.75 1 94.88 42 ILE B CA 1
ATOM 3189 C C . ILE B 1 42 ? 10.023 -16.297 -27.078 1 94.88 42 ILE B C 1
ATOM 3191 O O . ILE B 1 42 ? 9.938 -15.484 -28.016 1 94.88 42 ILE B O 1
ATOM 3195 N N . LYS B 1 43 ? 9.547 -17.469 -27.078 1 93.31 43 LYS B N 1
ATOM 3196 C CA . LYS B 1 43 ? 8.969 -18.047 -28.297 1 93.31 43 LYS B CA 1
ATOM 3197 C C . LYS B 1 43 ? 7.789 -17.219 -28.797 1 93.31 43 LYS B C 1
ATOM 3199 O O . LYS B 1 43 ? 7.641 -17 -30 1 93.31 43 LYS B O 1
ATOM 3204 N N . PHE B 1 44 ? 6.992 -16.719 -27.891 1 92.44 44 PHE B N 1
ATOM 3205 C CA . PHE B 1 44 ? 5.754 -16.047 -28.281 1 92.44 44 PHE B CA 1
ATOM 3206 C C . PHE B 1 44 ? 5.953 -14.547 -28.344 1 92.44 44 PHE B C 1
ATOM 3208 O O . PHE B 1 44 ? 4.992 -13.797 -28.531 1 92.44 44 PHE B O 1
ATOM 3215 N N . GLY B 1 45 ? 7.172 -14.086 -28.094 1 94.69 45 GLY B N 1
ATOM 3216 C CA . GLY B 1 45 ? 7.52 -12.688 -28.328 1 94.69 45 GLY B CA 1
ATOM 3217 C C . GLY B 1 45 ? 7.148 -11.781 -27.172 1 94.69 45 GLY B C 1
ATOM 3218 O O . GLY B 1 45 ? 7.242 -10.555 -27.281 1 94.69 45 GLY B O 1
ATOM 3219 N N . VAL B 1 46 ? 6.66 -12.328 -26.078 1 96.25 46 VAL B N 1
ATOM 3220 C CA . VAL B 1 46 ? 6.27 -11.516 -24.922 1 96.25 46 VAL B CA 1
ATOM 3221 C C . VAL B 1 46 ? 7.512 -10.898 -24.281 1 96.25 46 VAL B C 1
ATOM 3223 O O . VAL B 1 46 ? 7.547 -9.695 -24.016 1 96.25 46 VAL B O 1
ATOM 3226 N N . ALA B 1 47 ? 8.531 -11.734 -24.031 1 97.44 47 ALA B N 1
ATOM 3227 C CA . ALA B 1 47 ? 9.789 -11.227 -23.469 1 97.44 47 ALA B CA 1
ATOM 3228 C C . ALA B 1 47 ? 10.422 -10.195 -24.406 1 97.44 47 ALA B C 1
ATOM 3230 O O . ALA B 1 47 ? 11.039 -9.234 -23.938 1 97.44 47 ALA B O 1
ATOM 3231 N N . ASP B 1 48 ? 10.203 -10.336 -25.703 1 97.5 48 ASP B N 1
ATOM 3232 C CA . ASP B 1 48 ? 10.797 -9.453 -26.703 1 97.5 48 ASP B CA 1
ATOM 3233 C C . ASP B 1 48 ? 10.305 -8.016 -26.531 1 97.5 48 ASP B C 1
ATOM 3235 O O . ASP B 1 48 ? 11.047 -7.066 -26.797 1 97.5 48 ASP B O 1
ATOM 3239 N N . LYS B 1 49 ? 9.031 -7.887 -26.156 1 97.88 49 LYS B N 1
ATOM 3240 C CA . LYS B 1 49 ? 8.484 -6.551 -25.922 1 97.88 49 LYS B CA 1
ATOM 3241 C C . LYS B 1 49 ? 9.312 -5.789 -24.891 1 97.88 49 LYS B C 1
ATOM 3243 O O . LYS B 1 49 ? 9.516 -4.582 -25.031 1 97.88 49 LYS B O 1
ATOM 3248 N N . VAL B 1 50 ? 9.773 -6.488 -23.875 1 98.69 50 VAL B N 1
ATOM 3249 C CA . VAL B 1 50 ? 10.547 -5.879 -22.797 1 98.69 50 VAL B CA 1
ATOM 3250 C C . VAL B 1 50 ? 11.992 -5.688 -23.25 1 98.69 50 VAL B C 1
ATOM 3252 O O . VAL B 1 50 ? 12.594 -4.637 -23 1 98.69 50 VAL B O 1
ATOM 3255 N N . LEU B 1 51 ? 12.555 -6.711 -23.922 1 98.5 51 LEU B N 1
ATOM 3256 C CA . LEU B 1 51 ? 13.938 -6.66 -24.391 1 98.5 51 LEU B CA 1
ATOM 3257 C C . LEU B 1 51 ? 14.141 -5.508 -25.359 1 98.5 51 LEU B C 1
ATOM 3259 O O . LEU B 1 51 ? 15.195 -4.867 -25.359 1 98.5 51 LEU B O 1
ATOM 3263 N N . LYS B 1 52 ? 13.172 -5.238 -26.188 1 98.5 52 LYS B N 1
ATOM 3264 C CA . LYS B 1 52 ? 13.242 -4.133 -27.141 1 98.5 52 LYS B CA 1
ATOM 3265 C C . LYS B 1 52 ? 13.406 -2.799 -26.406 1 98.5 52 LYS B C 1
ATOM 3267 O O . LYS B 1 52 ? 14.109 -1.905 -26.891 1 98.5 52 LYS B O 1
ATOM 3272 N N . VAL B 1 53 ? 12.688 -2.658 -25.281 1 98.69 53 VAL B N 1
ATOM 3273 C CA . VAL B 1 53 ? 12.828 -1.449 -24.484 1 98.69 53 VAL B CA 1
ATOM 3274 C C . VAL B 1 53 ? 14.266 -1.31 -24 1 98.69 53 VAL B C 1
ATOM 3276 O O . VAL B 1 53 ? 14.844 -0.221 -24.047 1 98.69 53 VAL B O 1
ATOM 3279 N N . LEU B 1 54 ? 14.891 -2.406 -23.516 1 98.69 54 LEU B N 1
ATOM 3280 C CA . LEU B 1 54 ? 16.281 -2.395 -23.062 1 98.69 54 LEU B CA 1
ATOM 3281 C C . LEU B 1 54 ? 17.234 -2.053 -24.203 1 98.69 54 LEU B C 1
ATOM 3283 O O . LEU B 1 54 ? 18.156 -1.26 -24.031 1 98.69 54 LEU B O 1
ATOM 3287 N N . GLU B 1 55 ? 16.969 -2.658 -25.328 1 98.56 55 GLU B N 1
ATOM 3288 C CA . GLU B 1 55 ? 17.812 -2.434 -26.5 1 98.56 55 GLU B CA 1
ATOM 3289 C C . GLU B 1 55 ? 17.766 -0.976 -26.953 1 98.56 55 GLU B C 1
ATOM 3291 O O . GLU B 1 55 ? 18.797 -0.364 -27.234 1 98.56 55 GLU B O 1
ATOM 3296 N N . THR B 1 56 ? 16.562 -0.455 -27.031 1 98.38 56 THR B N 1
ATOM 3297 C CA . THR B 1 56 ? 16.375 0.932 -27.438 1 98.38 56 THR B CA 1
ATOM 3298 C C . THR B 1 56 ? 17.109 1.879 -26.5 1 98.38 56 THR B C 1
ATOM 3300 O O . THR B 1 56 ? 17.641 2.906 -26.938 1 98.38 56 THR B O 1
ATOM 3303 N N . ALA B 1 57 ? 17.188 1.53 -25.266 1 98.38 57 ALA B N 1
ATOM 3304 C CA . ALA B 1 57 ? 17.828 2.367 -24.25 1 98.38 57 ALA B CA 1
ATOM 3305 C C . ALA B 1 57 ? 19.297 1.997 -24.094 1 98.38 57 ALA B C 1
ATOM 3307 O O . ALA B 1 57 ? 20 2.57 -23.25 1 98.38 57 ALA B O 1
ATOM 3308 N N . SER B 1 58 ? 19.781 1.01 -24.797 1 98.5 58 SER B N 1
ATOM 3309 C CA . SER B 1 58 ? 21.172 0.543 -24.781 1 98.5 58 SER B CA 1
ATOM 3310 C C . SER B 1 58 ? 21.547 -0.004 -23.406 1 98.5 58 SER B C 1
ATOM 3312 O O . SER B 1 58 ? 22.641 0.252 -22.906 1 98.5 58 SER B O 1
ATOM 3314 N N . VAL B 1 59 ? 20.641 -0.66 -22.719 1 98.62 59 VAL B N 1
ATOM 3315 C CA . VAL B 1 59 ? 20.922 -1.382 -21.484 1 98.62 59 VAL B CA 1
ATOM 3316 C C . VAL B 1 59 ? 21.391 -2.799 -21.812 1 98.62 59 VAL B C 1
ATOM 3318 O O . VAL B 1 59 ? 20.641 -3.586 -22.406 1 98.62 59 VAL B O 1
ATOM 3321 N N . PRO B 1 60 ? 22.609 -3.131 -21.469 1 98.75 60 PRO B N 1
ATOM 3322 C CA . PRO B 1 60 ? 23.078 -4.484 -21.766 1 98.75 60 PRO B CA 1
ATOM 3323 C C . PRO B 1 60 ? 22.375 -5.551 -20.938 1 98.75 60 PRO B C 1
ATOM 3325 O O . PRO B 1 60 ? 22 -5.293 -19.781 1 98.75 60 PRO B O 1
ATOM 3328 N N . TYR B 1 61 ? 22.234 -6.738 -21.484 1 98.75 61 TYR B N 1
ATOM 3329 C CA . TYR B 1 61 ? 21.594 -7.82 -20.75 1 98.75 61 TYR B CA 1
ATOM 3330 C C . TYR B 1 61 ? 22.047 -9.18 -21.281 1 98.75 61 TYR B C 1
ATOM 3332 O O . TYR B 1 61 ? 22.578 -9.273 -22.391 1 98.75 61 TYR B O 1
ATOM 3340 N N . GLU B 1 62 ? 21.953 -10.211 -20.469 1 98.69 62 GLU B N 1
ATOM 3341 C CA . GLU B 1 62 ? 21.984 -11.633 -20.812 1 98.69 62 GLU B CA 1
ATOM 3342 C C . GLU B 1 62 ? 20.672 -12.312 -20.453 1 98.69 62 GLU B C 1
ATOM 3344 O O . GLU B 1 62 ? 19.953 -11.867 -19.547 1 98.69 62 GLU B O 1
ATOM 3349 N N . VAL B 1 63 ? 20.344 -13.383 -21.219 1 98.56 63 VAL B N 1
ATOM 3350 C CA . VAL B 1 63 ? 19.047 -14.031 -21 1 98.56 63 VAL B CA 1
ATOM 3351 C C . VAL B 1 63 ? 19.266 -15.422 -20.406 1 98.56 63 VAL B C 1
ATOM 3353 O O . VAL B 1 63 ? 20.094 -16.203 -20.906 1 98.56 63 VAL B O 1
ATOM 3356 N N . PHE B 1 64 ? 18.656 -15.695 -19.297 1 98.56 64 PHE B N 1
ATOM 3357 C CA . PHE B 1 64 ? 18.469 -17.031 -18.734 1 98.56 64 PHE B CA 1
ATOM 3358 C C . PHE B 1 64 ? 17 -17.453 -18.875 1 98.56 64 PHE B C 1
ATOM 3360 O O . PHE B 1 64 ? 16.141 -16.984 -18.125 1 98.56 64 PHE B O 1
ATOM 3367 N N . SER B 1 65 ? 16.703 -18.375 -19.766 1 96.88 65 SER B N 1
ATOM 3368 C CA . SER B 1 65 ? 15.32 -18.703 -20.094 1 96.88 65 SER B CA 1
ATOM 3369 C C . SER B 1 65 ? 14.992 -20.141 -19.734 1 96.88 65 SER B C 1
ATOM 3371 O O . SER B 1 65 ? 13.984 -20.688 -20.203 1 96.88 65 SER B O 1
ATOM 3373 N N . ASP B 1 66 ? 15.797 -20.75 -18.938 1 94 66 ASP B N 1
ATOM 3374 C CA . ASP B 1 66 ? 15.602 -22.156 -18.641 1 94 66 ASP B CA 1
ATOM 3375 C C . ASP B 1 66 ? 14.805 -22.328 -17.344 1 94 66 ASP B C 1
ATOM 3377 O O . ASP B 1 66 ? 15.164 -23.156 -16.5 1 94 66 ASP B O 1
ATOM 3381 N N . VAL B 1 67 ? 13.867 -21.469 -17.109 1 94.56 67 VAL B N 1
ATOM 3382 C CA . VAL B 1 67 ? 12.977 -21.578 -15.961 1 94.56 67 VAL B CA 1
ATOM 3383 C C . VAL B 1 67 ? 11.758 -22.438 -16.328 1 94.56 67 VAL B C 1
ATOM 3385 O O . VAL B 1 67 ? 11.117 -22.188 -17.359 1 94.56 67 VAL B O 1
ATOM 3388 N N . LYS B 1 68 ? 11.484 -23.391 -15.547 1 89.62 68 LYS B N 1
ATOM 3389 C CA . LYS B 1 68 ? 10.305 -24.25 -15.742 1 89.62 68 LYS B CA 1
ATOM 3390 C C . LYS B 1 68 ? 9.18 -23.859 -14.789 1 89.62 68 LYS B C 1
ATOM 3392 O O . LYS B 1 68 ? 9.43 -23.25 -13.742 1 89.62 68 LYS B O 1
ATOM 3397 N N . PRO B 1 69 ? 7.883 -24.188 -15.227 1 87.06 69 PRO B N 1
ATOM 3398 C CA . PRO B 1 69 ? 6.828 -24.094 -14.211 1 87.06 69 PRO B CA 1
ATOM 3399 C C . PRO B 1 69 ? 7.145 -24.906 -12.961 1 87.06 69 PRO B C 1
ATOM 3401 O O . PRO B 1 69 ? 7.734 -25.984 -13.047 1 87.06 69 PRO B O 1
ATOM 3404 N N . ASN B 1 70 ? 6.812 -24.438 -11.812 1 89.38 70 ASN B N 1
ATOM 3405 C CA . ASN B 1 70 ? 7.23 -25.047 -10.555 1 89.38 70 ASN B CA 1
ATOM 3406 C C . ASN B 1 70 ? 8.75 -25.156 -10.461 1 89.38 70 ASN B C 1
ATOM 3408 O O . ASN B 1 70 ? 9.281 -26.266 -10.414 1 89.38 70 ASN B O 1
ATOM 3412 N N . PRO B 1 71 ? 9.359 -23.969 -10.391 1 94.44 71 PRO B N 1
ATOM 3413 C CA . PRO B 1 71 ? 10.82 -23.953 -10.516 1 94.44 71 PRO B CA 1
ATOM 3414 C C . PRO B 1 71 ? 11.516 -24.812 -9.461 1 94.44 71 PRO B C 1
ATOM 3416 O O . PRO B 1 71 ? 11.078 -24.859 -8.305 1 94.44 71 PRO B O 1
ATOM 3419 N N . THR B 1 72 ? 12.648 -25.453 -9.844 1 95.38 72 THR B N 1
ATOM 3420 C CA . THR B 1 72 ? 13.336 -26.438 -9.023 1 95.38 72 THR B CA 1
ATOM 3421 C C . THR B 1 72 ? 14.633 -25.875 -8.461 1 95.38 72 THR B C 1
ATOM 3423 O O . THR B 1 72 ? 15.078 -24.812 -8.883 1 95.38 72 THR B O 1
ATOM 3426 N N . VAL B 1 73 ? 15.195 -26.656 -7.539 1 97.38 73 VAL B N 1
ATOM 3427 C CA . VAL B 1 73 ? 16.531 -26.375 -7.008 1 97.38 73 VAL B CA 1
ATOM 3428 C C . VAL B 1 73 ? 17.531 -26.312 -8.156 1 97.38 73 VAL B C 1
ATOM 3430 O O . VAL B 1 73 ? 18.391 -25.422 -8.188 1 97.38 73 VAL B O 1
ATOM 3433 N N . ALA B 1 74 ? 17.375 -27.188 -9.102 1 96.88 74 ALA B N 1
ATOM 3434 C CA . ALA B 1 74 ? 18.281 -27.234 -10.25 1 96.88 74 ALA B CA 1
ATOM 3435 C C . ALA B 1 74 ? 18.172 -25.953 -11.078 1 96.88 74 ALA B C 1
ATOM 3437 O O . ALA B 1 74 ? 19.172 -25.438 -11.555 1 96.88 74 ALA B O 1
ATOM 3438 N N . ASN B 1 75 ? 17 -25.438 -11.297 1 97 75 ASN B N 1
ATOM 3439 C CA . ASN B 1 75 ? 16.797 -24.188 -12.008 1 97 75 ASN B CA 1
ATOM 3440 C C . ASN B 1 75 ? 17.516 -23.031 -11.328 1 97 75 ASN B C 1
ATOM 3442 O O . ASN B 1 75 ? 18.156 -22.219 -11.992 1 97 75 ASN B O 1
ATOM 3446 N N . VAL B 1 76 ? 17.375 -22.969 -10.008 1 98.38 76 VAL B N 1
ATOM 3447 C CA . VAL B 1 76 ? 17.984 -21.891 -9.234 1 98.38 76 VAL B CA 1
ATOM 3448 C C . VAL B 1 76 ? 19.5 -21.953 -9.367 1 98.38 76 VAL B C 1
ATOM 3450 O O . VAL B 1 76 ? 20.156 -20.938 -9.594 1 98.38 76 VAL B O 1
ATOM 3453 N N . LYS B 1 77 ? 20.062 -23.188 -9.25 1 98.25 77 LYS B N 1
ATOM 3454 C CA . LYS B 1 77 ? 21.5 -23.344 -9.352 1 98.25 77 LYS B CA 1
ATOM 3455 C C . LYS B 1 77 ? 22.016 -22.938 -10.734 1 98.25 77 LYS B C 1
ATOM 3457 O O . LYS B 1 77 ? 23.047 -22.281 -10.852 1 98.25 77 LYS B O 1
ATOM 3462 N N . ALA B 1 78 ? 21.297 -23.359 -11.742 1 98.31 78 ALA B N 1
ATOM 3463 C CA . ALA B 1 78 ? 21.656 -22.953 -13.094 1 98.31 78 ALA B CA 1
ATOM 3464 C C . ALA B 1 78 ? 21.594 -21.422 -13.25 1 98.31 78 ALA B C 1
ATOM 3466 O O . ALA B 1 78 ? 22.438 -20.828 -13.914 1 98.31 78 ALA B O 1
ATOM 3467 N N . GLY B 1 79 ? 20.578 -20.812 -12.672 1 98.5 79 GLY B N 1
ATOM 3468 C CA . GLY B 1 79 ? 20.422 -19.359 -12.711 1 98.5 79 GLY B CA 1
ATOM 3469 C C . GLY B 1 79 ? 21.531 -18.625 -11.984 1 98.5 79 GLY B C 1
ATOM 3470 O O . GLY B 1 79 ? 21.969 -17.562 -12.422 1 98.5 79 GLY B O 1
ATOM 3471 N N . LEU B 1 80 ? 21.969 -19.219 -10.852 1 98.62 80 LEU B N 1
ATOM 3472 C CA . LEU B 1 80 ? 23.094 -18.641 -10.109 1 98.62 80 LEU B CA 1
ATOM 3473 C C . LEU B 1 80 ? 24.344 -18.609 -10.969 1 98.62 80 LEU B C 1
ATOM 3475 O O . LEU B 1 80 ? 25.078 -17.609 -10.969 1 98.62 80 LEU B O 1
ATOM 3479 N N . GLN B 1 81 ? 24.562 -19.703 -11.664 1 98.56 81 GLN B N 1
ATOM 3480 C CA . GLN B 1 81 ? 25.719 -19.766 -12.562 1 98.56 81 GLN B CA 1
ATOM 3481 C C . GLN B 1 81 ? 25.594 -18.734 -13.68 1 98.56 81 GLN B C 1
ATOM 3483 O O . GLN B 1 81 ? 26.578 -18.062 -14.023 1 98.56 81 GLN B O 1
ATOM 3488 N N . ALA B 1 82 ? 24.438 -18.625 -14.227 1 98.69 82 ALA B N 1
ATOM 3489 C CA . ALA B 1 82 ? 24.203 -17.656 -15.297 1 98.69 82 ALA B CA 1
ATOM 3490 C C . ALA B 1 82 ? 24.422 -16.219 -14.812 1 98.69 82 ALA B C 1
ATOM 3492 O O . ALA B 1 82 ? 25 -15.406 -15.523 1 98.69 82 ALA B O 1
ATOM 3493 N N . PHE B 1 83 ? 23.906 -15.914 -13.641 1 98.75 83 PHE B N 1
ATOM 3494 C CA . PHE B 1 83 ? 24.094 -14.578 -13.078 1 98.75 83 PHE B CA 1
ATOM 3495 C C . PHE B 1 83 ? 25.562 -14.258 -12.906 1 98.75 83 PHE B C 1
ATOM 3497 O O . PHE B 1 83 ? 26.031 -13.188 -13.312 1 98.75 83 PHE B O 1
ATOM 3504 N N . ALA B 1 84 ? 26.25 -15.172 -12.281 1 98.56 84 ALA B N 1
ATOM 3505 C CA . ALA B 1 84 ? 27.688 -14.984 -12.039 1 98.56 84 ALA B CA 1
ATOM 3506 C C . ALA B 1 84 ? 28.438 -14.781 -13.352 1 98.56 84 ALA B C 1
ATOM 3508 O O . ALA B 1 84 ? 29.328 -13.93 -13.438 1 98.56 84 ALA B O 1
ATOM 3509 N N . ALA B 1 85 ? 28.109 -15.562 -14.344 1 98.56 85 ALA B N 1
ATOM 3510 C CA . ALA B 1 85 ? 28.797 -15.523 -15.633 1 98.56 85 ALA B CA 1
ATOM 3511 C C . ALA B 1 85 ? 28.469 -14.242 -16.391 1 98.56 85 ALA B C 1
ATOM 3513 O O . ALA B 1 85 ? 29.297 -13.75 -17.172 1 98.56 85 ALA B O 1
ATOM 3514 N N . SER B 1 86 ? 27.359 -13.672 -16.172 1 98.38 86 SER B N 1
ATOM 3515 C CA . SER B 1 86 ? 26.875 -12.539 -16.953 1 98.38 86 SER B CA 1
ATOM 3516 C C . SER B 1 86 ? 27.562 -11.242 -16.531 1 98.38 86 SER B C 1
ATOM 3518 O O . SER B 1 86 ? 27.672 -10.312 -17.344 1 98.38 86 SER B O 1
ATOM 3520 N N . GLY B 1 87 ? 27.922 -11.148 -15.234 1 98.12 87 GLY B N 1
ATOM 3521 C CA . GLY B 1 87 ? 28.406 -9.883 -14.703 1 98.12 87 GLY B CA 1
ATOM 3522 C C . GLY B 1 87 ? 27.312 -8.867 -14.461 1 98.12 87 GLY B C 1
ATOM 3523 O O . GLY B 1 87 ? 27.578 -7.672 -14.344 1 98.12 87 GLY B O 1
ATOM 3524 N N . ALA B 1 88 ? 26.109 -9.32 -14.438 1 98.75 88 ALA B N 1
ATOM 3525 C CA . ALA B 1 88 ? 24.953 -8.445 -14.211 1 98.75 88 ALA B CA 1
ATOM 3526 C C . ALA B 1 88 ? 24.938 -7.918 -12.781 1 98.75 88 ALA B C 1
ATOM 3528 O O . ALA B 1 88 ? 25.5 -8.539 -11.875 1 98.75 88 ALA B O 1
ATOM 3529 N N . ASP B 1 89 ? 24.328 -6.75 -12.609 1 98.81 89 ASP B N 1
ATOM 3530 C CA . ASP B 1 89 ? 24.203 -6.191 -11.266 1 98.81 89 ASP B CA 1
ATOM 3531 C C . ASP B 1 89 ? 22.75 -6.105 -10.836 1 98.81 89 ASP B C 1
ATOM 3533 O O . ASP B 1 89 ? 22.453 -5.641 -9.734 1 98.81 89 ASP B O 1
ATOM 3537 N N . PHE B 1 90 ? 21.828 -6.48 -11.664 1 98.88 90 PHE B N 1
ATOM 3538 C CA . PHE B 1 90 ? 20.438 -6.625 -11.258 1 98.88 90 PHE B CA 1
ATOM 3539 C C . PHE B 1 90 ? 19.75 -7.707 -12.078 1 98.88 90 PHE B C 1
ATOM 3541 O O . PHE B 1 90 ? 20.297 -8.18 -13.078 1 98.88 90 PHE B O 1
ATOM 3548 N N . ILE B 1 91 ? 18.594 -8.172 -11.625 1 98.94 91 ILE B N 1
ATOM 3549 C CA . ILE B 1 91 ? 17.781 -9.188 -12.305 1 98.94 91 ILE B CA 1
ATOM 3550 C C . ILE B 1 91 ? 16.5 -8.562 -12.844 1 98.94 91 ILE B C 1
ATOM 3552 O O . ILE B 1 91 ? 15.828 -7.812 -12.141 1 98.94 91 ILE B O 1
ATOM 3556 N N . LEU B 1 92 ? 16.266 -8.742 -14.078 1 98.94 92 LEU B N 1
ATOM 3557 C CA . LEU B 1 92 ? 14.977 -8.414 -14.695 1 98.94 92 LEU B CA 1
ATOM 3558 C C . LEU B 1 92 ? 14.125 -9.672 -14.867 1 98.94 92 LEU B C 1
ATOM 3560 O O . LEU B 1 92 ? 14.383 -10.484 -15.766 1 98.94 92 LEU B O 1
ATOM 3564 N N . ALA B 1 93 ? 13.148 -9.812 -14.016 1 98.88 93 ALA B N 1
ATOM 3565 C CA . ALA B 1 93 ? 12.305 -11 -14.008 1 98.88 93 ALA B CA 1
ATOM 3566 C C . ALA B 1 93 ? 11.07 -10.805 -14.883 1 98.88 93 ALA B C 1
ATOM 3568 O O . ALA B 1 93 ? 10.227 -9.953 -14.586 1 98.88 93 ALA B O 1
ATOM 3569 N N . ILE B 1 94 ? 10.977 -11.523 -15.953 1 98.69 94 ILE B N 1
ATOM 3570 C CA . ILE B 1 94 ? 9.844 -11.445 -16.875 1 98.69 94 ILE B CA 1
ATOM 3571 C C . ILE B 1 94 ? 9.094 -12.773 -16.875 1 98.69 94 ILE B C 1
ATOM 3573 O O . ILE B 1 94 ? 9.633 -13.797 -17.312 1 98.69 94 ILE B O 1
ATOM 3577 N N . GLY B 1 95 ? 7.895 -12.797 -16.391 1 97.56 95 GLY B N 1
ATOM 3578 C CA . GLY B 1 95 ? 7.133 -14.031 -16.438 1 97.56 95 GLY B CA 1
ATOM 3579 C C . GLY B 1 95 ? 6.148 -14.164 -15.289 1 97.56 95 GLY B C 1
ATOM 3580 O O . GLY B 1 95 ? 5.773 -13.164 -14.664 1 97.56 95 GLY B O 1
ATOM 3581 N N . GLY B 1 96 ? 5.652 -15.336 -15.133 1 94.69 96 GLY B N 1
ATOM 3582 C CA . GLY B 1 96 ? 4.785 -15.617 -14 1 94.69 96 GLY B CA 1
ATOM 3583 C C . GLY B 1 96 ? 5.547 -15.883 -12.719 1 94.69 96 GLY B C 1
ATOM 3584 O O . GLY B 1 96 ? 6.668 -15.398 -12.547 1 94.69 96 GLY B O 1
ATOM 3585 N N . GLY B 1 97 ? 4.895 -16.562 -11.828 1 95.5 97 GLY B N 1
ATOM 3586 C CA . GLY B 1 97 ? 5.469 -16.859 -10.523 1 95.5 97 GLY B CA 1
ATOM 3587 C C . GLY B 1 97 ? 6.77 -17.625 -10.602 1 95.5 97 GLY B C 1
ATOM 3588 O O . GLY B 1 97 ? 7.699 -17.375 -9.836 1 95.5 97 GLY B O 1
ATOM 3589 N N . SER B 1 98 ? 6.867 -18.531 -11.547 1 95.88 98 SER B N 1
ATOM 3590 C CA . SER B 1 98 ? 8.047 -19.375 -11.633 1 95.88 98 SER B CA 1
ATOM 3591 C C . SER B 1 98 ? 9.297 -18.562 -11.938 1 95.88 98 SER B C 1
ATOM 3593 O O . SER B 1 98 ? 10.344 -18.75 -11.312 1 95.88 98 SER B O 1
ATOM 3595 N N . SER B 1 99 ? 9.195 -17.625 -12.914 1 97.94 99 SER B N 1
ATOM 3596 C CA . SER B 1 99 ? 10.328 -16.781 -13.281 1 97.94 99 SER B CA 1
ATOM 3597 C C . SER B 1 99 ? 10.719 -15.852 -12.148 1 97.94 99 SER B C 1
ATOM 3599 O O . SER B 1 99 ? 11.898 -15.68 -11.844 1 97.94 99 SER B O 1
ATOM 3601 N N . ILE B 1 100 ? 9.758 -15.297 -11.516 1 98.62 100 ILE B N 1
ATOM 3602 C CA . ILE B 1 100 ? 10.023 -14.32 -10.461 1 98.62 100 ILE B CA 1
ATOM 3603 C C . ILE B 1 100 ? 10.531 -15.031 -9.211 1 98.62 100 ILE B C 1
ATOM 3605 O O . ILE B 1 100 ? 11.453 -14.547 -8.547 1 98.62 100 ILE B O 1
ATOM 3609 N N . ASP B 1 101 ? 9.961 -16.188 -8.875 1 98.31 101 ASP B N 1
ATOM 3610 C CA . ASP B 1 101 ? 10.438 -16.953 -7.73 1 98.31 101 ASP B CA 1
ATOM 3611 C C . ASP B 1 101 ? 11.883 -17.391 -7.93 1 98.31 101 ASP B C 1
ATOM 3613 O O . ASP B 1 101 ? 12.695 -17.312 -7.004 1 98.31 101 ASP B O 1
ATOM 3617 N N . THR B 1 102 ? 12.164 -17.875 -9.148 1 98.62 102 THR B N 1
ATOM 3618 C CA . THR B 1 102 ? 13.539 -18.234 -9.469 1 98.62 102 THR B CA 1
ATOM 3619 C C . THR B 1 102 ? 14.469 -17.031 -9.297 1 98.62 102 THR B C 1
ATOM 3621 O O . THR B 1 102 ? 15.555 -17.172 -8.727 1 98.62 102 THR B O 1
ATOM 3624 N N . SER B 1 103 ? 14.047 -15.898 -9.766 1 98.88 103 SER B N 1
ATOM 3625 C CA . SER B 1 103 ? 14.82 -14.664 -9.648 1 98.88 103 SER B CA 1
ATOM 3626 C C . SER B 1 103 ? 15.086 -14.312 -8.188 1 98.88 103 SER B C 1
ATOM 3628 O O . SER B 1 103 ? 16.203 -13.906 -7.84 1 98.88 103 SER B O 1
ATOM 3630 N N . LYS B 1 104 ? 14.078 -14.461 -7.367 1 98.75 104 LYS B N 1
ATOM 3631 C CA . LYS B 1 104 ? 14.227 -14.172 -5.941 1 98.75 104 LYS B CA 1
ATOM 3632 C C . LYS B 1 104 ? 15.266 -15.078 -5.301 1 98.75 104 LYS B C 1
ATOM 3634 O O . LYS B 1 104 ? 16.109 -14.617 -4.535 1 98.75 104 LYS B O 1
ATOM 3639 N N . ALA B 1 105 ? 15.195 -16.359 -5.613 1 98.69 105 ALA B N 1
ATOM 3640 C CA . ALA B 1 105 ? 16.172 -17.297 -5.066 1 98.69 105 ALA B CA 1
ATOM 3641 C C . ALA B 1 105 ? 17.578 -16.969 -5.531 1 98.69 105 ALA B C 1
ATOM 3643 O O . ALA B 1 105 ? 18.516 -16.938 -4.727 1 98.69 105 ALA B O 1
ATOM 3644 N N . ILE B 1 106 ? 17.734 -16.672 -6.852 1 98.81 106 ILE B N 1
ATOM 3645 C CA . ILE B 1 106 ? 19.031 -16.312 -7.41 1 98.81 106 ILE B CA 1
ATOM 3646 C C . ILE B 1 106 ? 19.562 -15.07 -6.691 1 98.81 106 ILE B C 1
ATOM 3648 O O . ILE B 1 106 ? 20.703 -15.055 -6.234 1 98.81 106 ILE B O 1
ATOM 3652 N N . GLY B 1 107 ? 18.734 -14.031 -6.566 1 98.81 107 GLY B N 1
ATOM 3653 C CA . GLY B 1 107 ? 19.156 -12.773 -5.965 1 98.81 107 GLY B CA 1
ATOM 3654 C C . GLY B 1 107 ? 19.547 -12.914 -4.508 1 98.81 107 GLY B C 1
ATOM 3655 O O . GLY B 1 107 ? 20.594 -12.406 -4.09 1 98.81 107 GLY B O 1
ATOM 3656 N N . ILE B 1 108 ? 18.75 -13.625 -3.711 1 98.69 108 ILE B N 1
ATOM 3657 C CA . ILE B 1 108 ? 18.984 -13.82 -2.283 1 98.69 108 ILE B CA 1
ATOM 3658 C C . ILE B 1 108 ? 20.281 -14.586 -2.072 1 98.69 108 ILE B C 1
ATOM 3660 O O . ILE B 1 108 ? 21.141 -14.172 -1.277 1 98.69 108 ILE B O 1
ATOM 3664 N N . ILE B 1 109 ? 20.469 -15.672 -2.812 1 98.75 109 ILE B N 1
ATOM 3665 C CA . ILE B 1 109 ? 21.625 -16.531 -2.605 1 98.75 109 ILE B CA 1
ATOM 3666 C C . ILE B 1 109 ? 22.891 -15.797 -3.041 1 98.75 109 ILE B C 1
ATOM 3668 O O . ILE B 1 109 ? 23.938 -15.922 -2.406 1 98.75 109 ILE B O 1
ATOM 3672 N N . THR B 1 110 ? 22.797 -15.023 -4.117 1 98.75 110 THR B N 1
ATOM 3673 C CA . THR B 1 110 ? 23.953 -14.266 -4.594 1 98.75 110 THR B CA 1
ATOM 3674 C C . THR B 1 110 ? 24.516 -13.383 -3.486 1 98.75 110 THR B C 1
ATOM 3676 O O . THR B 1 110 ? 25.719 -13.32 -3.287 1 98.75 110 THR B O 1
ATOM 3679 N N . ASN B 1 111 ? 23.625 -12.734 -2.729 1 98.31 111 ASN B N 1
ATOM 3680 C CA . ASN B 1 111 ? 24.062 -11.82 -1.681 1 98.31 111 ASN B CA 1
ATOM 3681 C C . ASN B 1 111 ? 24.141 -12.516 -0.324 1 98.31 111 ASN B C 1
ATOM 3683 O O . ASN B 1 111 ? 24.578 -11.914 0.662 1 98.31 111 ASN B O 1
ATOM 3687 N N . ASN B 1 112 ? 23.703 -13.742 -0.204 1 98.25 112 ASN B N 1
ATOM 3688 C CA . ASN B 1 112 ? 23.766 -14.578 0.985 1 98.25 112 ASN B CA 1
ATOM 3689 C C . ASN B 1 112 ? 24.219 -16 0.644 1 98.25 112 ASN B C 1
ATOM 3691 O O . ASN B 1 112 ? 23.453 -16.953 0.787 1 98.25 112 ASN B O 1
ATOM 3695 N N . PRO B 1 113 ? 25.469 -16.203 0.333 1 98.12 113 PRO B N 1
ATOM 3696 C CA . PRO B 1 113 ? 25.969 -17.438 -0.258 1 98.12 113 PRO B CA 1
ATOM 3697 C C . PRO B 1 113 ? 25.906 -18.625 0.705 1 98.12 113 PRO B C 1
ATOM 3699 O O . PRO B 1 113 ? 26.062 -19.766 0.287 1 98.12 113 PRO B O 1
ATOM 3702 N N . GLU B 1 114 ? 25.688 -18.406 1.979 1 97.94 114 GLU B N 1
ATOM 3703 C CA . GLU B 1 114 ? 25.547 -19.5 2.939 1 97.94 114 GLU B CA 1
ATOM 3704 C C . GLU B 1 114 ? 24.281 -20.312 2.65 1 97.94 114 GLU B C 1
ATOM 3706 O O . GLU B 1 114 ? 24.141 -21.438 3.15 1 97.94 114 GLU B O 1
ATOM 3711 N N . PHE B 1 115 ? 23.406 -19.812 1.758 1 98.38 115 PHE B N 1
ATOM 3712 C CA . PHE B 1 115 ? 22.188 -20.516 1.401 1 98.38 115 PHE B CA 1
ATOM 3713 C C . PHE B 1 115 ? 22.297 -21.141 0.011 1 98.38 115 PHE B C 1
ATOM 3715 O O . PHE B 1 115 ? 21.281 -21.391 -0.646 1 98.38 115 PHE B O 1
ATOM 3722 N N . SER B 1 116 ? 23.469 -21.422 -0.455 1 97.88 116 SER B N 1
ATOM 3723 C CA . SER B 1 116 ? 23.734 -21.891 -1.809 1 97.88 116 SER B CA 1
ATOM 3724 C C . SER B 1 116 ? 23.156 -23.281 -2.039 1 97.88 116 SER B C 1
ATOM 3726 O O . SER B 1 116 ? 23.016 -23.719 -3.184 1 97.88 116 SER B O 1
ATOM 3728 N N . ASP B 1 117 ? 22.797 -24.016 -1.014 1 97.62 117 ASP B N 1
ATOM 3729 C CA . ASP B 1 117 ? 22.156 -25.328 -1.154 1 97.62 117 ASP B CA 1
ATOM 3730 C C . ASP B 1 117 ? 20.688 -25.172 -1.554 1 97.62 117 ASP B C 1
ATOM 3732 O O . ASP B 1 117 ? 20.031 -26.156 -1.924 1 97.62 117 ASP B O 1
ATOM 3736 N N . VAL B 1 118 ? 20.078 -23.969 -1.54 1 97.75 118 VAL B N 1
ATOM 3737 C CA . VAL B 1 118 ? 18.734 -23.578 -1.952 1 97.75 118 VAL B CA 1
ATOM 3738 C C . VAL B 1 118 ? 17.703 -24.094 -0.944 1 97.75 118 VAL B C 1
ATOM 3740 O O . VAL B 1 118 ? 16.797 -23.359 -0.538 1 97.75 118 VAL B O 1
ATOM 3743 N N . VAL B 1 119 ? 17.781 -25.281 -0.475 1 97.06 119 VAL B N 1
ATOM 3744 C CA . VAL B 1 119 ? 16.781 -25.922 0.368 1 97.06 119 VAL B CA 1
ATOM 3745 C C . VAL B 1 119 ? 16.719 -25.234 1.727 1 97.06 119 VAL B C 1
ATOM 3747 O O . VAL B 1 119 ? 15.672 -25.203 2.373 1 97.06 119 VAL B O 1
ATOM 3750 N N . SER B 1 120 ? 17.875 -24.609 2.127 1 97.06 120 SER B N 1
ATOM 3751 C CA . SER B 1 120 ? 17.953 -23.922 3.41 1 97.06 120 SER B CA 1
ATOM 3752 C C . SER B 1 120 ? 17.141 -22.641 3.387 1 97.06 120 SER B C 1
ATOM 3754 O O . SER B 1 120 ? 16.938 -22 4.426 1 97.06 120 SER B O 1
ATOM 3756 N N . LEU B 1 121 ? 16.641 -22.234 2.209 1 97.06 121 LEU B N 1
ATOM 3757 C CA . LEU B 1 121 ? 15.812 -21.031 2.088 1 97.06 121 LEU B CA 1
ATOM 3758 C C . LEU B 1 121 ? 14.391 -21.297 2.588 1 97.06 121 LEU B C 1
ATOM 3760 O O . LEU B 1 121 ? 13.625 -20.359 2.805 1 97.06 121 LEU B O 1
ATOM 3764 N N . GLU B 1 122 ? 13.938 -22.516 2.713 1 94.94 122 GLU B N 1
ATOM 3765 C CA . GLU B 1 122 ? 12.562 -22.859 3.084 1 94.94 122 GLU B CA 1
ATOM 3766 C C . GLU B 1 122 ? 12.164 -22.172 4.395 1 94.94 122 GLU B C 1
ATOM 3768 O O . GLU B 1 122 ? 12.961 -22.109 5.332 1 94.94 122 GLU B O 1
ATOM 3773 N N . GLY B 1 123 ? 10.922 -21.734 4.449 1 93.56 123 GLY B N 1
ATOM 3774 C CA . GLY B 1 123 ? 10.469 -21 5.625 1 93.56 123 GLY B CA 1
ATOM 3775 C C . GLY B 1 123 ? 11.055 -19.609 5.711 1 93.56 123 GLY B C 1
ATOM 3776 O O . GLY B 1 123 ? 11.18 -18.922 4.695 1 93.56 123 GLY B O 1
ATOM 3777 N N . VAL B 1 124 ? 11.258 -19.172 6.898 1 93.75 124 VAL B N 1
ATOM 3778 C CA . VAL B 1 124 ? 11.836 -17.859 7.137 1 93.75 124 VAL B CA 1
ATOM 3779 C C . VAL B 1 124 ? 13.352 -17.969 7.305 1 93.75 124 VAL B C 1
ATOM 3781 O O . VAL B 1 124 ? 13.844 -18.094 8.422 1 93.75 124 VAL B O 1
ATOM 3784 N N . ALA B 1 125 ? 14.016 -17.906 6.184 1 94.06 125 ALA B N 1
ATOM 3785 C CA . ALA B 1 125 ? 15.477 -18.016 6.219 1 94.06 125 ALA B CA 1
ATOM 3786 C C . ALA B 1 125 ? 16.094 -16.766 6.84 1 94.06 125 ALA B C 1
ATOM 3788 O O . ALA B 1 125 ? 15.617 -15.656 6.625 1 94.06 125 ALA B O 1
ATOM 3789 N N . ASP B 1 126 ? 17.156 -16.906 7.609 1 93.94 126 ASP B N 1
ATOM 3790 C CA . ASP B 1 126 ? 17.812 -15.805 8.305 1 93.94 126 ASP B CA 1
ATOM 3791 C C . ASP B 1 126 ? 18.859 -15.141 7.406 1 93.94 126 ASP B C 1
ATOM 3793 O O . ASP B 1 126 ? 20.031 -15.07 7.77 1 93.94 126 ASP B O 1
ATOM 3797 N N . THR B 1 127 ? 18.406 -14.695 6.25 1 96.19 127 THR B N 1
ATOM 3798 C CA . THR B 1 127 ? 19.312 -13.992 5.359 1 96.19 127 THR B CA 1
ATOM 3799 C C . THR B 1 127 ? 19.703 -12.633 5.941 1 96.19 127 THR B C 1
ATOM 3801 O O . THR B 1 127 ? 18.891 -11.969 6.578 1 96.19 127 THR B O 1
ATOM 3804 N N . LYS B 1 128 ? 20.922 -12.242 5.715 1 94 128 LYS B N 1
ATOM 3805 C CA . LYS B 1 128 ? 21.438 -11.023 6.332 1 94 128 LYS B CA 1
ATOM 3806 C C . LYS B 1 128 ? 21.391 -9.852 5.355 1 94 128 LYS B C 1
ATOM 3808 O O . LYS B 1 128 ? 21.219 -8.703 5.762 1 94 128 LYS B O 1
ATOM 3813 N N . ASN B 1 129 ? 21.594 -10.242 4.117 1 96.19 129 ASN B N 1
ATOM 3814 C CA . ASN B 1 129 ? 21.719 -9.195 3.111 1 96.19 129 ASN B CA 1
ATOM 3815 C C . ASN B 1 129 ? 20.5 -9.156 2.193 1 96.19 129 ASN B C 1
ATOM 3817 O O . ASN B 1 129 ? 19.906 -10.188 1.908 1 96.19 129 ASN B O 1
ATOM 3821 N N . LYS B 1 130 ? 20.188 -7.926 1.734 1 96.06 130 LYS B N 1
ATOM 3822 C CA . LYS B 1 130 ? 19.156 -7.773 0.717 1 96.06 130 LYS B CA 1
ATOM 3823 C C . LYS B 1 130 ? 19.531 -8.516 -0.564 1 96.06 130 LYS B C 1
ATOM 3825 O O . LYS B 1 130 ? 20.703 -8.633 -0.897 1 96.06 130 LYS B O 1
ATOM 3830 N N . SER B 1 131 ? 18.516 -8.984 -1.266 1 98 131 SER B N 1
ATOM 3831 C CA . SER B 1 131 ? 18.688 -9.602 -2.576 1 98 131 SER B CA 1
ATOM 3832 C C . SER B 1 131 ? 19.328 -8.641 -3.57 1 98 131 SER B C 1
ATOM 3834 O O . SER B 1 131 ? 19.234 -7.422 -3.41 1 98 131 SER B O 1
ATOM 3836 N N . VAL B 1 132 ? 20.031 -9.227 -4.594 1 98.38 132 VAL B N 1
ATOM 3837 C CA . VAL B 1 132 ? 20.297 -8.461 -5.805 1 98.38 132 VAL B CA 1
ATOM 3838 C C . VAL B 1 132 ? 19.031 -7.762 -6.27 1 98.38 132 VAL B C 1
ATOM 3840 O O . VAL B 1 132 ? 17.938 -8.352 -6.242 1 98.38 132 VAL B O 1
ATOM 3843 N N . PRO B 1 133 ? 19.141 -6.461 -6.633 1 98.56 133 PRO B N 1
ATOM 3844 C CA . PRO B 1 133 ? 17.922 -5.773 -7.051 1 98.56 133 PRO B CA 1
ATOM 3845 C C . PRO B 1 133 ? 17.156 -6.523 -8.148 1 98.56 133 PRO B C 1
ATOM 3847 O O . PRO B 1 133 ? 17.766 -6.965 -9.125 1 98.56 133 PRO B O 1
ATOM 3850 N N . ILE B 1 134 ? 15.883 -6.695 -7.945 1 98.88 134 ILE B N 1
ATOM 3851 C CA . ILE B 1 134 ? 15.008 -7.348 -8.914 1 98.88 134 ILE B CA 1
ATOM 3852 C C . ILE B 1 134 ? 13.969 -6.355 -9.422 1 98.88 134 ILE B C 1
ATOM 3854 O O . ILE B 1 134 ? 13.297 -5.688 -8.625 1 98.88 134 ILE B O 1
ATOM 3858 N N . ILE B 1 135 ? 13.859 -6.109 -10.672 1 98.94 135 ILE B N 1
ATOM 3859 C CA . ILE B 1 135 ? 12.727 -5.469 -11.328 1 98.94 135 ILE B CA 1
ATOM 3860 C C . ILE B 1 135 ? 11.828 -6.527 -11.961 1 98.94 135 ILE B C 1
ATOM 3862 O O . ILE B 1 135 ? 12.273 -7.297 -12.82 1 98.94 135 ILE B O 1
ATOM 3866 N N . ALA B 1 136 ? 10.594 -6.602 -11.508 1 98.94 136 ALA B N 1
ATOM 3867 C CA . ALA B 1 136 ? 9.719 -7.699 -11.898 1 98.94 136 ALA B CA 1
ATOM 3868 C C . ALA B 1 136 ? 8.617 -7.215 -12.844 1 98.94 136 ALA B C 1
ATOM 3870 O O . ALA B 1 136 ? 8.008 -6.168 -12.609 1 98.94 136 ALA B O 1
ATOM 3871 N N . LEU B 1 137 ? 8.414 -7.891 -13.938 1 98.88 137 LEU B N 1
ATOM 3872 C CA . LEU B 1 137 ? 7.32 -7.695 -14.8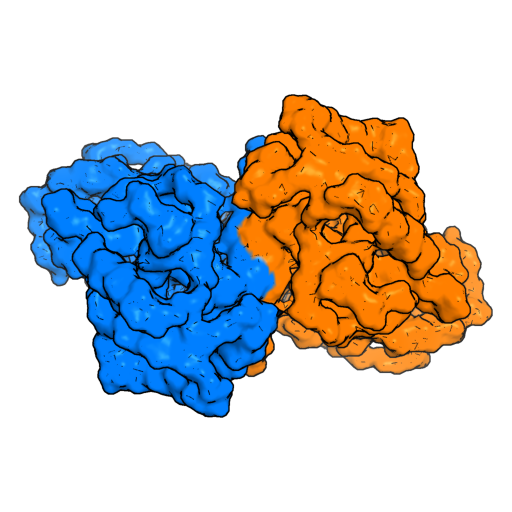91 1 98.88 137 LEU B CA 1
ATOM 3873 C C . LEU B 1 137 ? 6.473 -8.953 -15.008 1 98.88 137 LEU B C 1
ATOM 3875 O O . LEU B 1 137 ? 6.77 -9.828 -15.828 1 98.88 137 LEU B O 1
ATOM 3879 N N . PRO B 1 138 ? 5.406 -9.008 -14.234 1 98.69 138 PRO B N 1
ATOM 3880 C CA . PRO B 1 138 ? 4.574 -10.211 -14.32 1 98.69 138 PRO B CA 1
ATOM 3881 C C . PRO B 1 138 ? 3.869 -10.344 -15.664 1 98.69 138 PRO B C 1
ATOM 3883 O O . PRO B 1 138 ? 3.453 -9.344 -16.25 1 98.69 138 PRO B O 1
ATOM 3886 N N . THR B 1 139 ? 3.738 -11.594 -16.094 1 98.06 139 THR B N 1
ATOM 3887 C CA . THR B 1 139 ? 3.07 -11.852 -17.359 1 98.06 139 THR B CA 1
ATOM 3888 C C . THR B 1 139 ? 1.797 -12.664 -17.141 1 98.06 139 THR B C 1
ATOM 3890 O O . THR B 1 139 ? 1.153 -13.086 -18.109 1 98.06 139 THR B O 1
ATOM 3893 N N . THR B 1 140 ? 1.511 -12.984 -15.914 1 96.88 140 THR B N 1
ATOM 3894 C CA . THR B 1 140 ? 0.242 -13.57 -15.5 1 96.88 140 THR B CA 1
ATOM 3895 C C . THR B 1 140 ? -0.374 -12.773 -14.352 1 96.88 140 THR B C 1
ATOM 3897 O O . THR B 1 140 ? 0.325 -12.039 -13.656 1 96.88 140 THR B O 1
ATOM 3900 N N . ALA B 1 141 ? -1.652 -12.828 -14.266 1 97.81 141 ALA B N 1
ATOM 3901 C CA . ALA B 1 141 ? -2.369 -12.172 -13.172 1 97.81 141 ALA B CA 1
ATOM 3902 C C . ALA B 1 141 ? -2.85 -13.188 -12.141 1 97.81 141 ALA B C 1
ATOM 3904 O O . ALA B 1 141 ? -4.051 -13.445 -12.023 1 97.81 141 ALA B O 1
ATOM 3905 N N . GLY B 1 142 ? -1.883 -13.766 -11.391 1 97.25 142 GLY B N 1
ATOM 3906 C CA . GLY B 1 142 ? -2.258 -14.812 -10.461 1 97.25 142 GLY B CA 1
ATOM 3907 C C . GLY B 1 142 ? -1.455 -14.781 -9.172 1 97.25 142 GLY B C 1
ATOM 3908 O O . GLY B 1 142 ? -1.965 -14.375 -8.125 1 97.25 142 GLY B O 1
ATOM 3909 N N . THR B 1 143 ? -0.179 -14.938 -9.234 1 95.62 143 THR B N 1
ATOM 3910 C CA . THR B 1 143 ? 0.676 -15.203 -8.086 1 95.62 143 THR B CA 1
ATOM 3911 C C . THR B 1 143 ? 1.015 -13.914 -7.348 1 95.62 143 THR B C 1
ATOM 3913 O O . THR B 1 143 ? 1.314 -13.938 -6.152 1 95.62 143 THR B O 1
ATOM 3916 N N . ALA B 1 144 ? 1.064 -12.828 -8.062 1 98.31 144 ALA B N 1
ATOM 3917 C CA . ALA B 1 144 ? 1.47 -11.531 -7.523 1 98.31 144 ALA B CA 1
ATOM 3918 C C . ALA B 1 144 ? 2.889 -11.586 -6.969 1 98.31 144 ALA B C 1
ATOM 3920 O O . ALA B 1 144 ? 3.227 -10.859 -6.035 1 98.31 144 ALA B O 1
ATOM 3921 N N . ALA B 1 145 ? 3.701 -12.453 -7.516 1 98.31 145 ALA B N 1
ATOM 3922 C CA . ALA B 1 145 ? 5.062 -12.641 -7.023 1 98.31 145 ALA B CA 1
ATOM 3923 C C . ALA B 1 145 ? 5.852 -11.336 -7.078 1 98.31 145 ALA B C 1
ATOM 3925 O O . ALA B 1 145 ? 6.805 -11.148 -6.32 1 98.31 145 ALA B O 1
ATOM 3926 N N . GLU B 1 146 ? 5.492 -10.383 -7.895 1 98.75 146 GLU B N 1
ATOM 3927 C CA . GLU B 1 146 ? 6.188 -9.109 -8.07 1 98.75 146 GLU B CA 1
ATOM 3928 C C . GLU B 1 146 ? 6.027 -8.219 -6.844 1 98.75 146 GLU B C 1
ATOM 3930 O O . GLU B 1 146 ? 6.754 -7.234 -6.684 1 98.75 146 GLU B O 1
ATOM 3935 N N . VAL B 1 147 ? 5.086 -8.57 -5.898 1 98.62 147 VAL B N 1
ATOM 3936 C CA . VAL B 1 147 ? 4.863 -7.699 -4.75 1 98.62 147 VAL B CA 1
ATOM 3937 C C . VAL B 1 147 ? 4.879 -8.523 -3.465 1 98.62 147 VAL B C 1
ATOM 3939 O O . VAL B 1 147 ? 4.398 -8.07 -2.424 1 98.62 147 VAL B O 1
ATOM 3942 N N . THR B 1 148 ? 5.363 -9.742 -3.488 1 98.31 148 THR B N 1
ATOM 3943 C CA . THR B 1 148 ? 5.352 -10.586 -2.297 1 98.31 148 THR B CA 1
ATOM 3944 C C . THR B 1 148 ? 6.77 -10.836 -1.797 1 98.31 148 THR B C 1
ATOM 3946 O O . THR B 1 148 ? 7.738 -10.656 -2.541 1 98.31 148 THR B O 1
ATOM 3949 N N . ILE B 1 149 ? 6.898 -11.219 -0.543 1 97.81 149 ILE B N 1
ATOM 3950 C CA . ILE B 1 149 ? 8.172 -11.641 0.029 1 97.81 149 ILE B CA 1
ATOM 3951 C C . ILE B 1 149 ? 8.242 -13.172 0.05 1 97.81 149 ILE B C 1
ATOM 3953 O O . ILE B 1 149 ? 9.109 -13.75 0.702 1 97.81 149 ILE B O 1
ATOM 3957 N N . ASN B 1 150 ? 7.305 -13.828 -0.659 1 96.88 150 ASN B N 1
ATOM 3958 C CA . ASN B 1 150 ? 7.219 -15.281 -0.741 1 96.88 150 ASN B CA 1
ATOM 3959 C C . ASN B 1 150 ? 7.68 -15.797 -2.1 1 96.88 150 ASN B C 1
ATOM 3961 O O . ASN B 1 150 ? 7.465 -15.141 -3.123 1 96.88 150 ASN B O 1
ATOM 3965 N N . TYR B 1 151 ? 8.281 -16.844 -2.107 1 96.38 151 TYR B N 1
ATOM 3966 C CA . TYR B 1 151 ? 8.617 -17.547 -3.338 1 96.38 151 TYR B CA 1
ATOM 3967 C C . TYR B 1 151 ? 8.695 -19.047 -3.096 1 96.38 151 TYR B C 1
ATOM 3969 O O . TYR B 1 151 ? 8.922 -19.5 -1.965 1 96.38 151 TYR B O 1
ATOM 3977 N N . VAL B 1 152 ? 8.383 -19.797 -4.082 1 95.56 152 VAL B N 1
ATOM 3978 C CA . VAL B 1 152 ? 8.266 -21.234 -3.955 1 95.56 152 VAL B CA 1
ATOM 3979 C C . VAL B 1 152 ? 9.266 -21.922 -4.879 1 95.56 152 VAL B C 1
ATOM 3981 O O . VAL B 1 152 ? 9.352 -21.609 -6.066 1 95.56 152 VAL B O 1
ATOM 3984 N N . ILE B 1 153 ? 10.039 -22.812 -4.324 1 95.81 153 ILE B N 1
ATOM 3985 C CA . ILE B 1 153 ? 11.016 -23.609 -5.059 1 95.81 153 ILE B CA 1
ATOM 3986 C C . ILE B 1 153 ? 10.742 -25.094 -4.812 1 95.81 153 ILE B C 1
ATOM 3988 O O . ILE B 1 153 ? 10.484 -25.516 -3.68 1 95.81 153 ILE B O 1
ATOM 3992 N N . THR B 1 154 ? 10.727 -25.844 -5.871 1 94.06 154 THR B N 1
ATOM 3993 C CA . THR B 1 154 ? 10.508 -27.281 -5.754 1 94.06 154 THR B CA 1
ATOM 3994 C C . THR B 1 154 ? 11.812 -28 -5.41 1 94.06 154 THR B C 1
ATOM 3996 O O . THR B 1 154 ? 12.805 -27.875 -6.133 1 94.06 154 THR B O 1
ATOM 3999 N N . ASP B 1 155 ? 11.844 -28.656 -4.277 1 94.56 155 ASP B N 1
ATOM 4000 C CA . ASP B 1 155 ? 12.914 -29.578 -3.914 1 94.56 155 ASP B CA 1
ATOM 4001 C C . ASP B 1 155 ? 12.688 -30.953 -4.543 1 94.56 155 ASP B C 1
ATOM 4003 O O . ASP B 1 155 ? 11.984 -31.797 -3.973 1 94.56 155 ASP B O 1
ATOM 4007 N N . GLU B 1 156 ? 13.305 -31.172 -5.641 1 91.56 156 GLU B N 1
ATOM 4008 C CA . GLU B 1 156 ? 13.078 -32.406 -6.41 1 91.56 156 GLU B CA 1
ATOM 4009 C C . GLU B 1 156 ? 13.508 -33.625 -5.625 1 91.56 156 GLU B C 1
ATOM 4011 O O . GLU B 1 156 ? 12.867 -34.688 -5.699 1 91.56 156 GLU B O 1
ATOM 4016 N N . ALA B 1 157 ? 14.5 -33.531 -4.867 1 92.25 157 ALA B N 1
ATOM 4017 C CA . ALA B 1 157 ? 15.031 -34.656 -4.113 1 92.25 157 ALA B CA 1
ATOM 4018 C C . ALA B 1 157 ? 14.031 -35.156 -3.066 1 92.25 157 ALA B C 1
ATOM 4020 O O . ALA B 1 157 ? 13.898 -36.344 -2.836 1 92.25 157 ALA B O 1
ATOM 4021 N N . ASN B 1 158 ? 13.305 -34.25 -2.494 1 90.81 158 ASN B N 1
ATOM 4022 C CA . ASN B 1 158 ? 12.367 -34.594 -1.435 1 90.81 158 ASN B CA 1
ATOM 4023 C C . ASN B 1 158 ? 10.914 -34.438 -1.89 1 90.81 158 ASN B C 1
ATOM 4025 O O . ASN B 1 158 ? 9.992 -34.5 -1.077 1 90.81 158 ASN B O 1
ATOM 4029 N N . GLU B 1 159 ? 10.703 -34.156 -3.16 1 88.19 159 GLU B N 1
ATOM 4030 C CA . GLU B 1 159 ? 9.375 -34 -3.756 1 88.19 159 GLU B CA 1
ATOM 4031 C C . GLU B 1 159 ? 8.516 -33.031 -2.934 1 88.19 159 GLU B C 1
ATOM 4033 O O . GLU B 1 159 ? 7.387 -33.375 -2.57 1 88.19 159 GLU B O 1
ATOM 4038 N N . LYS B 1 160 ? 9.031 -31.906 -2.693 1 89.38 160 LYS B N 1
ATOM 4039 C CA . LYS B 1 160 ? 8.359 -30.938 -1.845 1 89.38 160 LYS B CA 1
ATOM 4040 C C . LYS B 1 160 ? 8.391 -29.547 -2.479 1 89.38 160 LYS B C 1
ATOM 4042 O O . LYS B 1 160 ? 9.414 -29.125 -3.021 1 89.38 160 LYS B O 1
ATOM 4047 N N . LYS B 1 161 ? 7.328 -28.875 -2.438 1 91.19 161 LYS B N 1
ATOM 4048 C CA . LYS B 1 161 ? 7.289 -27.438 -2.73 1 91.19 161 LYS B CA 1
ATOM 4049 C C . LYS B 1 161 ? 7.656 -26.609 -1.499 1 91.19 161 LYS B C 1
ATOM 4051 O O . LYS B 1 161 ? 6.871 -26.531 -0.551 1 91.19 161 LYS B O 1
ATOM 4056 N N . MET B 1 162 ? 8.781 -26.016 -1.558 1 92.81 162 MET B N 1
ATOM 4057 C CA . MET B 1 162 ? 9.242 -25.219 -0.424 1 92.81 162 MET B CA 1
ATOM 4058 C C . MET B 1 162 ? 8.727 -23.781 -0.517 1 92.81 162 MET B C 1
ATOM 4060 O O . MET B 1 162 ? 8.992 -23.078 -1.493 1 92.81 162 MET B O 1
ATOM 4064 N N . VAL B 1 163 ? 7.957 -23.453 0.447 1 94.19 163 VAL B N 1
ATOM 4065 C CA . VAL B 1 163 ? 7.566 -22.062 0.569 1 94.19 163 VAL B CA 1
ATOM 4066 C C . VAL B 1 163 ? 8.648 -21.281 1.313 1 94.19 163 VAL B C 1
ATOM 4068 O O . VAL B 1 163 ? 8.984 -21.609 2.455 1 94.19 163 VAL B O 1
ATOM 4071 N N . CYS B 1 164 ? 9.195 -20.328 0.602 1 96 164 CYS B N 1
ATOM 4072 C CA . CYS B 1 164 ? 10.219 -19.453 1.178 1 96 164 CYS B CA 1
ATOM 4073 C C . CYS B 1 164 ? 9.648 -18.078 1.487 1 96 164 CYS B C 1
ATOM 4075 O O . CYS B 1 164 ? 8.852 -17.531 0.712 1 96 164 CYS B O 1
ATOM 4077 N N . VAL B 1 165 ? 9.945 -17.594 2.645 1 96.19 165 VAL B N 1
ATOM 4078 C CA . VAL B 1 165 ? 9.516 -16.281 3.1 1 96.19 165 VAL B CA 1
ATOM 4079 C C . VAL B 1 165 ? 10.734 -15.438 3.475 1 96.19 165 VAL B C 1
ATOM 4081 O O . VAL B 1 165 ? 11.484 -15.797 4.383 1 96.19 165 VAL B O 1
ATOM 4084 N N . ASP B 1 166 ? 10.945 -14.344 2.805 1 96.69 166 ASP B N 1
ATOM 4085 C CA . ASP B 1 166 ? 12.141 -13.539 3.053 1 96.69 166 ASP B CA 1
ATOM 4086 C C . ASP B 1 166 ? 11.875 -12.062 2.764 1 96.69 166 ASP B C 1
ATOM 4088 O O . ASP B 1 166 ? 11.75 -11.664 1.604 1 96.69 166 ASP B O 1
ATOM 4092 N N . PRO B 1 167 ? 11.836 -11.242 3.766 1 94.88 167 PRO B N 1
ATOM 4093 C CA . PRO B 1 167 ? 11.617 -9.805 3.553 1 94.88 167 PRO B CA 1
ATOM 4094 C C . PRO B 1 167 ? 12.688 -9.172 2.662 1 94.88 167 PRO B C 1
ATOM 4096 O O . PRO B 1 167 ? 12.469 -8.102 2.1 1 94.88 167 PRO B O 1
ATOM 4099 N N . ASN B 1 168 ? 13.82 -9.812 2.471 1 96.31 168 ASN B N 1
ATOM 4100 C CA . ASN B 1 168 ? 14.938 -9.258 1.72 1 96.31 168 ASN B CA 1
ATOM 4101 C C . ASN B 1 168 ? 14.781 -9.492 0.221 1 96.31 168 ASN B C 1
ATOM 4103 O O . ASN B 1 168 ? 15.562 -8.977 -0.579 1 96.31 168 ASN B O 1
ATOM 4107 N N . ASP B 1 169 ? 13.742 -10.148 -0.16 1 97.38 169 ASP B N 1
ATOM 4108 C CA . ASP B 1 169 ? 13.711 -10.617 -1.543 1 97.38 169 ASP B CA 1
ATOM 4109 C C . ASP B 1 169 ? 12.742 -9.781 -2.381 1 97.38 169 ASP B C 1
ATOM 4111 O O . ASP B 1 169 ? 12.695 -9.922 -3.605 1 97.38 169 ASP B O 1
ATOM 4115 N N . ILE B 1 170 ? 11.906 -8.938 -1.799 1 97.81 170 ILE B N 1
ATOM 4116 C CA . ILE B 1 170 ? 10.828 -8.273 -2.533 1 97.81 170 ILE B CA 1
ATOM 4117 C C . ILE B 1 170 ? 11.422 -7.43 -3.662 1 97.81 170 ILE B C 1
ATOM 4119 O O . ILE B 1 170 ? 12.43 -6.742 -3.469 1 97.81 170 ILE B O 1
ATOM 4123 N N . PRO B 1 171 ? 10.852 -7.496 -4.883 1 98.62 171 PRO B N 1
ATOM 4124 C CA . PRO B 1 171 ? 11.359 -6.691 -5.996 1 98.62 171 PRO B CA 1
ATOM 4125 C C . PRO B 1 171 ? 11.391 -5.199 -5.68 1 98.62 171 PRO B C 1
ATOM 4127 O O . PRO B 1 171 ? 10.469 -4.68 -5.043 1 98.62 171 PRO B O 1
ATOM 4130 N N . VAL B 1 172 ? 12.414 -4.496 -6.125 1 97.62 172 VAL B N 1
ATOM 4131 C CA . VAL B 1 172 ? 12.57 -3.074 -5.844 1 97.62 172 VAL B CA 1
ATOM 4132 C C . VAL B 1 172 ? 11.602 -2.268 -6.703 1 97.62 172 VAL B C 1
ATOM 4134 O O . VAL B 1 172 ? 11.195 -1.168 -6.32 1 97.62 172 VAL B O 1
ATOM 4137 N N . VAL B 1 173 ? 11.258 -2.797 -7.875 1 98.56 173 VAL B N 1
ATOM 4138 C CA . VAL B 1 173 ? 10.266 -2.197 -8.758 1 98.56 173 VAL B CA 1
ATOM 4139 C C . VAL B 1 173 ? 9.367 -3.285 -9.336 1 98.56 173 VAL B C 1
ATOM 4141 O O . VAL B 1 173 ? 9.844 -4.332 -9.773 1 98.56 173 VAL B O 1
ATOM 4144 N N . ALA B 1 174 ? 8.102 -3.096 -9.258 1 98.88 174 ALA B N 1
ATOM 4145 C CA . ALA B 1 174 ? 7.129 -3.92 -9.969 1 98.88 174 ALA B CA 1
ATOM 4146 C C . ALA B 1 174 ? 6.512 -3.158 -11.141 1 98.88 174 ALA B C 1
ATOM 4148 O O . ALA B 1 174 ? 6.012 -2.045 -10.969 1 98.88 174 ALA B O 1
ATOM 4149 N N . VAL B 1 175 ? 6.59 -3.686 -12.328 1 98.88 175 VAL B N 1
ATOM 4150 C CA . VAL B 1 175 ? 5.98 -3.1 -13.516 1 98.88 175 VAL B CA 1
ATOM 4151 C C . VAL B 1 175 ? 4.836 -3.984 -14 1 98.88 175 VAL B C 1
ATOM 4153 O O . VAL B 1 175 ? 5.051 -4.938 -14.75 1 98.88 175 VAL B O 1
ATOM 4156 N N . VAL B 1 176 ? 3.637 -3.635 -13.617 1 98.81 176 VAL B N 1
ATOM 4157 C CA . VAL B 1 176 ? 2.434 -4.387 -13.953 1 98.81 176 VAL B CA 1
ATOM 4158 C C . VAL B 1 176 ? 1.863 -3.893 -15.281 1 98.81 176 VAL B C 1
ATOM 4160 O O . VAL B 1 176 ? 0.954 -3.059 -15.297 1 98.81 176 VAL B O 1
ATOM 4163 N N . ASP B 1 177 ? 2.396 -4.445 -16.359 1 98.5 177 ASP B N 1
ATOM 4164 C CA . ASP B 1 177 ? 2.076 -4.07 -17.734 1 98.5 177 ASP B CA 1
ATOM 4165 C C . ASP B 1 177 ? 1.093 -5.055 -18.359 1 98.5 177 ASP B C 1
ATOM 4167 O O . ASP B 1 177 ? 1.487 -6.133 -18.812 1 98.5 177 ASP B O 1
ATOM 4171 N N . ALA B 1 178 ? -0.165 -4.648 -18.516 1 96.69 178 ALA B N 1
ATOM 4172 C CA . ALA B 1 178 ? -1.22 -5.543 -18.984 1 96.69 178 ALA B CA 1
ATOM 4173 C C . ALA B 1 178 ? -0.941 -6.027 -20.406 1 96.69 178 ALA B C 1
ATOM 4175 O O . ALA B 1 178 ? -1.395 -7.102 -20.797 1 96.69 178 ALA B O 1
ATOM 4176 N N . GLU B 1 179 ? -0.18 -5.305 -21.172 1 96.69 179 GLU B N 1
ATOM 4177 C CA . GLU B 1 179 ? 0.101 -5.691 -22.547 1 96.69 179 GLU B CA 1
ATOM 4178 C C . GLU B 1 179 ? 0.903 -6.984 -22.609 1 96.69 179 GLU B C 1
ATOM 4180 O O . GLU B 1 179 ? 0.897 -7.68 -23.625 1 96.69 179 GLU B O 1
ATOM 4185 N N . LEU B 1 180 ? 1.559 -7.309 -21.531 1 97.44 180 LEU B N 1
ATOM 4186 C CA . LEU B 1 180 ? 2.352 -8.531 -21.5 1 97.44 180 LEU B CA 1
ATOM 4187 C C . LEU B 1 180 ? 1.465 -9.75 -21.25 1 97.44 180 LEU B C 1
ATOM 4189 O O . LEU B 1 180 ? 1.932 -10.891 -21.312 1 97.44 180 LEU B O 1
ATOM 4193 N N . MET B 1 181 ? 0.143 -9.516 -21.031 1 96.56 181 MET B N 1
ATOM 4194 C CA . MET B 1 181 ? -0.772 -10.602 -20.688 1 96.56 181 MET B CA 1
ATOM 4195 C C . MET B 1 181 ? -1.817 -10.805 -21.781 1 96.56 181 MET B C 1
ATOM 4197 O O . MET B 1 181 ? -2.682 -11.672 -21.656 1 96.56 181 MET B O 1
ATOM 4201 N N . TYR B 1 182 ? -1.724 -10.086 -22.891 1 93.75 182 TYR B N 1
ATOM 4202 C CA . TYR B 1 182 ? -2.764 -10.078 -23.906 1 93.75 182 TYR B CA 1
ATOM 4203 C C . TYR B 1 182 ? -2.805 -11.406 -24.656 1 93.75 182 TYR B C 1
ATOM 4205 O O . TYR B 1 182 ? -3.822 -11.758 -25.25 1 93.75 182 TYR B O 1
ATOM 4213 N N . THR B 1 183 ? -1.715 -12.188 -24.641 1 90.94 183 THR B N 1
ATOM 4214 C CA . THR B 1 183 ? -1.686 -13.43 -25.406 1 90.94 183 TH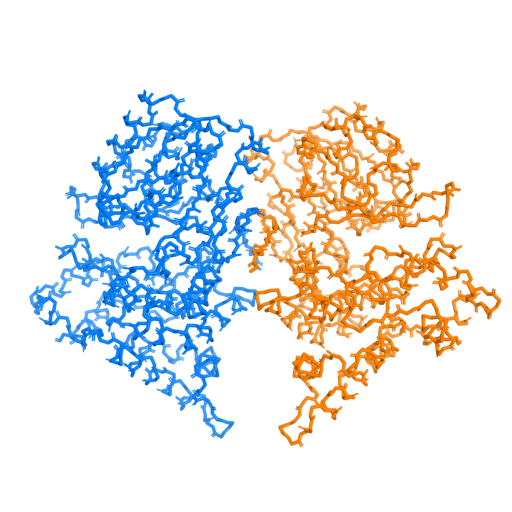R B CA 1
ATOM 4215 C C . THR B 1 183 ? -1.753 -14.641 -24.484 1 90.94 183 THR B C 1
ATOM 4217 O O . THR B 1 183 ? -1.512 -15.773 -24.906 1 90.94 183 THR B O 1
ATOM 4220 N N . LEU B 1 184 ? -2 -14.383 -23.25 1 93.75 184 LEU B N 1
ATOM 4221 C CA . LEU B 1 184 ? -2.15 -15.484 -22.312 1 93.75 184 LEU B CA 1
ATOM 4222 C C . LEU B 1 184 ? -3.289 -16.406 -22.734 1 93.75 184 LEU B C 1
ATOM 4224 O O . LEU B 1 184 ? -4.398 -15.945 -23.016 1 93.75 184 LEU B O 1
ATOM 4228 N N . PRO B 1 185 ? -3.01 -17.703 -22.797 1 93.75 185 PRO B N 1
ATOM 4229 C CA . PRO B 1 185 ? -4.074 -18.641 -23.156 1 93.75 185 PRO B CA 1
ATOM 4230 C C . PRO B 1 185 ? -5.25 -18.609 -22.188 1 93.75 185 PRO B C 1
ATOM 4232 O O . PRO B 1 185 ? -5.07 -18.297 -21 1 93.75 185 PRO B O 1
ATOM 4235 N N . LYS B 1 186 ? -6.41 -19 -22.719 1 95.44 186 LYS B N 1
ATOM 4236 C CA . LYS B 1 186 ? -7.656 -19 -21.953 1 95.44 186 LYS B CA 1
ATOM 4237 C C . LYS B 1 186 ? -7.523 -19.797 -20.672 1 95.44 186 LYS B C 1
ATOM 4239 O O . LYS B 1 186 ? -7.902 -19.328 -19.594 1 95.44 186 LYS B O 1
ATOM 4244 N N . GLY B 1 187 ? -7.02 -20.984 -20.844 1 95.5 187 GLY B N 1
ATOM 4245 C CA . GLY B 1 187 ? -6.887 -21.844 -19.672 1 95.5 187 GLY B CA 1
ATOM 4246 C C . GLY B 1 187 ? -5.992 -21.266 -18.594 1 95.5 187 GLY B C 1
ATOM 4247 O O . GLY B 1 187 ? -6.328 -21.328 -17.406 1 95.5 187 GLY B O 1
ATOM 4248 N N . LEU B 1 188 ? -4.887 -20.703 -18.969 1 95.19 188 LEU B N 1
ATOM 4249 C CA . LEU B 1 188 ? -3.951 -20.109 -18.031 1 95.19 188 LEU B CA 1
ATOM 4250 C C . LEU B 1 188 ? -4.535 -18.844 -17.406 1 95.19 188 LEU B C 1
ATOM 4252 O O . LEU B 1 188 ? -4.305 -18.547 -16.234 1 95.19 188 LEU B O 1
ATOM 4256 N N . THR B 1 189 ? -5.316 -18.047 -18.219 1 97.56 189 THR B N 1
ATOM 4257 C CA . THR B 1 189 ? -6.02 -16.875 -17.719 1 97.56 189 THR B CA 1
ATOM 4258 C C . THR B 1 189 ? -6.992 -17.266 -16.609 1 97.56 189 THR B C 1
ATOM 4260 O O . THR B 1 189 ? -7.02 -16.641 -15.547 1 97.56 189 THR B O 1
ATOM 4263 N N . ALA B 1 190 ? -7.68 -18.344 -16.859 1 98.06 190 ALA B N 1
ATOM 4264 C CA . ALA B 1 190 ? -8.672 -18.828 -15.898 1 98.06 190 ALA B CA 1
ATOM 4265 C C . ALA B 1 190 ? -8.008 -19.312 -14.609 1 98.06 190 ALA B C 1
ATOM 4267 O O . ALA B 1 190 ? -8.406 -18.906 -13.516 1 98.06 190 ALA B O 1
ATOM 4268 N N . SER B 1 191 ? -7 -20.141 -14.742 1 97 191 SER B N 1
ATOM 4269 C CA . SER B 1 191 ? -6.379 -20.75 -13.57 1 97 191 SER B CA 1
ATOM 4270 C C . SER B 1 191 ? -5.621 -19.719 -12.75 1 97 191 SER B C 1
ATOM 4272 O O . SER B 1 191 ? -5.688 -19.719 -11.516 1 97 191 SER B O 1
ATOM 4274 N N . THR B 1 192 ? -4.91 -18.781 -13.367 1 97.31 192 THR B N 1
ATOM 4275 C CA . THR B 1 192 ? -4.176 -17.766 -12.625 1 97.31 192 THR B CA 1
ATOM 4276 C C . THR B 1 192 ? -5.133 -16.75 -12 1 97.31 192 THR B C 1
ATOM 4278 O O . THR B 1 192 ? -4.895 -16.266 -10.891 1 97.31 192 THR B O 1
ATOM 4281 N N . GLY B 1 193 ? -6.223 -16.391 -12.734 1 98.5 193 GLY B N 1
ATOM 4282 C CA . GLY B 1 193 ? -7.234 -15.531 -12.156 1 98.5 193 GLY B CA 1
ATOM 4283 C C . GLY B 1 193 ? -7.859 -16.109 -10.898 1 98.5 193 GLY B C 1
ATOM 4284 O O . GLY B 1 193 ? -8.062 -15.383 -9.914 1 98.5 193 GLY B O 1
ATOM 4285 N N . LEU B 1 194 ? -8.156 -17.375 -10.93 1 98.5 194 LEU B N 1
ATOM 4286 C CA . LEU B 1 194 ? -8.742 -18.016 -9.758 1 98.5 194 LEU B CA 1
ATOM 4287 C C . LEU B 1 194 ? -7.695 -18.219 -8.664 1 98.5 194 LEU B C 1
ATOM 4289 O O . LEU B 1 194 ? -8.023 -18.234 -7.477 1 98.5 194 LEU B O 1
ATOM 4293 N N . ASP B 1 195 ? -6.441 -18.391 -9.07 1 98.25 195 ASP B N 1
ATOM 4294 C CA . ASP B 1 195 ? -5.363 -18.344 -8.086 1 98.25 195 ASP B CA 1
ATOM 4295 C C . ASP B 1 195 ? -5.359 -17.031 -7.32 1 98.25 195 ASP B C 1
ATOM 4297 O O . ASP B 1 195 ? -5.242 -17.016 -6.094 1 98.25 195 ASP B O 1
ATOM 4301 N N . ALA B 1 196 ? -5.508 -15.914 -8.055 1 98.81 196 ALA B N 1
ATOM 4302 C CA . ALA B 1 196 ? -5.586 -14.602 -7.438 1 98.81 196 ALA B CA 1
ATOM 4303 C C . ALA B 1 196 ? -6.777 -14.508 -6.488 1 98.81 196 ALA B C 1
ATOM 4305 O O . ALA B 1 196 ? -6.672 -13.938 -5.398 1 98.81 196 ALA B O 1
ATOM 4306 N N . LEU B 1 197 ? -7.898 -15.047 -6.926 1 98.94 197 LEU B N 1
ATOM 4307 C CA . LEU B 1 197 ? -9.086 -15.055 -6.078 1 98.94 197 LEU B CA 1
ATOM 4308 C C . LEU B 1 197 ? -8.844 -15.859 -4.809 1 98.94 197 LEU B C 1
ATOM 4310 O O . LEU B 1 197 ? -9.281 -15.469 -3.725 1 98.94 197 LEU B O 1
ATOM 4314 N N . THR B 1 198 ? -8.172 -16.984 -4.953 1 98.88 198 THR B N 1
ATOM 4315 C CA . THR B 1 198 ? -7.832 -17.828 -3.809 1 98.88 198 THR B CA 1
ATOM 4316 C C . THR B 1 198 ? -6.953 -17.062 -2.822 1 98.88 198 THR B C 1
ATOM 4318 O O . THR B 1 198 ? -7.191 -17.094 -1.612 1 98.88 198 THR B O 1
ATOM 4321 N N . HIS B 1 199 ? -5.953 -16.391 -3.365 1 98.88 199 HIS B N 1
ATOM 4322 C CA . HIS B 1 199 ? -5.113 -15.539 -2.527 1 98.88 199 HIS B CA 1
ATOM 4323 C C . HIS B 1 199 ? -5.957 -14.539 -1.75 1 98.88 199 HIS B C 1
ATOM 4325 O O . HIS B 1 199 ? -5.793 -14.391 -0.536 1 98.88 199 HIS B O 1
ATOM 4331 N N . ALA B 1 200 ? -6.832 -13.875 -2.445 1 98.94 200 ALA B N 1
ATOM 4332 C CA . ALA B 1 200 ? -7.633 -12.812 -1.841 1 98.94 200 ALA B CA 1
ATOM 4333 C C . ALA B 1 200 ? -8.539 -13.367 -0.748 1 98.94 200 ALA B C 1
ATOM 4335 O O . ALA B 1 200 ? -8.633 -12.797 0.342 1 98.94 200 ALA B O 1
ATOM 4336 N N . ILE B 1 201 ? -9.18 -14.477 -1.011 1 98.94 201 ILE B N 1
ATOM 4337 C CA . ILE B 1 201 ? -10.141 -15.039 -0.068 1 98.94 201 ILE B CA 1
ATOM 4338 C C . ILE B 1 201 ? -9.398 -15.625 1.133 1 98.94 201 ILE B C 1
ATOM 4340 O O . ILE B 1 201 ? -9.773 -15.367 2.281 1 98.94 201 ILE B O 1
ATOM 4344 N N . GLU B 1 202 ? -8.352 -16.406 0.902 1 98.88 202 GLU B N 1
ATOM 4345 C CA . GLU B 1 202 ? -7.59 -16.953 2.023 1 98.88 202 GLU B CA 1
ATOM 4346 C C . GLU B 1 202 ? -6.922 -15.836 2.826 1 98.88 202 GLU B C 1
ATOM 4348 O O . GLU B 1 202 ? -6.871 -15.898 4.055 1 98.88 202 GLU B O 1
ATOM 4353 N N . GLY B 1 203 ? -6.406 -14.812 2.123 1 98.81 203 GLY B N 1
ATOM 4354 C CA . GLY B 1 203 ? -5.805 -13.688 2.818 1 98.81 203 GLY B CA 1
ATOM 4355 C C . GLY B 1 203 ? -6.793 -12.922 3.682 1 98.81 203 GLY B C 1
ATOM 4356 O O . GLY B 1 203 ? -6.414 -12.344 4.703 1 98.81 203 GLY B O 1
ATOM 4357 N N . LEU B 1 204 ? -8.055 -12.922 3.291 1 98.94 204 LEU B N 1
ATOM 4358 C CA . LEU B 1 204 ? -9.109 -12.227 4.016 1 98.94 204 LEU B CA 1
ATOM 4359 C C . LEU B 1 204 ? -9.484 -12.984 5.289 1 98.94 204 LEU B C 1
ATOM 4361 O O . LEU B 1 204 ? -9.766 -12.367 6.316 1 98.94 204 LEU B O 1
ATOM 4365 N N . ILE B 1 205 ? -9.422 -14.328 5.254 1 98.88 205 ILE B N 1
ATOM 4366 C CA . ILE B 1 205 ? -10.031 -15.07 6.348 1 98.88 205 ILE B CA 1
ATOM 4367 C C . ILE B 1 205 ? -8.945 -15.703 7.211 1 98.88 205 ILE B C 1
ATOM 4369 O O . ILE B 1 205 ? -9.234 -16.25 8.281 1 98.88 205 ILE B O 1
ATOM 4373 N N . THR B 1 206 ? -7.613 -15.672 6.766 1 98.75 206 THR B N 1
ATOM 4374 C CA . THR B 1 206 ? -6.516 -16.266 7.523 1 98.75 206 THR B CA 1
ATOM 4375 C C . THR B 1 206 ? -6.426 -15.648 8.914 1 98.75 206 THR B C 1
ATOM 4377 O O . THR B 1 206 ? -6.914 -14.539 9.141 1 98.75 206 THR B O 1
ATOM 4380 N N . LYS B 1 207 ? -5.793 -16.344 9.836 1 98.12 207 LYS B N 1
ATOM 4381 C CA . LYS B 1 207 ? -5.684 -15.914 11.227 1 98.12 207 LYS B CA 1
ATOM 4382 C C . LYS B 1 207 ? -4.891 -14.617 11.336 1 98.12 207 LYS B C 1
ATOM 4384 O O . LYS B 1 207 ? -5.117 -13.82 12.25 1 98.12 207 LYS B O 1
ATOM 4389 N N . GLY B 1 208 ? -4 -14.375 10.375 1 97.81 208 GLY B N 1
ATOM 4390 C CA . GLY B 1 208 ? -3.137 -13.203 10.43 1 97.81 208 GLY B CA 1
ATOM 4391 C C . GLY B 1 208 ? -3.793 -11.953 9.867 1 97.81 208 GLY B C 1
ATOM 4392 O O . GLY B 1 208 ? -3.23 -10.859 9.961 1 97.81 208 GLY B O 1
ATOM 4393 N N . ALA B 1 209 ? -5.039 -12.094 9.383 1 98.56 209 ALA B N 1
ATOM 4394 C CA . ALA B 1 209 ? -5.711 -10.977 8.719 1 98.56 209 ALA B CA 1
ATOM 4395 C C . ALA B 1 209 ? -6.102 -9.898 9.727 1 98.56 209 ALA B C 1
ATOM 4397 O O . ALA B 1 209 ? -6.387 -10.195 10.883 1 98.56 209 ALA B O 1
ATOM 4398 N N . TRP B 1 210 ? -6.047 -8.664 9.312 1 98.19 210 TRP B N 1
ATOM 4399 C CA . TRP B 1 210 ? -6.504 -7.523 10.086 1 98.19 210 TRP B CA 1
ATOM 4400 C C . TRP B 1 210 ? -7.043 -6.422 9.18 1 98.19 210 TRP B C 1
ATOM 4402 O O . TRP B 1 210 ? -7.082 -6.582 7.957 1 98.19 210 TRP B O 1
ATOM 4412 N N . GLU B 1 211 ? -7.465 -5.332 9.648 1 98.06 211 GLU B N 1
ATOM 4413 C CA . GLU B 1 211 ? -8.32 -4.371 8.961 1 98.06 211 GLU B CA 1
ATOM 4414 C C . GLU B 1 211 ? -7.664 -3.867 7.676 1 98.06 211 GLU B C 1
ATOM 4416 O O . GLU B 1 211 ? -8.312 -3.787 6.633 1 98.06 211 GLU B O 1
ATOM 4421 N N . MET B 1 212 ? -6.402 -3.484 7.688 1 98.44 212 MET B N 1
ATOM 4422 C CA . MET B 1 212 ? -5.742 -2.98 6.488 1 98.44 212 MET B CA 1
ATOM 4423 C C . MET B 1 212 ? -5.621 -4.074 5.434 1 98.44 212 MET B C 1
ATOM 4425 O O . MET B 1 212 ? -5.867 -3.832 4.25 1 98.44 212 MET B O 1
ATOM 4429 N N . SER B 1 213 ? -5.184 -5.281 5.828 1 98.81 213 SER B N 1
ATOM 4430 C CA . SER B 1 213 ? -5.094 -6.363 4.855 1 98.81 213 SER B CA 1
ATOM 4431 C C . SER B 1 213 ? -6.461 -6.688 4.262 1 98.81 213 SER B C 1
ATOM 4433 O O . SER B 1 213 ? -6.562 -7.031 3.08 1 98.81 213 SER B O 1
ATOM 4435 N N . ASP B 1 214 ? -7.539 -6.609 5.113 1 98.88 214 ASP B N 1
ATOM 4436 C CA . ASP B 1 214 ? -8.898 -6.867 4.637 1 98.88 214 ASP B CA 1
ATOM 4437 C C . ASP B 1 214 ? -9.273 -5.914 3.504 1 98.88 214 ASP B C 1
ATOM 4439 O O . ASP B 1 214 ? -9.93 -6.312 2.543 1 98.88 214 ASP B O 1
ATOM 4443 N N . MET B 1 215 ? -8.812 -4.668 3.627 1 98.88 215 MET B N 1
ATOM 4444 C CA . MET B 1 215 ? -9.086 -3.654 2.611 1 98.88 215 MET B CA 1
ATOM 4445 C C . MET B 1 215 ? -8.586 -4.113 1.243 1 98.88 215 MET B C 1
ATOM 4447 O O . MET B 1 215 ? -9.336 -4.078 0.264 1 98.88 215 MET B O 1
ATOM 4451 N N . PHE B 1 216 ? -7.406 -4.617 1.189 1 98.88 216 PHE B N 1
ATOM 4452 C CA . PHE B 1 216 ? -6.809 -5.066 -0.062 1 98.88 216 PHE B CA 1
ATOM 4453 C C . PHE B 1 216 ? -7.555 -6.277 -0.614 1 98.88 216 PHE B C 1
ATOM 4455 O O . PHE B 1 216 ? -7.902 -6.309 -1.796 1 98.88 216 PHE B O 1
ATOM 4462 N N . GLU B 1 217 ? -7.797 -7.23 0.286 1 98.94 217 GLU B N 1
ATOM 4463 C CA . GLU B 1 217 ? -8.359 -8.5 -0.17 1 98.94 217 GLU B CA 1
ATOM 4464 C C . GLU B 1 217 ? -9.789 -8.32 -0.662 1 98.94 217 GLU B C 1
ATOM 4466 O O . GLU B 1 217 ? -10.18 -8.898 -1.677 1 98.94 217 GLU B O 1
ATOM 4471 N N . ILE B 1 218 ? -10.57 -7.512 0.013 1 98.94 218 ILE B N 1
ATOM 4472 C CA . ILE B 1 218 ? -11.945 -7.258 -0.402 1 98.94 218 ILE B CA 1
ATOM 4473 C C . ILE B 1 218 ? -11.961 -6.586 -1.773 1 98.94 218 ILE B C 1
ATOM 4475 O O . ILE B 1 218 ? -12.734 -6.969 -2.654 1 98.94 218 ILE B O 1
ATOM 4479 N N . LYS B 1 219 ? -11.055 -5.605 -1.989 1 98.94 219 LYS B N 1
ATOM 4480 C CA . LYS B 1 219 ? -10.977 -4.93 -3.281 1 98.94 219 LYS B CA 1
ATOM 4481 C C . LYS B 1 219 ? -10.555 -5.898 -4.383 1 98.94 219 LYS B C 1
ATOM 4483 O O . LYS B 1 219 ? -11.102 -5.863 -5.488 1 98.94 219 LYS B O 1
ATOM 4488 N N . ALA B 1 220 ? -9.633 -6.762 -4.086 1 98.94 220 ALA B N 1
ATOM 4489 C CA . ALA B 1 220 ? -9.18 -7.75 -5.062 1 98.94 220 ALA B CA 1
ATOM 4490 C C . ALA B 1 220 ? -10.32 -8.68 -5.465 1 98.94 220 ALA B C 1
ATOM 4492 O O . ALA B 1 220 ? -10.523 -8.945 -6.652 1 98.94 220 ALA B O 1
ATOM 4493 N N . ILE B 1 221 ? -11.094 -9.18 -4.469 1 98.94 221 ILE B N 1
ATOM 4494 C CA . ILE B 1 221 ? -12.219 -10.07 -4.75 1 98.94 221 ILE B CA 1
ATOM 4495 C C . ILE B 1 221 ? -13.219 -9.359 -5.66 1 98.94 221 ILE B C 1
ATOM 4497 O O . ILE B 1 221 ? -13.664 -9.93 -6.66 1 98.94 221 ILE B O 1
ATOM 4501 N N . GLU B 1 222 ? -13.508 -8.109 -5.359 1 98.88 222 GLU B N 1
ATOM 4502 C CA . GLU B 1 222 ? -14.445 -7.316 -6.148 1 98.88 222 GLU B CA 1
ATOM 4503 C C . GLU B 1 222 ? -13.984 -7.195 -7.598 1 98.88 222 GLU B C 1
ATOM 4505 O O . GLU B 1 222 ? -14.766 -7.395 -8.523 1 98.88 222 GLU B O 1
ATOM 4510 N N . MET B 1 223 ? -12.719 -6.879 -7.797 1 98.88 223 MET B N 1
ATOM 4511 C CA . MET B 1 223 ? -12.18 -6.641 -9.133 1 98.88 223 MET B CA 1
ATOM 4512 C C . MET B 1 223 ? -12.094 -7.941 -9.922 1 98.88 223 MET B C 1
ATOM 4514 O O . MET B 1 223 ? -12.391 -7.969 -11.117 1 98.88 223 MET B O 1
ATOM 4518 N N . ILE B 1 224 ? -11.703 -9.023 -9.266 1 98.88 224 ILE B N 1
ATOM 4519 C CA . ILE B 1 224 ? -11.594 -10.305 -9.945 1 98.88 224 ILE B CA 1
ATOM 4520 C C . ILE B 1 224 ? -12.977 -10.773 -10.383 1 98.88 224 ILE B C 1
ATOM 4522 O O . ILE B 1 224 ? -13.148 -11.258 -11.508 1 98.88 224 ILE B O 1
ATOM 4526 N N . ALA B 1 225 ? -13.961 -10.641 -9.484 1 98.75 225 ALA B N 1
ATOM 4527 C CA . ALA B 1 225 ? -15.336 -10.977 -9.844 1 98.75 225 ALA B CA 1
ATOM 4528 C C . ALA B 1 225 ? -15.797 -10.188 -11.062 1 98.75 225 ALA B C 1
ATOM 4530 O O . ALA B 1 225 ? -16.547 -10.695 -11.898 1 98.75 225 ALA B O 1
ATOM 4531 N N . ARG B 1 226 ? -15.352 -8.969 -11.234 1 98.62 226 ARG B N 1
ATOM 4532 C CA . ARG B 1 226 ? -15.766 -8.062 -12.297 1 98.62 226 ARG B CA 1
ATOM 4533 C C . ARG B 1 226 ? -15.062 -8.398 -13.609 1 98.62 226 ARG B C 1
ATOM 4535 O O . ARG B 1 226 ? -15.664 -8.312 -14.688 1 98.62 226 ARG B O 1
ATOM 4542 N N . TYR B 1 227 ? -13.75 -8.844 -13.531 1 98.75 227 TYR B N 1
ATOM 4543 C CA . TYR B 1 227 ? -12.953 -8.773 -14.75 1 98.75 227 TYR B CA 1
ATOM 4544 C C . TYR B 1 227 ? -12.586 -10.172 -15.242 1 98.75 227 TYR B C 1
ATOM 4546 O O . TYR B 1 227 ? -12.305 -10.367 -16.422 1 98.75 227 TYR B O 1
ATOM 4554 N N . LEU B 1 228 ? -12.586 -11.188 -14.422 1 98.69 228 LEU B N 1
ATOM 4555 C CA . LEU B 1 228 ? -11.945 -12.453 -14.758 1 98.69 228 LEU B CA 1
ATOM 4556 C C . LEU B 1 228 ? -12.648 -13.125 -15.938 1 98.69 228 LEU B C 1
ATOM 4558 O O . LEU B 1 228 ? -11.992 -13.531 -16.906 1 98.69 228 LEU B O 1
ATOM 4562 N N . GLU B 1 229 ? -13.938 -13.25 -15.859 1 98.5 229 GLU B N 1
ATOM 4563 C CA . GLU B 1 229 ? -14.664 -13.945 -16.922 1 98.5 229 GLU B CA 1
ATOM 4564 C C . GLU B 1 229 ? -14.43 -13.281 -18.266 1 98.5 229 GLU B C 1
ATOM 4566 O O . GLU B 1 229 ? -14.227 -13.961 -19.281 1 98.5 229 GLU B O 1
ATOM 4571 N N . THR B 1 230 ? -14.461 -11.938 -18.297 1 98.62 230 THR B N 1
ATOM 4572 C CA . THR B 1 230 ? -14.211 -11.203 -19.531 1 98.62 230 THR B CA 1
ATOM 4573 C C . THR B 1 230 ? -12.789 -11.453 -20.031 1 98.62 230 THR B C 1
ATOM 4575 O O . THR B 1 230 ? -12.57 -11.672 -21.219 1 98.62 230 THR B O 1
ATOM 4578 N N . ALA B 1 231 ? -11.797 -11.453 -19.125 1 98.25 231 ALA B N 1
ATOM 4579 C CA . ALA B 1 231 ? -10.406 -11.68 -19.516 1 98.25 231 ALA B CA 1
ATOM 4580 C C . ALA B 1 231 ? -10.227 -13.078 -20.094 1 98.25 231 ALA B C 1
ATOM 4582 O O . ALA B 1 231 ? -9.406 -13.273 -21 1 98.25 231 ALA B O 1
ATOM 4583 N N . VAL B 1 232 ? -10.984 -14.023 -19.609 1 98.06 232 VAL B N 1
ATOM 4584 C CA . VAL B 1 232 ? -10.898 -15.398 -20.094 1 98.06 232 VAL B CA 1
ATOM 4585 C C . VAL B 1 232 ? -11.555 -15.508 -21.469 1 98.06 232 VAL B C 1
ATOM 4587 O O . VAL B 1 232 ? -10.977 -16.078 -22.391 1 98.06 232 VAL B O 1
ATOM 4590 N N . ASN B 1 233 ? -12.664 -14.914 -21.656 1 97.5 233 ASN B N 1
ATOM 4591 C CA . ASN B 1 233 ? -13.461 -15.086 -22.859 1 97.5 233 ASN B CA 1
ATOM 4592 C C . ASN B 1 233 ? -13.031 -14.117 -23.969 1 97.5 233 ASN B C 1
ATOM 4594 O O . ASN B 1 233 ? -13.266 -14.375 -25.141 1 97.5 233 ASN B O 1
ATOM 4598 N N . GLU B 1 234 ? -12.477 -13 -23.562 1 96.25 234 GLU B N 1
ATOM 4599 C CA . GLU B 1 234 ? -11.953 -11.984 -24.469 1 96.25 234 GLU B CA 1
ATOM 4600 C C . GLU B 1 234 ? -10.5 -11.664 -24.156 1 96.25 234 GLU B C 1
ATOM 4602 O O . GLU B 1 234 ? -10.188 -10.562 -23.688 1 96.25 234 GLU B O 1
ATOM 4607 N N . PRO B 1 235 ? -9.633 -12.469 -24.562 1 89.31 235 PRO B N 1
ATOM 4608 C CA . PRO B 1 235 ? -8.242 -12.406 -24.109 1 89.31 235 PRO B CA 1
ATOM 4609 C C . PRO B 1 235 ? -7.562 -11.086 -24.484 1 89.31 235 PRO B C 1
ATOM 4611 O O . PRO B 1 235 ? -6.59 -10.688 -23.828 1 89.31 235 PRO B O 1
ATOM 4614 N N . SER B 1 236 ? -8.023 -10.375 -25.438 1 89.75 236 SER B N 1
ATOM 4615 C CA . SER B 1 236 ? -7.359 -9.141 -25.844 1 89.75 236 SER B CA 1
ATOM 4616 C C . SER B 1 236 ? -8.086 -7.914 -25.297 1 89.75 236 SER B C 1
ATOM 4618 O O . SER B 1 236 ? -7.793 -6.785 -25.688 1 89.75 236 SER B O 1
ATOM 4620 N N . ASN B 1 237 ? -9.07 -8.219 -24.406 1 95.94 237 ASN B N 1
ATOM 4621 C CA . ASN B 1 237 ? -9.781 -7.098 -23.797 1 95.94 237 ASN B CA 1
ATOM 4622 C C . ASN B 1 237 ? -8.875 -6.312 -22.844 1 95.94 237 ASN B C 1
ATOM 4624 O O . ASN B 1 237 ? -8.594 -6.762 -21.734 1 95.94 237 ASN B O 1
ATOM 4628 N N . ALA B 1 238 ? -8.492 -5.145 -23.266 1 96.12 238 ALA B N 1
ATOM 4629 C CA . ALA B 1 238 ? -7.477 -4.355 -22.562 1 96.12 238 ALA B CA 1
ATOM 4630 C C . ALA B 1 238 ? -7.93 -4.016 -21.141 1 96.12 238 ALA B C 1
ATOM 4632 O O . ALA B 1 238 ? -7.145 -4.094 -20.203 1 96.12 238 ALA B O 1
ATOM 4633 N N . GLU B 1 239 ? -9.172 -3.658 -21 1 97.38 239 GLU B N 1
ATOM 4634 C CA . GLU B 1 239 ? -9.695 -3.264 -19.688 1 97.38 239 GLU B CA 1
ATOM 4635 C C . GLU B 1 239 ? -9.711 -4.441 -18.719 1 97.38 239 GLU B C 1
ATOM 4637 O O . GLU B 1 239 ? -9.273 -4.309 -17.578 1 97.38 239 GLU B O 1
ATOM 4642 N N . ALA B 1 240 ? -10.195 -5.578 -19.188 1 98.31 240 ALA B N 1
ATOM 4643 C CA . ALA B 1 240 ? -10.273 -6.766 -18.344 1 98.31 240 ALA B CA 1
ATOM 4644 C C . ALA B 1 240 ? -8.875 -7.25 -17.953 1 98.31 240 ALA B C 1
ATOM 4646 O O . ALA B 1 240 ? -8.648 -7.656 -16.812 1 98.31 240 ALA B O 1
ATOM 4647 N N . ARG B 1 241 ? -7.969 -7.195 -18.953 1 98.25 241 ARG B N 1
ATOM 4648 C CA . ARG B 1 241 ? -6.594 -7.613 -18.688 1 98.25 241 ARG B CA 1
ATOM 4649 C C . ARG B 1 241 ? -5.934 -6.691 -17.656 1 98.25 241 ARG B C 1
ATOM 4651 O O . ARG B 1 241 ? -5.289 -7.16 -16.719 1 98.25 241 ARG B O 1
ATOM 4658 N N . ASN B 1 242 ? -6.102 -5.43 -17.828 1 98.38 242 ASN B N 1
ATOM 4659 C CA . ASN B 1 242 ? -5.543 -4.484 -16.859 1 98.38 242 ASN B CA 1
ATOM 4660 C C . ASN B 1 242 ? -6.195 -4.625 -15.492 1 98.38 242 ASN B C 1
ATOM 4662 O O . ASN B 1 242 ? -5.52 -4.547 -14.469 1 98.38 242 ASN B O 1
ATOM 4666 N N . GLY B 1 243 ? -7.516 -4.781 -15.508 1 98.62 243 GLY B N 1
ATOM 4667 C CA . GLY B 1 243 ? -8.227 -5.004 -14.258 1 98.62 243 GLY B CA 1
ATOM 4668 C C . GLY B 1 243 ? -7.711 -6.195 -13.477 1 98.62 243 GLY B C 1
ATOM 4669 O O . GLY B 1 243 ? -7.469 -6.098 -12.273 1 98.62 243 GLY B O 1
ATOM 4670 N N . MET B 1 244 ? -7.488 -7.328 -14.18 1 98.81 244 MET B N 1
ATOM 4671 C CA . MET B 1 244 ? -6.984 -8.539 -13.531 1 98.81 244 MET B CA 1
ATOM 4672 C C . MET B 1 244 ? -5.551 -8.336 -13.047 1 98.81 244 MET B C 1
ATOM 4674 O O . MET B 1 244 ? -5.184 -8.812 -11.977 1 98.81 244 MET B O 1
ATOM 4678 N N . ALA B 1 245 ? -4.758 -7.637 -13.867 1 98.69 245 ALA B N 1
ATOM 4679 C CA . ALA B 1 245 ? -3.365 -7.387 -13.508 1 98.69 245 ALA B CA 1
ATOM 4680 C C . ALA B 1 245 ? -3.27 -6.586 -12.211 1 98.69 245 ALA B C 1
ATOM 4682 O O . ALA B 1 245 ? -2.484 -6.926 -11.32 1 98.69 245 ALA B O 1
ATOM 4683 N N . VAL B 1 246 ? -4.117 -5.598 -12.062 1 98.81 246 VAL B N 1
ATOM 4684 C CA . VAL B 1 246 ? -4.121 -4.75 -10.875 1 98.81 246 VAL B CA 1
ATOM 4685 C C . VAL B 1 246 ? -4.707 -5.52 -9.695 1 98.81 246 VAL B C 1
ATOM 4687 O O . VAL B 1 246 ? -4.199 -5.434 -8.578 1 98.81 246 VAL B O 1
ATOM 4690 N N . ALA B 1 247 ? -5.742 -6.332 -9.945 1 98.88 247 ALA B N 1
ATOM 4691 C CA . ALA B 1 247 ? -6.43 -7.066 -8.891 1 98.88 247 ALA B CA 1
ATOM 4692 C C . ALA B 1 247 ? -5.488 -8.047 -8.203 1 98.88 247 ALA B C 1
ATOM 4694 O O . ALA B 1 247 ? -5.441 -8.117 -6.969 1 98.88 247 ALA B O 1
ATOM 4695 N N . GLN B 1 248 ? -4.809 -8.812 -9.039 1 98.81 248 GLN B N 1
ATOM 4696 C CA . GLN B 1 248 ? -3.904 -9.781 -8.43 1 98.81 248 GLN B CA 1
ATOM 4697 C C . GLN B 1 248 ? -2.801 -9.078 -7.641 1 98.81 248 GLN B C 1
ATOM 4699 O O . GLN B 1 248 ? -2.354 -9.586 -6.609 1 98.81 248 GLN B O 1
ATOM 4704 N N . TYR B 1 249 ? -2.271 -7.957 -8.109 1 98.88 249 TYR B N 1
ATOM 4705 C CA . TYR B 1 249 ? -1.273 -7.172 -7.391 1 98.88 249 TYR B CA 1
ATOM 4706 C C . TYR B 1 249 ? -1.805 -6.719 -6.039 1 98.88 249 TYR B C 1
ATOM 4708 O O . TYR B 1 249 ? -1.117 -6.844 -5.02 1 98.88 249 TYR B O 1
ATOM 4716 N N . ILE B 1 250 ? -3.027 -6.176 -6.012 1 98.94 250 ILE B N 1
ATOM 4717 C CA . ILE B 1 250 ? -3.664 -5.715 -4.785 1 98.94 250 ILE B CA 1
ATOM 4718 C C . ILE B 1 250 ? -3.789 -6.879 -3.801 1 98.94 250 ILE B C 1
ATOM 4720 O O . ILE B 1 250 ? -3.5 -6.727 -2.611 1 98.94 250 ILE B O 1
ATOM 4724 N N . ALA B 1 251 ? -4.18 -8.047 -4.297 1 98.88 251 ALA B N 1
ATOM 4725 C CA . ALA B 1 251 ? -4.242 -9.227 -3.438 1 98.88 251 ALA B CA 1
ATOM 4726 C C . ALA B 1 251 ? -2.875 -9.531 -2.83 1 98.88 251 ALA B C 1
ATOM 4728 O O . ALA B 1 251 ? -2.773 -9.859 -1.645 1 98.88 251 ALA B O 1
ATOM 4729 N N . GLY B 1 252 ? -1.842 -9.43 -3.656 1 98.81 252 GLY B N 1
ATOM 4730 C CA . GLY B 1 252 ? -0.489 -9.734 -3.223 1 98.81 252 GLY B CA 1
ATOM 4731 C C . GLY B 1 252 ? 0.015 -8.805 -2.135 1 98.81 252 GLY B C 1
ATOM 4732 O O . GLY B 1 252 ? 0.808 -9.211 -1.282 1 98.81 252 GLY B O 1
ATOM 4733 N N . MET B 1 253 ? -0.473 -7.574 -2.127 1 98.69 253 MET B N 1
ATOM 4734 C CA . MET B 1 253 ? -0.078 -6.605 -1.109 1 98.69 253 MET B CA 1
ATOM 4735 C C . MET B 1 253 ? -0.464 -7.09 0.284 1 98.69 253 MET B C 1
ATOM 4737 O O . MET B 1 253 ? 0.214 -6.777 1.265 1 98.69 253 MET B O 1
ATOM 4741 N N . ALA B 1 254 ? -1.5 -7.902 0.311 1 98.69 254 ALA B N 1
ATOM 4742 C CA . ALA B 1 254 ? -2.025 -8.266 1.625 1 98.69 254 ALA B CA 1
ATOM 4743 C C . ALA B 1 254 ? -1.61 -9.688 2.006 1 98.69 254 ALA B C 1
ATOM 4745 O O . ALA B 1 254 ? -0.992 -9.898 3.053 1 98.69 254 ALA B O 1
ATOM 4746 N N . PHE B 1 255 ? -1.842 -10.648 1.135 1 98.56 255 PHE B N 1
ATOM 4747 C CA . PHE B 1 255 ? -1.631 -12.023 1.57 1 98.56 255 PHE B CA 1
ATOM 4748 C C . PHE B 1 255 ? -0.159 -12.273 1.878 1 98.56 255 PHE B C 1
ATOM 4750 O O . PHE B 1 255 ? 0.169 -13.086 2.748 1 98.56 255 PHE B O 1
ATOM 4757 N N . SER B 1 256 ? 0.708 -11.57 1.208 1 98.06 256 SER B N 1
ATOM 4758 C CA . SER B 1 256 ? 2.143 -11.672 1.445 1 98.06 256 SER B CA 1
ATOM 4759 C C . SER B 1 256 ? 2.494 -11.32 2.887 1 98.06 256 SER B C 1
ATOM 4761 O O . SER B 1 256 ? 3.543 -11.719 3.393 1 98.06 256 SER B O 1
ATOM 4763 N N . ASN B 1 257 ? 1.591 -10.625 3.578 1 98.06 257 ASN B N 1
ATOM 4764 C CA . ASN B 1 257 ? 1.882 -10.078 4.898 1 98.06 257 ASN B CA 1
ATOM 4765 C C . ASN B 1 257 ? 1.062 -10.766 5.984 1 98.06 257 ASN B C 1
ATOM 4767 O O . ASN B 1 257 ? 1.358 -10.625 7.172 1 98.06 257 ASN B O 1
ATOM 4771 N N . VAL B 1 258 ? 0.052 -11.523 5.578 1 98.06 258 VAL B N 1
ATOM 4772 C CA . VAL B 1 258 ? -0.836 -12.023 6.621 1 98.06 258 VAL B CA 1
ATOM 4773 C C . VAL B 1 258 ? -0.98 -13.539 6.496 1 98.06 258 VAL B C 1
ATOM 4775 O O . VAL B 1 258 ? -1.446 -14.203 7.426 1 98.06 258 VAL B O 1
ATOM 4778 N N . GLY B 1 259 ? -0.605 -14.062 5.305 1 97.06 259 GLY B N 1
ATOM 4779 C CA . GLY B 1 259 ? -0.624 -15.508 5.145 1 97.06 259 GLY B CA 1
ATOM 4780 C C . GLY B 1 259 ? -1.815 -16.016 4.352 1 97.06 259 GLY B C 1
ATOM 4781 O O . GLY B 1 259 ? -2.551 -15.211 3.76 1 97.06 259 GLY B O 1
ATOM 4782 N N . LEU B 1 260 ? -1.896 -17.297 4.25 1 97.94 260 LEU B N 1
ATOM 4783 C CA . LEU B 1 260 ? -2.924 -18 3.484 1 97.94 260 LEU B CA 1
ATOM 4784 C C . LEU B 1 260 ? -3.592 -19.078 4.328 1 97.94 260 LEU B C 1
ATOM 4786 O O . LEU B 1 260 ? -3.895 -18.844 5.504 1 97.94 260 LEU B O 1
ATOM 4790 N N . GLY B 1 261 ? -4.02 -20.219 3.641 1 98.12 261 GLY B N 1
ATOM 4791 C CA . GLY B 1 261 ? -4.723 -21.234 4.398 1 98.12 261 GLY B CA 1
ATOM 4792 C C . GLY B 1 261 ? -4.664 -22.609 3.746 1 98.12 261 GLY B C 1
ATOM 4793 O O . GLY B 1 261 ? -3.662 -22.953 3.121 1 98.12 261 GLY B O 1
ATOM 4794 N N . VAL B 1 262 ? -5.691 -23.359 3.979 1 98.56 262 VAL B N 1
ATOM 4795 C CA . VAL B 1 262 ? -5.699 -24.797 3.703 1 98.56 262 VAL B CA 1
ATOM 4796 C C . VAL B 1 262 ? -5.855 -25.031 2.203 1 98.56 262 VAL B C 1
ATOM 4798 O O . VAL B 1 262 ? -5.395 -26.047 1.68 1 98.56 262 VAL B O 1
ATOM 4801 N N . VAL B 1 263 ? -6.438 -24.094 1.436 1 98.75 263 VAL B N 1
ATOM 4802 C CA . VAL B 1 263 ? -6.48 -24.281 -0.011 1 98.75 263 VAL B CA 1
ATOM 4803 C C . VAL B 1 263 ? -5.059 -24.438 -0.552 1 98.75 263 VAL B C 1
ATOM 4805 O O . VAL B 1 263 ? -4.754 -25.438 -1.225 1 98.75 263 VAL B O 1
ATOM 4808 N N . HIS B 1 264 ? -4.191 -23.484 -0.215 1 98.12 264 HIS B N 1
ATOM 4809 C CA . HIS B 1 264 ? -2.803 -23.578 -0.649 1 98.12 264 HIS B CA 1
ATOM 4810 C C . HIS B 1 264 ? -2.109 -24.797 -0.045 1 98.12 264 HIS B C 1
ATOM 4812 O O . HIS B 1 264 ? -1.344 -25.469 -0.727 1 98.12 264 HIS B O 1
ATOM 4818 N N . GLY B 1 265 ? -2.387 -25.047 1.225 1 97.44 265 GLY B N 1
ATOM 4819 C CA . GLY B 1 265 ? -1.828 -26.234 1.865 1 97.44 265 GLY B CA 1
ATOM 4820 C C . GLY B 1 265 ? -2.129 -27.516 1.116 1 97.44 265 GLY B C 1
ATOM 4821 O O . GLY B 1 265 ? -1.278 -28.406 1.027 1 97.44 265 GLY B O 1
ATOM 4822 N N . MET B 1 266 ? -3.316 -27.594 0.586 1 98.38 266 MET B N 1
ATOM 4823 C CA . MET B 1 266 ? -3.758 -28.781 -0.131 1 98.38 266 MET B CA 1
ATOM 4824 C C . MET B 1 266 ? -3.293 -28.75 -1.583 1 98.38 266 MET B C 1
ATOM 4826 O O . MET B 1 266 ? -3.088 -29.797 -2.199 1 98.38 266 MET B O 1
ATOM 4830 N N . ALA B 1 267 ? -3.092 -27.578 -2.152 1 97.5 267 ALA B N 1
ATOM 4831 C CA . ALA B 1 267 ? -2.721 -27.422 -3.557 1 97.5 267 ALA B CA 1
ATOM 4832 C C . ALA B 1 267 ? -1.234 -27.703 -3.764 1 97.5 267 ALA B C 1
ATOM 4834 O O . ALA B 1 267 ? -0.841 -28.266 -4.785 1 97.5 267 ALA B O 1
ATOM 4835 N N . HIS B 1 268 ? -0.388 -27.328 -2.801 1 95.44 268 HIS B N 1
ATOM 4836 C CA . HIS B 1 268 ? 1.06 -27.438 -2.945 1 95.44 268 HIS B CA 1
ATOM 4837 C C . HIS B 1 268 ? 1.488 -28.875 -3.191 1 95.44 268 HIS B C 1
ATOM 4839 O O . HIS B 1 268 ? 2.24 -29.156 -4.129 1 95.44 268 HIS B O 1
ATOM 4845 N N . PRO B 1 269 ? 0.96 -29.844 -2.439 1 95.81 269 PRO B N 1
ATOM 4846 C CA . PRO B 1 269 ? 1.372 -31.234 -2.688 1 95.81 269 PRO B CA 1
ATOM 4847 C C . PRO B 1 269 ? 0.924 -31.734 -4.055 1 95.81 269 PRO B C 1
ATOM 4849 O O . PRO B 1 269 ? 1.604 -32.562 -4.656 1 95.81 269 PRO B O 1
ATOM 4852 N N . LEU B 1 270 ? -0.234 -31.266 -4.57 1 96.19 270 LEU B N 1
ATOM 4853 C CA . LEU B 1 270 ? -0.682 -31.656 -5.902 1 96.19 270 LEU B CA 1
ATOM 4854 C C . LEU B 1 270 ? 0.332 -31.234 -6.961 1 96.19 270 LEU B C 1
ATOM 4856 O O . LEU B 1 270 ? 0.586 -31.984 -7.914 1 96.19 270 LEU B O 1
ATOM 4860 N N . GLY B 1 271 ? 0.903 -30.094 -6.777 1 92 271 GLY B N 1
ATOM 4861 C CA . GLY B 1 271 ? 1.939 -29.625 -7.684 1 92 271 GLY B CA 1
ATOM 4862 C C . GLY B 1 271 ? 3.254 -30.375 -7.52 1 92 271 GLY B C 1
ATOM 4863 O O . GLY B 1 271 ? 3.867 -30.781 -8.508 1 92 271 GLY B O 1
ATOM 4864 N N . ALA B 1 272 ? 3.676 -30.562 -6.309 1 91.12 272 ALA B N 1
ATOM 4865 C CA . ALA B 1 272 ? 4.98 -31.141 -6.008 1 91.12 272 ALA B CA 1
ATOM 4866 C C . ALA B 1 272 ? 5.035 -32.594 -6.438 1 91.12 272 ALA B C 1
ATOM 4868 O O . ALA B 1 272 ? 6.062 -33.062 -6.93 1 91.12 272 ALA B O 1
ATOM 4869 N N . ILE B 1 273 ? 3.9 -33.344 -6.285 1 91.75 273 ILE B N 1
ATOM 4870 C CA . ILE B 1 273 ? 3.895 -34.781 -6.461 1 91.75 273 ILE B CA 1
ATOM 4871 C C . ILE B 1 273 ? 3.396 -35.156 -7.859 1 91.75 273 ILE B C 1
ATOM 4873 O O . ILE B 1 273 ? 3.898 -36.062 -8.492 1 91.75 273 ILE B O 1
ATOM 4877 N N . PHE B 1 274 ? 2.465 -34.344 -8.383 1 93.62 274 PHE B N 1
ATOM 4878 C CA . PHE B 1 274 ? 1.817 -34.75 -9.633 1 93.62 274 PHE B CA 1
ATOM 4879 C C . PHE B 1 274 ? 2.02 -33.688 -10.703 1 93.62 274 PHE B C 1
ATOM 4881 O O . PHE B 1 274 ? 1.457 -33.781 -11.797 1 93.62 274 PHE B O 1
ATOM 4888 N N . ASP B 1 275 ? 2.738 -32.625 -10.352 1 90.81 275 ASP B N 1
ATOM 4889 C CA . ASP B 1 275 ? 3.09 -31.547 -11.273 1 90.81 275 ASP B CA 1
ATOM 4890 C C . ASP B 1 275 ? 1.842 -30.844 -11.797 1 90.81 275 ASP B C 1
ATOM 4892 O O . ASP B 1 275 ? 1.81 -30.391 -12.945 1 90.81 275 ASP B O 1
ATOM 4896 N N . ILE B 1 276 ? 0.746 -30.875 -11 1 91.94 276 ILE B N 1
ATOM 4897 C CA . ILE B 1 276 ? -0.465 -30.141 -11.344 1 91.94 276 ILE B CA 1
ATOM 4898 C C . ILE B 1 276 ? -0.194 -28.641 -11.273 1 91.94 276 ILE B C 1
ATOM 4900 O O . ILE B 1 276 ? 0.39 -28.156 -10.305 1 91.94 276 ILE B O 1
ATOM 4904 N N . PRO B 1 277 ? -0.595 -27.891 -12.305 1 89.69 277 PRO B N 1
ATOM 4905 C CA . PRO B 1 277 ? -0.407 -26.438 -12.25 1 89.69 277 PRO B CA 1
ATOM 4906 C C . PRO B 1 277 ? -1.055 -25.812 -11.016 1 89.69 277 PRO B C 1
ATOM 4908 O O . PRO B 1 277 ? -2.195 -26.141 -10.68 1 89.69 277 PRO B O 1
ATOM 4911 N N . HIS B 1 278 ? -0.339 -24.938 -10.383 1 91.19 278 HIS B N 1
ATOM 4912 C CA . HIS B 1 278 ? -0.695 -24.344 -9.102 1 91.19 278 HIS B CA 1
ATOM 4913 C C . HIS B 1 278 ? -2.074 -23.703 -9.164 1 91.19 278 HIS B C 1
ATOM 4915 O O . HIS B 1 278 ? -2.922 -23.953 -8.305 1 91.19 278 HIS B O 1
ATOM 4921 N N . GLY B 1 279 ? -2.363 -22.891 -10.188 1 92.31 279 GLY B N 1
ATOM 4922 C CA . GLY B 1 279 ? -3.627 -22.188 -10.32 1 92.31 279 GLY B CA 1
ATOM 4923 C C . GLY B 1 279 ? -4.816 -23.109 -10.477 1 92.31 279 GLY B C 1
ATOM 4924 O O . GLY B 1 279 ? -5.902 -22.844 -9.969 1 92.31 279 GLY B O 1
ATOM 4925 N N . VAL B 1 280 ? -4.609 -24.219 -11.172 1 94.56 280 VAL B N 1
ATOM 4926 C CA . VAL B 1 280 ? -5.672 -25.203 -11.391 1 94.56 280 VAL B CA 1
ATOM 4927 C C . VAL B 1 280 ? -6.016 -25.891 -10.07 1 94.56 280 VAL B C 1
ATOM 4929 O O . VAL B 1 280 ? -7.188 -26.031 -9.727 1 94.56 280 VAL B O 1
ATOM 4932 N N . ALA B 1 281 ? -4.977 -26.281 -9.367 1 96 281 ALA B N 1
ATOM 4933 C CA . ALA B 1 281 ? -5.176 -26.938 -8.078 1 96 281 ALA B CA 1
ATOM 4934 C C . ALA B 1 281 ? -5.934 -26.031 -7.113 1 96 281 ALA B C 1
ATOM 4936 O O . ALA B 1 281 ? -6.91 -26.453 -6.488 1 96 281 ALA B O 1
ATOM 4937 N N . ASN B 1 282 ? -5.523 -24.781 -6.957 1 97.25 282 ASN B N 1
ATOM 4938 C CA . ASN B 1 282 ? -6.176 -23.828 -6.074 1 97.25 282 ASN B CA 1
ATOM 4939 C C . ASN B 1 282 ? -7.629 -23.594 -6.473 1 97.25 282 ASN B C 1
ATOM 4941 O O . ASN B 1 282 ? -8.523 -23.578 -5.621 1 97.25 282 ASN B O 1
ATOM 4945 N N . ALA B 1 283 ? -7.82 -23.438 -7.762 1 96.19 283 ALA B N 1
ATOM 4946 C CA . ALA B 1 283 ? -9.148 -23.125 -8.281 1 96.19 283 ALA B CA 1
ATOM 4947 C C . ALA B 1 283 ? -10.125 -24.266 -7.977 1 96.19 283 ALA B C 1
ATOM 4949 O O . ALA B 1 283 ? -11.281 -24.016 -7.617 1 96.19 283 ALA B O 1
ATOM 4950 N N . LEU B 1 284 ? -9.672 -25.453 -8.195 1 97.38 284 LEU B N 1
ATOM 4951 C CA . LEU B 1 284 ? -10.508 -26.625 -7.992 1 97.38 284 LEU B CA 1
ATOM 4952 C C . LEU B 1 284 ? -10.867 -26.797 -6.52 1 97.38 284 LEU B C 1
ATOM 4954 O O . LEU B 1 284 ? -12.008 -27.109 -6.188 1 97.38 284 LEU B O 1
ATOM 4958 N N . LEU B 1 285 ? -9.953 -26.516 -5.605 1 98.69 285 LEU B N 1
ATOM 4959 C CA . LEU B 1 285 ? -10.102 -26.812 -4.184 1 98.69 285 LEU B CA 1
ATOM 4960 C C . LEU B 1 285 ? -10.844 -25.688 -3.469 1 98.69 285 LEU B C 1
ATOM 4962 O O . LEU B 1 285 ? -11.453 -25.906 -2.42 1 98.69 285 LEU B O 1
ATOM 4966 N N . LEU B 1 286 ? -10.828 -24.453 -4 1 98.75 286 LEU B N 1
ATOM 4967 C CA . LEU B 1 286 ? -11.234 -23.25 -3.299 1 98.75 286 LEU B CA 1
ATOM 4968 C C . LEU B 1 286 ? -12.68 -23.359 -2.809 1 98.75 286 LEU B C 1
ATOM 4970 O O . LEU B 1 286 ? -12.945 -23.172 -1.618 1 98.75 286 LEU B O 1
ATOM 4974 N N . PRO B 1 287 ? -13.68 -23.719 -3.662 1 98.62 287 PRO B N 1
ATOM 4975 C CA . PRO B 1 287 ? -15.055 -23.734 -3.172 1 98.62 287 PRO B CA 1
ATOM 4976 C C . PRO B 1 287 ? -15.289 -24.797 -2.098 1 98.62 287 PRO B C 1
ATOM 4978 O O . PRO B 1 287 ? -16.094 -24.594 -1.191 1 98.62 287 PRO B O 1
ATOM 4981 N N . ILE B 1 288 ? -14.555 -25.891 -2.156 1 98.62 288 ILE B N 1
ATOM 4982 C CA . ILE B 1 288 ? -14.688 -26.984 -1.192 1 98.62 288 ILE B CA 1
ATOM 4983 C C . ILE B 1 288 ? -14.18 -26.516 0.174 1 98.62 288 ILE B C 1
ATOM 4985 O O . ILE B 1 288 ? -14.859 -26.719 1.188 1 98.62 288 ILE B O 1
ATOM 4989 N N . VAL B 1 289 ? -13.023 -25.922 0.168 1 98.88 289 VAL B N 1
ATOM 4990 C CA . VAL B 1 289 ? -12.422 -25.469 1.42 1 98.88 289 VAL B CA 1
ATOM 4991 C C . VAL B 1 289 ? -13.203 -24.266 1.964 1 98.88 289 VAL B C 1
ATOM 4993 O O . VAL B 1 289 ? -13.352 -24.125 3.178 1 98.88 289 VAL B O 1
ATOM 4996 N N . MET B 1 290 ? -13.727 -23.422 1.053 1 98.88 290 MET B N 1
ATOM 4997 C CA . MET B 1 290 ? -14.578 -22.328 1.48 1 98.88 290 MET B CA 1
ATOM 4998 C C . MET B 1 290 ? -15.781 -22.844 2.268 1 98.88 290 MET B C 1
ATOM 5000 O O . MET B 1 290 ? -16.125 -22.297 3.316 1 98.88 290 MET B O 1
ATOM 5004 N N . GLU B 1 291 ? -16.391 -23.828 1.719 1 98.62 291 GLU B N 1
ATOM 5005 C CA . GLU B 1 291 ? -17.547 -24.391 2.404 1 98.62 291 GLU B CA 1
ATOM 5006 C C . GLU B 1 291 ? -17.172 -24.891 3.799 1 98.62 291 GLU B C 1
ATOM 5008 O O . GLU B 1 291 ? -17.906 -24.672 4.758 1 98.62 291 GLU B O 1
ATOM 5013 N N . PHE B 1 292 ? -16.047 -25.5 3.922 1 98.75 292 PHE B N 1
ATOM 5014 C CA . PHE B 1 292 ? -15.547 -26 5.199 1 98.75 292 PHE B CA 1
ATOM 5015 C C . PHE B 1 292 ? -15.266 -24.844 6.156 1 98.75 292 PHE B C 1
ATOM 5017 O O . PHE B 1 292 ? -15.609 -24.906 7.336 1 98.75 292 PHE B O 1
ATOM 5024 N N . ASN B 1 293 ? -14.672 -23.719 5.699 1 98.81 293 ASN B N 1
ATOM 5025 C CA . ASN B 1 293 ? -14.172 -22.625 6.531 1 98.81 293 ASN B CA 1
ATOM 5026 C C . ASN B 1 293 ? -15.289 -21.672 6.938 1 98.81 293 ASN B C 1
ATOM 5028 O O . ASN B 1 293 ? -15.148 -20.922 7.902 1 98.81 293 ASN B O 1
ATOM 5032 N N . ALA B 1 294 ? -16.438 -21.703 6.27 1 98.56 294 ALA B N 1
ATOM 5033 C CA . ALA B 1 294 ? -17.484 -20.688 6.359 1 98.56 294 ALA B CA 1
ATOM 5034 C C . ALA B 1 294 ? -17.906 -20.469 7.809 1 98.56 294 ALA B C 1
ATOM 5036 O O . ALA B 1 294 ? -17.969 -19.328 8.273 1 98.56 294 ALA B O 1
ATOM 5037 N N . PRO B 1 295 ? -18.078 -21.531 8.656 1 98.31 295 PRO B N 1
ATOM 5038 C CA . PRO B 1 295 ? -18.547 -21.312 10.023 1 98.31 295 PRO B CA 1
ATOM 5039 C C . PRO B 1 295 ? -17.547 -20.516 10.875 1 98.31 295 PRO B C 1
ATOM 5041 O O . PRO B 1 295 ? -17.938 -19.859 11.836 1 98.31 295 PRO B O 1
ATOM 5044 N N . ALA B 1 296 ? -16.312 -20.516 10.516 1 98.38 296 ALA B N 1
ATOM 5045 C CA . ALA B 1 296 ? -15.281 -19.891 11.328 1 98.38 296 ALA B CA 1
ATOM 5046 C C . ALA B 1 296 ? -15.062 -18.438 10.906 1 98.38 296 ALA B C 1
ATOM 5048 O O . ALA B 1 296 ? -14.344 -17.688 11.57 1 98.38 296 ALA B O 1
ATOM 5049 N N . ALA B 1 297 ? -15.742 -17.969 9.844 1 98.44 297 ALA B N 1
ATOM 5050 C CA . ALA B 1 297 ? -15.445 -16.641 9.312 1 98.44 297 ALA B CA 1
ATOM 5051 C C . ALA B 1 297 ? -16.688 -16.031 8.672 1 98.44 297 ALA B C 1
ATOM 5053 O O . ALA B 1 297 ? -16.594 -15.367 7.629 1 98.44 297 ALA B O 1
ATOM 5054 N N . LEU B 1 298 ? -17.844 -16.203 9.234 1 98.56 298 LEU B N 1
ATOM 5055 C CA . LEU B 1 298 ? -19.109 -15.82 8.641 1 98.56 298 LEU B CA 1
ATOM 5056 C C . LEU B 1 298 ? -19.125 -14.336 8.281 1 98.56 298 LEU B C 1
ATOM 5058 O O . LEU B 1 298 ? -19.594 -13.953 7.211 1 98.56 298 LEU B O 1
ATOM 5062 N N . ASP B 1 299 ? -18.641 -13.453 9.172 1 98.38 299 ASP B N 1
ATOM 5063 C CA . ASP B 1 299 ? -18.641 -12.016 8.906 1 98.38 299 ASP B CA 1
ATOM 5064 C C . ASP B 1 299 ? -17.844 -11.688 7.656 1 98.38 299 ASP B C 1
ATOM 5066 O O . ASP B 1 299 ? -18.25 -10.867 6.84 1 98.38 299 ASP B O 1
ATOM 5070 N N . LYS B 1 300 ? -16.672 -12.32 7.496 1 98.75 300 LYS B N 1
ATOM 5071 C CA . LYS B 1 300 ? -15.828 -12.102 6.324 1 98.75 300 LYS B CA 1
ATOM 5072 C C . LYS B 1 300 ? -16.469 -12.68 5.07 1 98.75 300 LYS B C 1
ATOM 5074 O O . LYS B 1 300 ? -16.312 -12.133 3.977 1 98.75 300 LYS B O 1
ATOM 5079 N N . TYR B 1 301 ? -17.219 -13.766 5.211 1 98.88 301 TYR B N 1
ATOM 5080 C CA . TYR B 1 301 ? -17.906 -14.344 4.062 1 98.88 301 TYR B CA 1
ATOM 5081 C C . TYR B 1 301 ? -19.016 -13.422 3.572 1 98.88 301 TYR B C 1
ATOM 5083 O O . TYR B 1 301 ? -19.312 -13.375 2.375 1 98.88 301 TYR B O 1
ATOM 5091 N N . VAL B 1 302 ? -19.688 -12.719 4.484 1 98.75 302 VAL B N 1
ATOM 5092 C CA . VAL B 1 302 ? -20.641 -11.695 4.078 1 98.75 302 VAL B CA 1
ATOM 5093 C C . VAL B 1 302 ? -19.969 -10.664 3.188 1 98.75 302 VAL B C 1
ATOM 5095 O O . VAL B 1 302 ? -20.516 -10.266 2.158 1 98.75 302 VAL B O 1
ATOM 5098 N N . GLU B 1 303 ? -18.734 -10.242 3.543 1 98.75 303 GLU B N 1
ATOM 5099 C CA . GLU B 1 303 ? -17.969 -9.297 2.73 1 98.75 303 GLU B CA 1
ATOM 5100 C C . GLU B 1 303 ? -17.609 -9.898 1.374 1 98.75 303 GLU B C 1
ATOM 5102 O O . GLU B 1 303 ? -17.609 -9.195 0.362 1 98.75 303 GLU B O 1
ATOM 5107 N N . ILE B 1 304 ? -17.297 -11.172 1.338 1 98.94 304 ILE B N 1
ATOM 5108 C CA . ILE B 1 304 ? -17.016 -11.844 0.073 1 98.94 304 ILE B CA 1
ATOM 5109 C C . ILE B 1 304 ? -18.266 -11.82 -0.809 1 98.94 304 ILE B C 1
ATOM 5111 O O . ILE B 1 304 ? -18.172 -11.523 -2.004 1 98.94 304 ILE B O 1
ATOM 5115 N N . ALA B 1 305 ? -19.422 -12.117 -0.205 1 98.88 305 ALA B N 1
ATOM 5116 C CA . ALA B 1 305 ? -20.672 -12.117 -0.951 1 98.88 305 ALA B CA 1
ATOM 5117 C C . ALA B 1 305 ? -20.953 -10.742 -1.546 1 98.88 305 ALA B C 1
ATOM 5119 O O . ALA B 1 305 ? -21.406 -10.633 -2.689 1 98.88 305 ALA B O 1
ATOM 5120 N N . LYS B 1 306 ? -20.719 -9.695 -0.727 1 98.56 306 LYS B N 1
ATOM 5121 C CA . LYS B 1 306 ? -20.891 -8.328 -1.217 1 98.56 306 LYS B CA 1
ATOM 5122 C C . LYS B 1 306 ? -19.938 -8.047 -2.373 1 98.56 306 LYS B C 1
ATOM 5124 O O . LYS B 1 306 ? -20.344 -7.523 -3.412 1 98.56 306 LYS B O 1
ATOM 5129 N N . ALA B 1 307 ? -18.688 -8.438 -2.221 1 98.69 307 ALA B N 1
ATOM 5130 C CA . ALA B 1 307 ? -17.656 -8.164 -3.223 1 98.69 307 ALA B CA 1
ATOM 5131 C C . ALA B 1 307 ? -17.953 -8.906 -4.523 1 98.69 307 ALA B C 1
ATOM 5133 O O . ALA B 1 307 ? -17.641 -8.406 -5.609 1 98.69 307 ALA B O 1
ATOM 5134 N N . MET B 1 308 ? -18.578 -10.062 -4.426 1 98.69 308 MET B N 1
ATOM 5135 C CA . MET B 1 308 ? -18.875 -10.859 -5.609 1 98.69 308 MET B CA 1
ATOM 5136 C C . MET B 1 308 ? -20.266 -10.523 -6.156 1 98.69 308 MET B C 1
ATOM 5138 O O . MET B 1 308 ? -20.734 -11.148 -7.109 1 98.69 308 MET B O 1
ATOM 5142 N N . ASN B 1 309 ? -20.953 -9.602 -5.527 1 97.81 309 ASN B N 1
ATOM 5143 C CA . ASN B 1 309 ? -22.234 -9.039 -5.965 1 97.81 309 ASN B CA 1
ATOM 5144 C C . ASN B 1 309 ? -23.359 -10.078 -5.887 1 97.81 309 ASN B C 1
ATOM 5146 O O . ASN B 1 309 ? -24.188 -10.156 -6.785 1 97.81 309 ASN B O 1
ATOM 5150 N N . VAL B 1 310 ? -23.344 -10.859 -4.816 1 98.5 310 VAL B N 1
ATOM 5151 C CA . VAL B 1 310 ? -24.391 -11.859 -4.672 1 98.5 310 VAL B CA 1
ATOM 5152 C C . VAL B 1 310 ? -25.094 -11.688 -3.324 1 98.5 310 VAL B C 1
ATOM 5154 O O . VAL B 1 310 ? -25.906 -12.516 -2.93 1 98.5 310 VAL B O 1
ATOM 5157 N N . TYR B 1 311 ? -24.75 -10.609 -2.611 1 97.94 311 TYR B N 1
ATOM 5158 C CA . TYR B 1 311 ? -25.328 -10.32 -1.304 1 97.94 311 TYR B CA 1
ATOM 5159 C C . TYR B 1 311 ? -26.641 -9.547 -1.446 1 97.94 311 TYR B C 1
ATOM 5161 O O . TYR B 1 311 ? -26.766 -8.664 -2.301 1 97.94 311 TYR B O 1
ATOM 5169 N N . THR B 1 312 ? -27.641 -9.859 -0.679 1 96.81 312 THR B N 1
ATOM 5170 C CA . THR B 1 312 ? -28.828 -9.055 -0.476 1 96.81 312 THR B CA 1
ATOM 5171 C C . THR B 1 312 ? -29.062 -8.789 1.01 1 96.81 312 THR B C 1
ATOM 5173 O O . THR B 1 312 ? -28.75 -9.641 1.85 1 96.81 312 THR B O 1
ATOM 5176 N N . PRO B 1 313 ? -29.562 -7.664 1.372 1 92.88 313 PRO B N 1
ATOM 5177 C CA . PRO B 1 313 ? -29.688 -7.262 2.775 1 92.88 313 PRO B CA 1
ATOM 5178 C C . PRO B 1 313 ? -30.547 -8.227 3.59 1 92.88 313 PRO B C 1
ATOM 5180 O O . PRO B 1 313 ? -30.438 -8.266 4.816 1 92.88 313 PRO B O 1
ATOM 5183 N N . ASP B 1 314 ? -31.375 -9.031 3.01 1 96.06 314 ASP B N 1
ATOM 5184 C CA . ASP B 1 314 ? -32.281 -9.914 3.715 1 96.06 314 ASP B CA 1
ATOM 5185 C C . ASP B 1 314 ? -31.625 -11.25 4.047 1 96.06 314 ASP B C 1
ATOM 5187 O O . ASP B 1 314 ? -32.188 -12.062 4.793 1 96.06 314 ASP B O 1
ATOM 5191 N N . MET B 1 315 ? -30.406 -11.422 3.627 1 97.94 315 MET B N 1
ATOM 5192 C CA . MET B 1 315 ? -29.688 -12.664 3.883 1 97.94 315 MET B CA 1
ATOM 5193 C C . MET B 1 315 ? -29.156 -12.703 5.312 1 97.94 315 MET B C 1
ATOM 5195 O O . MET B 1 315 ? -28.688 -11.688 5.836 1 97.94 315 MET B O 1
ATOM 5199 N N . THR B 1 316 ? -29.359 -13.875 5.945 1 98.44 316 THR B N 1
ATOM 5200 C CA . THR B 1 316 ? -28.578 -14.109 7.16 1 98.44 316 THR B CA 1
ATOM 5201 C C . THR B 1 316 ? -27.094 -14.242 6.836 1 98.44 316 THR B C 1
ATOM 5203 O O . THR B 1 316 ? -26.719 -14.352 5.668 1 98.44 316 THR B O 1
ATOM 5206 N N . ARG B 1 317 ? -26.266 -14.203 7.824 1 98.06 317 ARG B N 1
ATOM 5207 C CA . ARG B 1 317 ? -24.828 -14.383 7.613 1 98.06 317 ARG B CA 1
ATOM 5208 C C . ARG B 1 317 ? -24.531 -15.75 6.988 1 98.06 317 ARG B C 1
ATOM 5210 O O . ARG B 1 317 ? -23.656 -15.867 6.141 1 98.06 317 ARG B O 1
ATOM 5217 N N . GLU B 1 318 ? -25.219 -16.75 7.355 1 98.62 318 GLU B N 1
ATOM 5218 C CA . GLU B 1 318 ? -25.047 -18.109 6.828 1 98.62 318 GLU B CA 1
ATOM 5219 C C . GLU B 1 318 ? -25.469 -18.188 5.363 1 98.62 318 GLU B C 1
ATOM 5221 O O . GLU B 1 318 ? -24.812 -18.844 4.559 1 98.62 318 GLU B O 1
ATOM 5226 N N . GLU B 1 319 ? -26.547 -17.531 5.012 1 98.75 319 GLU B N 1
ATOM 5227 C CA . GLU B 1 319 ? -27 -17.484 3.629 1 98.75 319 GLU B CA 1
ATOM 5228 C C . GLU B 1 319 ? -26.016 -16.766 2.729 1 98.75 319 GLU B C 1
ATOM 5230 O O . GLU B 1 319 ? -25.766 -17.188 1.601 1 98.75 319 GLU B O 1
ATOM 5235 N N . ALA B 1 320 ? -25.484 -15.656 3.252 1 98.75 320 ALA B N 1
ATOM 5236 C CA . ALA B 1 320 ? -24.484 -14.906 2.514 1 98.75 320 ALA B CA 1
ATOM 5237 C C . ALA B 1 320 ? -23.234 -15.758 2.27 1 98.75 320 ALA B C 1
ATOM 5239 O O . ALA B 1 320 ? -22.656 -15.727 1.181 1 98.75 320 ALA B O 1
ATOM 5240 N N . ALA B 1 321 ? -22.859 -16.5 3.299 1 98.75 321 ALA B N 1
ATOM 5241 C CA . ALA B 1 321 ? -21.703 -17.375 3.168 1 98.75 321 ALA B CA 1
ATOM 5242 C C . ALA B 1 321 ? -21.938 -18.438 2.102 1 98.75 321 ALA B C 1
ATOM 5244 O O . ALA B 1 321 ? -21.062 -18.703 1.274 1 98.75 321 ALA B O 1
ATOM 5245 N N . ALA B 1 322 ? -23.094 -19.047 2.076 1 98.75 322 ALA B N 1
ATOM 5246 C CA . ALA B 1 322 ? -23.438 -20.047 1.079 1 98.75 322 ALA B CA 1
ATOM 5247 C C . ALA B 1 322 ? -23.453 -19.453 -0.324 1 98.75 322 ALA B C 1
ATOM 5249 O O . ALA B 1 322 ? -23.016 -20.094 -1.285 1 98.75 322 ALA B O 1
ATOM 5250 N N . ALA B 1 323 ? -23.984 -18.234 -0.401 1 98.88 323 ALA B N 1
ATOM 5251 C CA . ALA B 1 323 ? -24.031 -17.531 -1.688 1 98.88 323 ALA B CA 1
ATOM 5252 C C . ALA B 1 323 ? -22.625 -17.25 -2.207 1 98.88 323 ALA B C 1
ATOM 5254 O O . ALA B 1 323 ? -22.359 -17.359 -3.41 1 98.88 323 ALA B O 1
ATOM 5255 N N . ALA B 1 324 ? -21.75 -16.859 -1.302 1 98.88 324 ALA B N 1
ATOM 5256 C CA . ALA B 1 324 ? -20.359 -16.609 -1.677 1 98.88 324 ALA B CA 1
ATOM 5257 C C . ALA B 1 324 ? -19.703 -17.859 -2.227 1 98.88 324 ALA B C 1
ATOM 5259 O O . ALA B 1 324 ? -19.031 -17.828 -3.27 1 98.88 324 ALA B O 1
ATOM 5260 N N . VAL B 1 325 ? -19.859 -18.984 -1.539 1 98.81 325 VAL B N 1
ATOM 5261 C CA . VAL B 1 325 ? -19.297 -20.25 -1.963 1 98.81 325 VAL B CA 1
ATOM 5262 C C . VAL B 1 325 ? -19.844 -20.641 -3.33 1 98.81 325 VAL B C 1
ATOM 5264 O O . VAL B 1 325 ? -19.094 -21.047 -4.223 1 98.81 325 VAL B O 1
ATOM 5267 N N . LYS B 1 326 ? -21.109 -20.516 -3.5 1 98.75 326 LYS B N 1
ATOM 5268 C CA . LYS B 1 326 ? -21.781 -20.828 -4.762 1 98.75 326 LYS B CA 1
ATOM 5269 C C . LYS B 1 326 ? -21.25 -19.953 -5.895 1 98.75 326 LYS B C 1
ATOM 5271 O O . LYS B 1 326 ? -21.031 -20.438 -7.008 1 98.75 326 LYS B O 1
ATOM 5276 N N . ALA B 1 327 ? -21.109 -18.672 -5.602 1 98.81 327 ALA B N 1
ATOM 5277 C CA . ALA B 1 327 ? -20.625 -17.734 -6.609 1 98.81 327 ALA B CA 1
ATOM 5278 C C . ALA B 1 327 ? -19.234 -18.141 -7.098 1 98.81 327 ALA B C 1
ATOM 5280 O O . ALA B 1 327 ? -18.953 -18.094 -8.297 1 98.81 327 ALA B O 1
ATOM 5281 N N . VAL B 1 328 ? -18.359 -18.531 -6.195 1 98.75 328 VAL B N 1
ATOM 5282 C CA . VAL B 1 328 ? -17.016 -18.953 -6.539 1 98.75 328 VAL B CA 1
ATOM 5283 C C . VAL B 1 328 ? -17.062 -20.234 -7.352 1 98.75 328 VAL B C 1
ATOM 5285 O O . VAL B 1 328 ? -16.359 -20.375 -8.359 1 98.75 328 VAL B O 1
ATOM 5288 N N . ARG B 1 329 ? -17.844 -21.188 -6.938 1 98.25 329 ARG B N 1
ATOM 5289 C CA . ARG B 1 329 ? -18 -22.453 -7.652 1 98.25 329 ARG B CA 1
ATOM 5290 C C . ARG B 1 329 ? -18.484 -22.219 -9.078 1 98.25 329 ARG B C 1
ATOM 5292 O O . ARG B 1 329 ? -17.953 -22.797 -10.031 1 98.25 329 ARG B O 1
ATOM 5299 N N . GLU B 1 330 ? -19.484 -21.391 -9.211 1 98.5 330 GLU B N 1
ATOM 5300 C CA . GLU B 1 330 ? -20.047 -21.109 -10.523 1 98.5 330 GLU B CA 1
ATOM 5301 C C . GLU B 1 330 ? -19.047 -20.391 -11.422 1 98.5 330 GLU B C 1
ATOM 5303 O O . GLU B 1 330 ? -18.984 -20.641 -12.625 1 98.5 330 GLU B O 1
ATOM 5308 N N . LEU B 1 331 ? -18.344 -19.469 -10.828 1 98.44 331 LEU B N 1
ATOM 5309 C CA . LEU B 1 331 ? -17.297 -18.797 -11.586 1 98.44 331 LEU B CA 1
ATOM 5310 C C . LEU B 1 331 ? -16.266 -19.781 -12.102 1 98.44 331 LEU B C 1
ATOM 5312 O O . LEU B 1 331 ? -15.859 -19.719 -13.266 1 98.44 331 LEU B O 1
ATOM 5316 N N . SER B 1 332 ? -15.82 -20.688 -11.25 1 97.81 332 SER B N 1
ATOM 5317 C CA . SER B 1 332 ? -14.859 -21.719 -11.617 1 97.81 332 SER B CA 1
ATOM 5318 C C . SER B 1 332 ? -15.359 -22.547 -12.797 1 97.81 332 SER B C 1
ATOM 5320 O O . SER B 1 332 ? -14.602 -22.859 -13.719 1 97.81 332 SER B O 1
ATOM 5322 N N . VAL B 1 333 ? -16.609 -22.859 -12.805 1 97.69 333 VAL B N 1
ATOM 5323 C CA . VAL B 1 333 ? -17.219 -23.625 -13.875 1 97.69 333 VAL B CA 1
ATOM 5324 C C . VAL B 1 333 ? -17.281 -22.797 -15.148 1 97.69 333 VAL B C 1
ATOM 5326 O O . VAL B 1 333 ? -16.906 -23.266 -16.234 1 97.69 333 VAL B O 1
ATOM 5329 N N . ARG B 1 334 ? -17.672 -21.547 -15.016 1 97.81 334 ARG B N 1
ATOM 5330 C CA . ARG B 1 334 ? -17.859 -20.672 -16.172 1 97.81 334 ARG B CA 1
ATOM 5331 C C . ARG B 1 334 ? -16.547 -20.422 -16.891 1 97.81 334 ARG B C 1
ATOM 5333 O O . ARG B 1 334 ? -16.531 -20.25 -18.125 1 97.81 334 ARG B O 1
ATOM 5340 N N . VAL B 1 335 ? -15.461 -20.5 -16.156 1 97.56 335 VAL B N 1
ATOM 5341 C CA . VAL B 1 335 ? -14.195 -20.156 -16.797 1 97.56 335 VAL B CA 1
ATOM 5342 C C . VAL B 1 335 ? -13.438 -21.438 -17.156 1 97.56 335 VAL B C 1
ATOM 5344 O O . VAL B 1 335 ? -12.297 -21.375 -17.625 1 97.56 335 VAL B O 1
ATOM 5347 N N . GLY B 1 336 ? -13.992 -22.594 -16.859 1 96.75 336 GLY B N 1
ATOM 5348 C CA . GLY B 1 336 ? -13.508 -23.828 -17.453 1 96.75 336 GLY B CA 1
ATOM 5349 C C . GLY B 1 336 ? -12.516 -24.562 -16.562 1 96.75 336 GLY B C 1
ATOM 5350 O O . GLY B 1 336 ? -11.656 -25.297 -17.062 1 96.75 336 GLY B O 1
ATOM 5351 N N . ILE B 1 337 ? -12.633 -24.438 -15.289 1 96.88 337 ILE B N 1
ATOM 5352 C CA . ILE B 1 337 ? -11.766 -25.141 -14.352 1 96.88 337 ILE B CA 1
ATOM 5353 C C . ILE B 1 337 ? -12.289 -26.562 -14.133 1 96.88 337 ILE B C 1
ATOM 5355 O O . ILE B 1 337 ? -13.492 -26.766 -13.977 1 96.88 337 ILE B O 1
ATOM 5359 N N . PRO B 1 338 ? -11.375 -27.562 -14.133 1 96.88 338 PRO B N 1
ATOM 5360 C CA . PRO B 1 338 ? -11.812 -28.891 -13.719 1 96.88 338 PRO B CA 1
ATOM 5361 C C . PRO B 1 338 ? -12.492 -28.906 -12.352 1 96.88 338 PRO B C 1
ATOM 5363 O O . PRO B 1 338 ? -12.109 -28.125 -11.469 1 96.88 338 PRO B O 1
ATOM 5366 N N . GLN B 1 339 ? -13.414 -29.797 -12.164 1 96.81 339 GLN B N 1
ATOM 5367 C CA . GLN B 1 339 ? -14.242 -29.766 -10.961 1 96.81 339 GLN B CA 1
ATOM 5368 C C . GLN B 1 339 ? -13.867 -30.875 -10 1 96.81 339 GLN B C 1
ATOM 5370 O O . GLN B 1 339 ? -14.227 -30.844 -8.82 1 96.81 339 GLN B O 1
ATOM 5375 N N . HIS B 1 340 ? -13.148 -31.859 -10.539 1 97.5 340 HIS B N 1
ATOM 5376 C CA . HIS B 1 340 ? -12.781 -33 -9.711 1 97.5 340 HIS B CA 1
ATOM 5377 C C . HIS B 1 340 ? -11.312 -33.375 -9.891 1 97.5 340 HIS B C 1
ATOM 5379 O O . HIS B 1 340 ? -10.781 -33.281 -11 1 97.5 340 HIS B O 1
ATOM 5385 N N . LEU B 1 341 ? -10.68 -33.812 -8.773 1 97.94 341 LEU B N 1
ATOM 5386 C CA . LEU B 1 341 ? -9.273 -34.188 -8.781 1 97.94 341 LEU B CA 1
ATOM 5387 C C . LEU B 1 341 ? -9.031 -35.344 -9.719 1 97.94 341 LEU B C 1
ATOM 5389 O O . LEU B 1 341 ? -7.953 -35.5 -10.305 1 97.94 341 LEU B O 1
ATOM 5393 N N . SER B 1 342 ? -10.094 -36.156 -9.891 1 97.62 342 SER B N 1
ATOM 5394 C CA . SER B 1 342 ? -9.984 -37.312 -10.781 1 97.62 342 SER B CA 1
ATOM 5395 C C . SER B 1 342 ? -9.727 -36.875 -12.219 1 97.62 342 SER B C 1
ATOM 5397 O O . SER B 1 342 ? -9.086 -37.594 -12.992 1 97.62 342 SER B O 1
ATOM 5399 N N . GLU B 1 343 ? -10.227 -35.656 -12.578 1 96.94 343 GLU B N 1
ATOM 5400 C CA . GLU B 1 343 ? -9.992 -35.094 -13.906 1 96.94 343 GLU B CA 1
ATOM 5401 C C . GLU B 1 343 ? -8.523 -34.75 -14.109 1 96.94 343 GLU B C 1
ATOM 5403 O O . GLU B 1 343 ? -8.07 -34.562 -15.242 1 96.94 343 GLU B O 1
ATOM 5408 N N . LEU B 1 344 ? -7.82 -34.719 -13.023 1 96.5 344 LEU B N 1
ATOM 5409 C CA . LEU B 1 344 ? -6.41 -34.344 -13.062 1 96.5 344 LEU B CA 1
ATOM 5410 C C . LEU B 1 344 ? -5.527 -35.562 -12.836 1 96.5 344 LEU B C 1
ATOM 5412 O O . LEU B 1 344 ? -4.324 -35.438 -12.609 1 96.5 344 LEU B O 1
ATOM 5416 N N . GLY B 1 345 ? -6.145 -36.719 -12.742 1 96.75 345 GLY B N 1
ATOM 5417 C CA . GLY B 1 345 ? -5.395 -37.969 -12.648 1 96.75 345 GLY B CA 1
ATOM 5418 C C . GLY B 1 345 ? -5.148 -38.406 -11.211 1 96.75 345 GLY B C 1
ATOM 5419 O O . GLY B 1 345 ? -4.418 -39.375 -10.969 1 96.75 345 GLY B O 1
ATOM 5420 N N . ILE B 1 346 ? -5.68 -37.781 -10.281 1 97.94 346 ILE B N 1
ATOM 5421 C CA . ILE B 1 346 ? -5.512 -38.125 -8.875 1 97.94 346 ILE B CA 1
ATOM 5422 C C . ILE B 1 346 ? -6.449 -39.281 -8.516 1 97.94 346 ILE B C 1
ATOM 5424 O O . ILE B 1 346 ? -7.621 -39.281 -8.898 1 97.94 346 ILE B O 1
ATOM 5428 N N . LYS B 1 347 ? -5.945 -40.25 -7.812 1 97.69 347 LYS B N 1
ATOM 5429 C CA . LYS B 1 347 ? -6.711 -41.406 -7.391 1 97.69 347 LYS B CA 1
ATOM 5430 C C . LYS B 1 347 ? -6.879 -41.438 -5.871 1 97.69 347 LYS B C 1
ATOM 5432 O O . LYS B 1 347 ? -6.156 -40.75 -5.148 1 97.69 347 LYS B O 1
ATOM 5437 N N . GLU B 1 348 ? -7.793 -42.188 -5.484 1 97.56 348 GLU B N 1
ATOM 5438 C CA . GLU B 1 348 ? -8.078 -42.312 -4.059 1 97.56 348 GLU B CA 1
ATOM 5439 C C . GLU B 1 348 ? -6.848 -42.75 -3.281 1 97.56 348 GLU B C 1
ATOM 5441 O O . GLU B 1 348 ? -6.629 -42.312 -2.148 1 97.56 348 GLU B O 1
ATOM 5446 N N . GLU B 1 349 ? -6.086 -43.594 -3.84 1 97.88 349 GLU B N 1
ATOM 5447 C CA . GLU B 1 349 ? -4.914 -44.156 -3.168 1 97.88 349 GLU B CA 1
ATOM 5448 C C . GLU B 1 349 ? -3.861 -43.094 -2.924 1 97.88 349 GLU B C 1
ATOM 5450 O O . GLU B 1 349 ? -2.961 -43.25 -2.1 1 97.88 349 GLU B O 1
ATOM 5455 N N . ASP B 1 350 ? -3.939 -41.938 -3.652 1 97.88 350 ASP B N 1
ATOM 5456 C CA . ASP B 1 350 ? -2.973 -40.875 -3.527 1 97.88 350 ASP B CA 1
ATOM 5457 C C . ASP B 1 350 ? -3.322 -39.938 -2.355 1 97.88 350 ASP B C 1
ATOM 5459 O O . ASP B 1 350 ? -2.486 -39.156 -1.902 1 97.88 350 ASP B O 1
ATOM 5463 N N . LEU B 1 351 ? -4.484 -40.062 -1.829 1 98.31 351 LEU B N 1
ATOM 5464 C CA . LEU B 1 351 ? -5.051 -39 -0.969 1 98.31 351 LEU B CA 1
ATOM 5465 C C . LEU B 1 351 ? -4.352 -39 0.388 1 98.31 351 LEU B C 1
ATOM 5467 O O . LEU B 1 351 ? -4.184 -37.938 0.989 1 98.31 351 LEU B O 1
ATOM 5471 N N . ASP B 1 352 ? -3.984 -40.156 0.874 1 98.06 352 ASP B N 1
ATOM 5472 C CA . ASP B 1 352 ? -3.334 -40.188 2.18 1 98.06 352 ASP B CA 1
ATOM 5473 C C . ASP B 1 352 ? -1.997 -39.469 2.156 1 98.06 352 ASP B C 1
ATOM 5475 O O . ASP B 1 352 ? -1.688 -38.688 3.07 1 98.06 352 ASP B O 1
ATOM 5479 N N . LYS B 1 353 ? -1.253 -39.719 1.146 1 97.31 353 LYS B N 1
ATOM 5480 C CA . LYS B 1 353 ? 0.03 -39.031 0.979 1 97.31 353 LYS B CA 1
ATOM 5481 C C . LYS B 1 353 ? -0.161 -37.531 0.809 1 97.31 353 LYS B C 1
ATOM 5483 O O . LYS B 1 353 ? 0.582 -36.75 1.39 1 97.31 353 LYS B O 1
ATOM 5488 N N . LEU B 1 354 ? -1.147 -37.188 0.079 1 97.94 354 LEU B N 1
ATOM 5489 C CA . LEU B 1 354 ? -1.455 -35.781 -0.148 1 97.94 354 LEU B CA 1
ATOM 5490 C C . LEU B 1 354 ? -1.874 -35.094 1.15 1 97.94 354 LEU B C 1
ATOM 5492 O O . LEU B 1 354 ? -1.433 -33.969 1.444 1 97.94 354 LEU B O 1
ATOM 5496 N N . ALA B 1 355 ? -2.674 -35.75 1.914 1 98.5 355 ALA B N 1
ATOM 5497 C CA . ALA B 1 355 ? -3.164 -35.188 3.17 1 98.5 355 ALA B CA 1
ATOM 5498 C C . ALA B 1 355 ? -2.021 -34.969 4.156 1 98.5 355 ALA B C 1
ATOM 5500 O O . ALA B 1 355 ? -1.997 -33.969 4.883 1 98.5 355 ALA B O 1
ATOM 5501 N N . THR B 1 356 ? -1.084 -35.906 4.215 1 97.88 356 THR B N 1
ATOM 5502 C CA . THR B 1 356 ? 0.081 -35.781 5.086 1 97.88 356 THR B CA 1
ATOM 5503 C C . THR B 1 356 ? 0.912 -34.562 4.707 1 97.88 356 THR B C 1
ATOM 5505 O O . THR B 1 356 ? 1.271 -33.75 5.574 1 97.88 356 THR B O 1
ATOM 5508 N N . ALA B 1 357 ? 1.155 -34.406 3.453 1 96 357 ALA B N 1
ATOM 5509 C CA . ALA B 1 357 ? 1.949 -33.281 2.965 1 96 357 ALA B CA 1
ATOM 5510 C C . ALA B 1 357 ? 1.226 -31.969 3.195 1 96 357 ALA B C 1
ATOM 5512 O O . ALA B 1 357 ? 1.847 -30.969 3.574 1 96 357 ALA B O 1
ATOM 5513 N N . ALA B 1 358 ? -0.075 -31.969 2.961 1 97.56 358 ALA B N 1
ATOM 5514 C CA . ALA B 1 358 ? -0.878 -30.766 3.115 1 97.56 358 ALA B CA 1
ATOM 5515 C C . ALA B 1 358 ? -0.9 -30.297 4.57 1 97.56 358 ALA B C 1
ATOM 5517 O O . ALA B 1 358 ? -0.839 -29.094 4.848 1 97.56 358 ALA B O 1
ATOM 5518 N N . PHE B 1 359 ? -1.01 -31.234 5.469 1 97.88 359 PHE B N 1
ATOM 5519 C CA . PHE B 1 359 ? -1.046 -30.906 6.891 1 97.88 359 PHE B CA 1
ATOM 5520 C C . PHE B 1 359 ? 0.271 -30.281 7.34 1 97.88 359 PHE B C 1
ATOM 5522 O O . PHE B 1 359 ? 0.286 -29.406 8.203 1 97.88 359 PHE B O 1
ATOM 5529 N N . ALA B 1 360 ? 1.342 -30.672 6.727 1 94.25 360 ALA B N 1
ATOM 5530 C CA . ALA B 1 360 ? 2.672 -30.203 7.094 1 94.25 360 ALA B CA 1
ATOM 5531 C C . ALA B 1 360 ? 3 -28.891 6.379 1 94.25 360 ALA B C 1
ATOM 5533 O O . ALA B 1 360 ? 3.994 -28.234 6.699 1 94.25 360 ALA B O 1
ATOM 5534 N N . ASP B 1 361 ? 2.184 -28.469 5.484 1 93.81 361 ASP B N 1
ATOM 5535 C CA . ASP B 1 361 ? 2.455 -27.297 4.652 1 93.81 361 ASP B CA 1
ATOM 5536 C C . ASP B 1 361 ? 2.441 -26.016 5.484 1 93.81 361 ASP B C 1
ATOM 5538 O O . ASP B 1 361 ? 1.605 -25.859 6.375 1 93.81 361 ASP B O 1
ATOM 5542 N N . VAL B 1 362 ? 3.258 -25.078 5.086 1 91.94 362 VAL B N 1
ATOM 5543 C CA . VAL B 1 362 ? 3.518 -23.844 5.836 1 91.94 362 VAL B CA 1
ATOM 5544 C C . VAL B 1 362 ? 2.27 -22.969 5.836 1 91.94 362 VAL B C 1
ATOM 5546 O O . VAL B 1 362 ? 2.066 -22.172 6.75 1 91.94 362 VAL B O 1
ATOM 5549 N N . CYS B 1 363 ? 1.37 -23.078 4.863 1 95.06 363 CYS B N 1
ATOM 5550 C CA . CYS B 1 363 ? 0.195 -22.219 4.75 1 95.06 363 CYS B CA 1
ATOM 5551 C C . CYS B 1 363 ? -0.941 -22.734 5.625 1 95.06 363 CYS B C 1
ATOM 5553 O O . CYS B 1 363 ? -1.815 -21.969 6.027 1 95.06 363 CYS B O 1
ATOM 5555 N N . THR B 1 364 ? -0.933 -24.031 5.941 1 97.31 364 THR B N 1
ATOM 5556 C CA . THR B 1 364 ? -2.064 -24.719 6.559 1 97.31 364 THR B CA 1
ATOM 5557 C C . THR B 1 364 ? -2.391 -24.094 7.918 1 97.31 364 THR B C 1
ATOM 5559 O O . THR B 1 364 ? -3.561 -23.859 8.234 1 97.31 364 THR B O 1
ATOM 5562 N N . PRO B 1 365 ? -1.404 -23.688 8.719 1 96.75 365 PRO B N 1
ATOM 5563 C CA . PRO B 1 365 ? -1.705 -23.172 10.047 1 96.75 365 PRO B CA 1
ATOM 5564 C C . PRO B 1 365 ? -2.436 -21.828 10.008 1 96.75 365 PRO B C 1
ATOM 5566 O O . PRO B 1 365 ? -3.041 -21.422 11 1 96.75 365 PRO B O 1
ATOM 5569 N N . GLY B 1 366 ? -2.393 -21.125 8.898 1 97.69 366 GLY B N 1
ATOM 5570 C CA . GLY B 1 366 ? -3.037 -19.828 8.805 1 97.69 366 GLY B CA 1
ATOM 5571 C C . GLY B 1 366 ? -4.543 -19.922 8.633 1 97.69 366 GLY B C 1
ATOM 5572 O O . GLY B 1 366 ? -5.25 -18.922 8.766 1 97.69 366 GLY B O 1
ATOM 5573 N N . ASN B 1 367 ? -5.039 -21.125 8.375 1 98.69 367 ASN B N 1
ATOM 5574 C CA . ASN B 1 367 ? -6.453 -21.328 8.094 1 98.69 367 ASN B CA 1
ATOM 5575 C C . ASN B 1 367 ? -7.324 -20.938 9.289 1 98.69 367 ASN B C 1
ATOM 5577 O O . ASN B 1 367 ? -6.965 -21.219 10.43 1 98.69 367 ASN B O 1
ATOM 5581 N N . PRO B 1 368 ? -8.414 -20.234 9.078 1 98.5 368 PRO B N 1
ATOM 5582 C CA . PRO B 1 368 ? -9.227 -19.75 10.195 1 98.5 368 PRO B CA 1
ATOM 5583 C C . PRO B 1 368 ? -9.82 -20.875 11.039 1 98.5 368 PRO B C 1
ATOM 5585 O O . PRO B 1 368 ? -10.031 -20.703 12.242 1 98.5 368 PRO B O 1
ATOM 5588 N N . ARG B 1 369 ? -10.156 -21.953 10.398 1 98.12 369 ARG B N 1
ATOM 5589 C CA . ARG B 1 369 ? -10.656 -23.141 11.094 1 98.12 369 ARG B CA 1
ATOM 5590 C C . ARG B 1 369 ? -9.547 -24.172 11.281 1 98.12 369 ARG B C 1
ATOM 5592 O O . ARG B 1 369 ? -8.812 -24.484 10.336 1 98.12 369 ARG B O 1
ATOM 5599 N N . GLU B 1 370 ? -9.461 -24.734 12.484 1 96.81 370 GLU B N 1
ATOM 5600 C CA . GLU B 1 370 ? -8.43 -25.734 12.75 1 96.81 370 GLU B CA 1
ATOM 5601 C C . GLU B 1 370 ? -8.648 -26.984 11.891 1 96.81 370 GLU B C 1
ATOM 5603 O O . GLU B 1 370 ? -9.781 -27.406 11.672 1 96.81 370 GLU B O 1
ATOM 5608 N N . VAL B 1 371 ? -7.531 -27.516 11.469 1 98.19 371 VAL B N 1
ATOM 5609 C CA . VAL B 1 371 ? -7.633 -28.719 10.664 1 98.19 371 VAL B CA 1
ATOM 5610 C C . VAL B 1 371 ? -6.695 -29.797 11.211 1 98.19 371 VAL B C 1
ATOM 5612 O O . VAL B 1 371 ? -5.695 -29.484 11.859 1 98.19 371 VAL B O 1
ATOM 5615 N N . SER B 1 372 ? -7.09 -31.031 11.031 1 98.25 372 SER B N 1
ATOM 5616 C CA . SER B 1 372 ? -6.258 -32.219 11.219 1 98.25 372 SER B CA 1
ATOM 5617 C C . SER B 1 372 ? -6 -32.906 9.891 1 98.25 372 SER B C 1
ATOM 5619 O O . SER B 1 372 ? -6.586 -32.562 8.867 1 98.25 372 SER B O 1
ATOM 5621 N N . LYS B 1 373 ? -5.066 -33.844 9.906 1 98.31 373 LYS B N 1
ATOM 5622 C CA . LYS B 1 373 ? -4.82 -34.656 8.695 1 98.31 373 LYS B CA 1
ATOM 5623 C C . LYS B 1 373 ? -6.098 -35.312 8.211 1 98.31 373 LYS B C 1
ATOM 5625 O O . LYS B 1 373 ? -6.352 -35.406 7.012 1 98.31 373 LYS B O 1
ATOM 5630 N N . GLU B 1 374 ? -6.898 -35.812 9.141 1 98.5 374 GLU B N 1
ATOM 5631 C CA . GLU B 1 374 ? -8.141 -36.5 8.812 1 98.5 374 GLU B CA 1
ATOM 5632 C C . GLU B 1 374 ? -9.133 -35.562 8.133 1 98.5 374 GLU B C 1
ATOM 5634 O O . GLU B 1 374 ? -9.805 -35.969 7.176 1 98.5 374 GLU B O 1
ATOM 5639 N N . ILE B 1 375 ? -9.227 -34.344 8.648 1 98.69 375 ILE B N 1
ATOM 5640 C CA . ILE B 1 375 ? -10.125 -33.375 8.047 1 98.69 375 ILE B CA 1
ATOM 5641 C C . ILE B 1 375 ? -9.672 -33.062 6.625 1 98.69 375 ILE B C 1
ATOM 5643 O O . ILE B 1 375 ? -10.484 -33 5.699 1 98.69 375 ILE B O 1
ATOM 5647 N N . ILE B 1 376 ? -8.367 -32.875 6.422 1 98.81 376 ILE B N 1
ATOM 5648 C CA . ILE B 1 376 ? -7.801 -32.562 5.109 1 98.81 376 ILE B CA 1
ATOM 5649 C C . ILE B 1 376 ? -8.07 -33.75 4.156 1 98.81 376 ILE B C 1
ATOM 5651 O O . ILE B 1 376 ? -8.414 -33.531 2.992 1 98.81 376 ILE B O 1
ATOM 5655 N N . LEU B 1 377 ? -7.898 -34.969 4.691 1 98.62 377 LEU B N 1
ATOM 5656 C CA . LEU B 1 377 ? -8.188 -36.156 3.891 1 98.62 377 LEU B CA 1
ATOM 5657 C C . LEU B 1 377 ? -9.641 -36.156 3.412 1 98.62 377 LEU B C 1
ATOM 5659 O O . LEU B 1 377 ? -9.914 -36.438 2.248 1 98.62 377 LEU B O 1
ATOM 5663 N N . GLU B 1 378 ? -10.531 -35.844 4.266 1 98.56 378 GLU B N 1
ATOM 5664 C CA . GLU B 1 378 ? -11.945 -35.781 3.906 1 98.56 378 GLU B CA 1
ATOM 5665 C C . GLU B 1 378 ? -12.203 -34.688 2.855 1 98.56 378 GLU B C 1
ATOM 5667 O O . GLU B 1 378 ? -13.055 -34.875 1.982 1 98.56 378 GLU B O 1
ATOM 5672 N N . LEU B 1 379 ? -11.539 -33.562 2.984 1 98.69 379 LEU B N 1
ATOM 5673 C CA . LEU B 1 379 ? -11.672 -32.5 1.994 1 98.69 379 LEU B CA 1
ATOM 5674 C C . LEU B 1 379 ? -11.188 -32.969 0.626 1 98.69 379 LEU B C 1
ATOM 5676 O O . LEU B 1 379 ? -11.812 -32.656 -0.395 1 98.69 379 LEU B O 1
ATOM 5680 N N . TYR B 1 380 ? -10.039 -33.719 0.581 1 98.69 380 TYR B N 1
ATOM 5681 C CA . TYR B 1 380 ? -9.562 -34.281 -0.672 1 98.69 380 TYR B CA 1
ATOM 5682 C C . TYR B 1 380 ? -10.594 -35.25 -1.249 1 98.69 380 TYR B C 1
ATOM 5684 O O . TYR B 1 380 ? -10.82 -35.281 -2.461 1 98.69 380 TYR B O 1
ATOM 5692 N N . LYS B 1 381 ? -11.227 -36.031 -0.397 1 98.5 381 LYS B N 1
ATOM 5693 C CA . LYS B 1 381 ? -12.242 -37 -0.849 1 98.5 381 LYS B CA 1
ATOM 5694 C C . LYS B 1 381 ? -13.422 -36.281 -1.486 1 98.5 381 LYS B C 1
ATOM 5696 O O . LYS B 1 381 ? -13.945 -36.719 -2.512 1 98.5 381 LYS B O 1
ATOM 5701 N N . LYS B 1 382 ? -13.789 -35.188 -0.866 1 98.06 382 LYS B N 1
ATOM 5702 C CA . LYS B 1 382 ? -14.891 -34.406 -1.41 1 98.06 382 LYS B CA 1
ATOM 5703 C C . LYS B 1 382 ? -14.531 -33.844 -2.789 1 98.06 382 LYS B C 1
ATOM 5705 O O . LYS B 1 382 ? -15.414 -33.625 -3.623 1 98.06 382 LYS B O 1
ATOM 5710 N N . ALA B 1 383 ? -13.273 -33.594 -3.01 1 97.88 383 ALA B N 1
ATOM 5711 C CA . ALA B 1 383 ? -12.812 -33 -4.258 1 97.88 383 ALA B CA 1
ATOM 5712 C C . ALA B 1 383 ? -12.578 -34.062 -5.324 1 97.88 383 ALA B C 1
ATOM 5714 O O . ALA B 1 383 ? -12.398 -33.75 -6.504 1 97.88 383 ALA B O 1
ATOM 5715 N N . LEU B 1 384 ? -12.508 -35.375 -4.914 1 96.88 384 LEU B N 1
ATOM 5716 C CA . LEU B 1 384 ? -12.172 -36.469 -5.824 1 96.88 384 LEU B CA 1
ATOM 5717 C C . LEU B 1 384 ? -13.305 -36.719 -6.805 1 96.88 384 LEU B C 1
ATOM 5719 O O . LEU B 1 384 ? -13.062 -37 -7.98 1 96.88 384 LEU B O 1
#

pLDDT: mean 97.23, std 2.25, range [86.44, 98.94]

Foldseek 3Di:
DDFDFFWAPAEAAEAPLLLCVLVVCVVVVFAEEEEFAAPVCVVVCLVVSNVVSCVVSVRHYHYDHHFDFQAALVSLLVVLVVCVVTVGQAYEFEEAQRSLLSRLLSFQCNQVVVCNSSLCQFEEHPGDAAGRAYEYEYLALADLSQIAQWHWHFYLVVLFIGIGGYSRRHHNYYYLHLNSNLPPALVRLLLRLLNLLQLLLQLLQFPQHDDVLVVLSLLLLLLSLVQSLVCNVRVNPRVSSSSSSVSSNSSNSRCSRRFGALLQLLQRSCCSPVVPRSSLSSLQLVLLVLVVQCVLRLVSLLSSLVSNPNDDPPDDSVRSSVSSSVSSLVSCVSSPRDNAVVVVVDDLVCLLVSLVSSCVDPRHNRRSDDDDSVRSSVSNVVRD/DDFDFFWAPAEAAEAPLLLCVLVVCVVVVFAEEEEFAAPVCVVVCLVVSNVVSCVVSVRHYHYDHHFDFQGALVSLLVVLVVCVVTVGQAYEFEEAQRSLLSRLLSFQCNQVVVCNSSLCQFEEHPGDAAGRAYEYEYLALADLSQIAQWHWHFYLVVLFIGIGGYSRRHHNYYYLHLNSNLPPALVRLLLRLLNLLQLLLQLLQFPQHDDVLVVLSLLLLLLSLVQSLVCNVRVNPRVSSSSSSVSSNSSNSRCSRRFGALLQLLQRSCCSPVVPRSSLSSLQLVLLVLVVQCVLRLVSLLSSLVSNPNDDPPDDSVRSSVSSSVSSLVSCVSSPRDNAVVVVVDDLVCLLVSLVSSCVDPRHNRRSDDDDSVRSSVSNVVRD

Radius of gyration: 26.1 Å; Cα contacts (8 Å, |Δi|>4): 1747; chains: 2; bounding box: 62×87×56 Å

InterPro domains:
  IPR001670 Alcohol dehydrogenase, iron-type/glycerol dehydrogenase GldA [PF00465] (12-177)
  IPR013460 Lactaldehyde reductase [TIGR02638] (3-380)
  IPR018211 Alcohol dehydrogenase, iron-type, conserved site [PS00060] (261-281)
  IPR018211 Alcohol dehydrogenase, iron-type, conserved site [PS00913] (174-202)
  IPR039697 Iron-type alcohol dehydrogenase-like [PTHR11496] (5-383)
  IPR056798 Fe-containing alcohol dehydrogenase-like, C-terminal [PF25137] (189-384)

Nearest PDB structures (foldseek):
  7qlq-assembly1_BBB  TM=9.953E-01  e=4.397E-49  Escherichia coli str. K-12 substr. MG1655
  3ox4-assembly2_C  TM=9.802E-01  e=8.035E-41  Zymomonas mobilis
  3bfj-assembly1_A  TM=9.735E-01  e=2.117E-38  Klebsiella pneumoniae
  4fr2-assembly1_A-2  TM=9.700E-01  e=2.591E-36  Oenococcus oeni ATCC BAA-1163
  3zdr-assembly1_A-2  TM=9.122E-01  e=4.088E-33  Parageobacillus thermoglucosidasius

Organism: NCBI:txid997887

Secondary structure (DSSP, 8-state):
--EEEE--SEEEESTTGGGGHHHHHHHTT---EEEE-BHHHHHTTHHHHHHHHHHHTT--EEEE-BPPSS-BHHHHHHHHHHHHHHT-SEEEEEESHHHHHHHHHHHHHHH-GGGTTSGGGSEE----SPPSPEEEEESSSSS-GGG-SEEEEEEGGGTEEEEEE-GGGS-SEEEE-GGGGTT--HHHHHHHHHHHHHHHHHHHHSTT--HHHHHHHHHHHHHHHHHHHHHHH-TT-HHHHHHHHHHHHHHHHHHHHH---HHHHHHHHHHHHH---HHHHHHHHHHHHHHHHGGG-HHHHHHHHHHTT---TT--HHHHHHHHHHHHHHHHHHTT----GGGGT--GGGHHHHHHHHHHSTTGGG-SS---HHHHHHHHHHH-/--EEEE--SEEEESTTGGGGHHHHHHHTT---EEEE-BHHHHHTTHHHHHHHHHHHTT--EEEE-BPPSS-BHHHHHHHHHHHHHHT-SEEEEEESHHHHHHHHHHHHHHH-GGGTTSGGGSEE----SPPSPEEEEESSSSS-GGG-SEEEEEEGGGTEEEEEE-GGGS-SEEEE-GGGGTT--HHHHHHHHHHHHHHHHHHHHSTT--HHHHHHHHHHHHHHHHHHHHHHH-TT-HHHHHHHHHHHHHHHHHHHHH---HHHHHHHHHHHHH---HHHHHHHHHHHHHHHHGGG-HHHHHHHHHHTT---TT--HHHHHHHHHHHHHHHHHHTT----GGGGT--GGGHHHHHHHHHHSTTGGG-SS---HHHHHHHHHHH-

Sequence (768 aa):
MINRFILNEVSYFGPGAREVLPKEIARLGLHKALVVTDKDLIKFGVADKVLKVLETASVPYEVFSDVKPNPTVANVKAGLQAFAASGADFILAIGGGSSIDTSKAIGIITNNPEFSDVVSLEGVADTKNKSVPIIALPTTAGTAAEVTINYVITDEANEKKMVCVDPNDIPVVAVVDAELMYTLPKGLTASTGLDALTHAIEGLITKGAWEMSDMFEIKAIEMIARYLETAVNEPSNAEARNGMAVAQYIAGMAFSNVGLGVVHGMAHPLGAIFDIPHGVANALLLPIVMEFNAPAALDKYVEIAKAMNVYTPDMTREEAAAAAVKAVRELSVRVGIPQHLSELGIKEEDLDKLATAAFADVCTPGNPREVSKEIILELYKKALMINRFILNEVSYFGPGAREVLPKEIARLGLHKALVVTDKDLIKFGVADKVLKVLETASVPYEVFSDVKPNPTVANVKAGLQAFAASGADFILAIGGGSSIDTSKAIGIITNNPEFSDVVSLEGVADTKNKSVPIIALPTTAGTAAEVTINYVITDEANEKKMVCVDPNDIPVVAVVDAELMYTLPKGLTASTGLDALTHAIEGLITKGAWEMSDMFEIKAIEMIARYLETAVNEPSNAEARNGMAVAQYIAGMAFSNVGLGVVHGMAHPLGAIFDIPHGVANALLLPIVMEFNAPAALDKYVEIAKAMNVYTPDMTREEAAAAAVKAVRELSVRVGIPQHLSELGIKEEDLDKLATAAFADVCTPGNPREVSKEIILELYKKAL